Protein AF-A0A6M1ZD57-F1 (afdb_monomer)

Radius of gyration: 25.58 Å; Cα contacts (8 Å, |Δi|>4): 842; chains: 1; bounding box: 67×52×76 Å

Solvent-accessible surface area (backbone atoms only — not comparable to full-atom values): 25726 Å² total; per-residue (Å²): 136,81,75,79,78,50,73,65,58,51,53,64,53,37,68,65,54,87,79,42,88,82,49,47,47,78,56,98,91,40,85,41,60,40,87,99,55,58,63,65,61,49,49,51,51,52,34,40,47,47,43,50,42,46,52,52,58,53,49,74,56,37,77,80,65,51,57,56,52,42,37,57,74,68,68,57,61,69,75,63,45,50,73,64,64,43,73,72,57,54,53,54,44,51,52,50,50,14,39,53,40,42,34,74,42,66,56,65,53,66,82,75,39,96,56,65,60,49,80,36,48,49,66,57,48,51,51,53,50,49,62,74,34,50,42,23,71,67,32,75,76,63,70,59,71,90,72,59,60,76,52,68,90,48,78,62,42,36,54,46,66,58,62,68,62,44,44,44,39,35,31,48,45,59,55,72,30,31,76,41,57,69,68,46,35,50,55,33,49,44,50,34,45,46,87,46,86,80,58,61,60,16,50,44,72,28,37,23,48,95,75,52,64,51,30,47,29,25,27,68,42,74,50,61,17,62,39,33,42,33,41,33,30,24,47,40,21,80,77,53,65,53,67,23,34,40,39,23,28,38,61,46,78,20,64,46,41,59,34,12,58,38,19,52,40,28,67,20,34,84,55,42,23,48,66,13,39,65,66,35,45,64,64,57,51,52,50,59,70,33,52,88,53,26,71,80,54,47,28,33,37,37,15,19,25,53,6,16,17,33,44,44,56,50,39,54,80,41,43,90,37,32,51,38,38,40,29,39,38,28,25,25,27,42,61,68,50,8,51,50,39,14,56,58,54,49,68,49,63,70,88,47,82,46,38,37,40,39,38,41,39,48,63,68,23,63,40,64,39,36,53,37,20,28,68,70,26,75,56,74,36,82,34,41,47,76,44,49,35,37,34,56,82,90,65,78,67,88,49,71,70,48,27,47,48,52,61,40,54,58,53,67,78,65,61,47,55,84,53,53,70,56,82,50,68,68,61,40,38,39,74,26,24,40,84,64,72,40,68,70,37,44,51,49,41,52,47,44,50,59,42,14,55,70,42,48,31,57,51,48,52,52,50,44,54,51,51,49,52,53,28,58,75,67,70,44,72,66,48,62,57,49,90,70,79,121

Secondary structure (DSSP, 8-state):
-PPPPPHHHHHHHHTTSTT-TTTEEEETTEEEE-TTS-HHHHHHHHHHHHHHHHHHHHHTTSSTTHHHHHHHHTT--HHHHHHH--HHHHHHHHHHHHHHHHS-----GGGT-SS-GGGS-HHHHHHHHHHHTGGGGGSSS-S-GGG--SS-SSHHHHHS--HHHHHHHHHHHHTTGGGS-HHHHHHHHHHHTTT----TT-EEEEEETTTEEEEEEEEEEEEEETTEEEEEEEESSTT--PPPEEEE-----STTSTTHHHHHHHHHSSSTTHHHHHHHHHHHHHHHH-TTT-TTS-EEEEEETHHHHHHHHHHHHHGGGEEEEEEESPPPB-HHHHHHHHHHHHTS-TTSPPPEEEEEEETT-GGGGSSSB-TTTT---TT-EEEEEEE--S----SHHHHHHHHT--TTTTT-SPPEE--SHHHHHHHHBTTTS-HHHHHHHHHIIIIIIIIIHHHHHHHHHHHHHHHHHTT---S--GGG--

Nearest PDB structures (foldseek):
  8j1o-assembly1_A  TM=4.439E-01  e=4.716E-01  Rhodococcus sp. (in: high G+C Gram-positive bacteria)
  7zbd-assembly2_B  TM=4.245E-01  e=9.727E-01  Rhodococcus sp. (in: high G+C Gram-positive bacteria)
  8b6s-assembly2_B  TM=3.695E-01  e=1.196E+00  Rhodococcus sp. (in: high G+C Gram-positive bacteria)
  7al5-assembly1_C  TM=3.673E-01  e=1.905E+00  Pseudomonas aeruginosa PAO1
  8zex-assembly1_A  TM=3.061E-01  e=1.718E+00  Escherichia coli

Mean predicted aligned error: 11.35 Å

Sequence (486 aa):
MGQPIGFADFFLAASRVEGWDSEIIVEDGRVIPVENKSQETCLEKARWATWQAFEQAVSSLFPGDRLGDILHKYSFPLGDMARDGTFALVQRMVNKIATGAALPSVVDLSQLATRELIVMTPQEIGHTYNEACRAAYLAPSTAPLSDVRGGPKQAHEYLIQDFCLQDKKLVSLLQGVQHLDWETYMERLTMAINGHEIPEGTVIPAPGFPKGSPDFYEVYQVVAGKGLYAIALKPCSFKSALPPLLCFRCTQSSLGAIDAVHTWTNNAQKNIGEKGYTACKEALTELLQDRAFNPNGKITLAAYSLGGAHGGLFFRDHWRSVDNAYFYRSVHNTEGVAEQLASEINQLPPAFPGPSIYIDRVTGDWASYAGYRHVGHGITHLGTWIRVREFDLGFIPKNFAEWFNLHSMRALDLKAQPPKRLYFRDELFHELDNKLRGETIKQYEKLRRTLGDKILYYVFEFFYRIFGFIFDLMGIRIFRSSDNAG

Structure (mmCIF, N/CA/C/O backbone):
data_AF-A0A6M1ZD57-F1
#
_entry.id   AF-A0A6M1ZD57-F1
#
loop_
_atom_site.group_PDB
_atom_site.id
_atom_site.type_symbol
_atom_site.label_atom_id
_atom_site.label_alt_id
_atom_site.label_comp_id
_atom_site.label_asym_id
_atom_site.label_entity_id
_atom_site.label_seq_id
_atom_site.pdbx_PDB_ins_code
_atom_site.Cartn_x
_atom_site.Cartn_y
_atom_site.Cartn_z
_atom_site.occupancy
_atom_site.B_iso_or_equiv
_atom_site.auth_seq_id
_atom_site.auth_comp_id
_atom_site.auth_asym_id
_atom_site.auth_atom_id
_atom_site.pdbx_PDB_model_num
ATOM 1 N N . MET A 1 1 ? 19.581 -24.391 -12.602 1.00 27.12 1 MET A N 1
ATOM 2 C CA . MET A 1 1 ? 20.010 -23.026 -12.230 1.00 27.12 1 MET A CA 1
ATOM 3 C C . MET A 1 1 ? 21.003 -22.578 -13.288 1.00 27.12 1 MET A C 1
ATOM 5 O O . MET A 1 1 ? 22.081 -23.151 -13.345 1.00 27.12 1 MET A O 1
ATOM 9 N N . GLY A 1 2 ? 20.607 -21.689 -14.201 1.00 28.16 2 GLY A N 1
ATOM 10 C CA . GLY A 1 2 ? 21.533 -21.151 -15.203 1.00 28.16 2 GLY A CA 1
ATOM 11 C C . GLY A 1 2 ? 22.415 -20.090 -14.555 1.00 28.16 2 GLY A C 1
ATOM 12 O O . GLY A 1 2 ? 21.902 -19.274 -13.791 1.00 28.16 2 GLY A O 1
ATOM 13 N N . GLN A 1 3 ? 23.724 -20.125 -14.807 1.00 24.50 3 GLN A N 1
ATOM 14 C CA . GLN A 1 3 ? 24.585 -19.002 -14.446 1.00 24.50 3 GLN A CA 1
ATOM 15 C C . GLN A 1 3 ? 24.120 -17.752 -15.211 1.00 24.50 3 GLN A C 1
ATOM 17 O O . GLN A 1 3 ? 23.704 -17.885 -16.366 1.00 24.50 3 GLN A O 1
ATOM 22 N N . PRO A 1 4 ? 24.152 -16.556 -14.597 1.00 35.31 4 PRO A N 1
ATOM 23 C CA . PRO A 1 4 ? 23.941 -15.325 -15.342 1.00 35.31 4 PRO A CA 1
ATOM 24 C C . PRO A 1 4 ?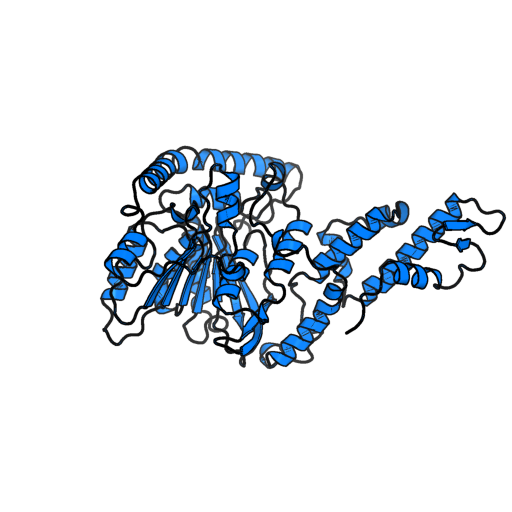 25.000 -15.268 -16.444 1.00 35.31 4 PRO A C 1
ATOM 26 O O . PRO A 1 4 ? 26.193 -15.316 -16.152 1.00 35.31 4 PRO A O 1
ATOM 29 N N . ILE A 1 5 ? 24.556 -15.224 -17.701 1.00 37.22 5 ILE A N 1
ATOM 30 C CA . ILE A 1 5 ? 25.442 -14.983 -18.841 1.00 37.22 5 ILE A CA 1
ATOM 31 C C . ILE A 1 5 ? 26.120 -13.644 -18.560 1.00 37.22 5 ILE A C 1
ATOM 33 O O . ILE A 1 5 ? 25.442 -12.625 -18.394 1.00 37.22 5 ILE A O 1
ATOM 37 N N . GLY A 1 6 ? 27.445 -13.650 -18.421 1.00 38.06 6 GLY A N 1
ATOM 38 C CA . GLY A 1 6 ? 28.184 -12.422 -18.205 1.00 38.06 6 GLY A CA 1
ATOM 39 C C . GLY A 1 6 ? 27.994 -11.522 -19.419 1.00 38.06 6 GLY A C 1
ATOM 40 O O . GLY A 1 6 ? 27.982 -11.981 -20.556 1.00 38.06 6 GLY A O 1
ATOM 41 N N . PHE A 1 7 ? 27.877 -10.214 -19.209 1.00 41.56 7 PHE A N 1
ATOM 42 C CA . PHE A 1 7 ? 27.761 -9.256 -20.314 1.00 41.56 7 PHE A CA 1
ATOM 43 C C . PHE A 1 7 ? 28.957 -9.327 -21.303 1.00 41.56 7 PHE A C 1
ATOM 45 O O . PHE A 1 7 ? 28.848 -8.924 -22.457 1.00 41.56 7 PHE A O 1
ATOM 52 N N . ALA A 1 8 ? 30.089 -9.898 -20.873 1.00 38.81 8 ALA A N 1
ATOM 53 C CA . ALA A 1 8 ? 31.232 -10.237 -21.723 1.00 38.81 8 ALA A CA 1
ATOM 54 C C . ALA A 1 8 ? 30.949 -11.408 -22.689 1.00 38.81 8 ALA A C 1
ATOM 56 O O . ALA A 1 8 ? 31.342 -11.350 -23.853 1.00 38.81 8 ALA A O 1
ATOM 57 N N . ASP A 1 9 ? 30.211 -12.427 -22.244 1.00 42.56 9 ASP A N 1
ATOM 58 C CA . ASP A 1 9 ? 29.790 -13.561 -23.077 1.00 42.56 9 ASP A CA 1
ATOM 59 C C . ASP A 1 9 ? 28.773 -13.116 -24.139 1.00 42.56 9 ASP A C 1
ATOM 61 O O . ASP A 1 9 ? 28.747 -13.637 -25.251 1.00 42.56 9 ASP A O 1
ATOM 65 N N . PHE A 1 10 ? 27.980 -12.090 -23.815 1.00 46.25 10 PHE A N 1
ATOM 66 C CA . PHE A 1 10 ? 27.064 -11.434 -24.743 1.00 46.25 10 PHE A CA 1
ATOM 67 C C . PHE A 1 10 ? 27.799 -10.722 -25.891 1.00 46.25 10 PHE A C 1
ATOM 69 O O . PHE A 1 10 ? 27.432 -10.873 -27.054 1.00 46.25 10 PHE A O 1
ATOM 76 N N . PHE A 1 11 ? 28.879 -9.998 -25.580 1.00 44.62 11 PHE A N 1
ATOM 77 C CA . PHE A 1 11 ? 29.742 -9.351 -26.578 1.00 44.62 11 PHE A CA 1
ATOM 78 C C . PHE A 1 11 ? 30.454 -10.369 -27.484 1.00 44.62 11 PHE A C 1
ATOM 80 O O . PHE A 1 11 ? 30.527 -10.172 -28.694 1.00 44.62 11 PHE A O 1
ATOM 87 N N . LEU A 1 12 ? 30.928 -11.480 -26.910 1.00 44.56 12 LEU A N 1
ATOM 88 C CA . LEU A 1 12 ? 31.551 -12.590 -27.645 1.00 44.56 12 LEU A CA 1
ATOM 89 C C . LEU A 1 12 ? 30.562 -13.381 -28.516 1.00 44.56 12 LEU A 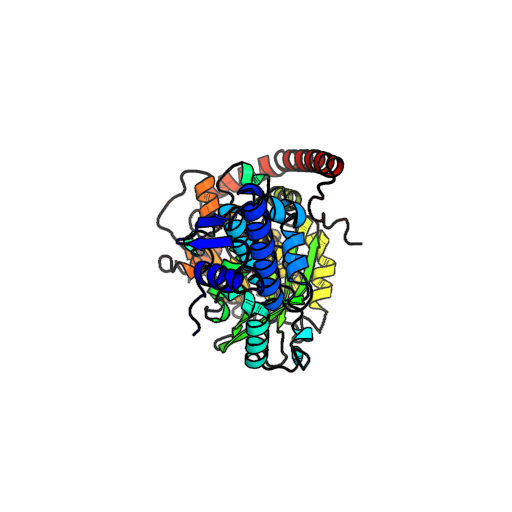C 1
ATOM 91 O O . LEU A 1 12 ? 30.976 -14.039 -29.471 1.00 44.56 12 LEU A O 1
ATOM 95 N N . ALA A 1 13 ? 29.270 -13.352 -28.184 1.00 44.47 13 ALA A N 1
ATOM 96 C CA . ALA A 1 13 ? 28.209 -13.926 -29.006 1.00 44.47 13 ALA A CA 1
ATOM 97 C C . ALA A 1 13 ? 27.793 -12.976 -30.143 1.00 44.47 13 ALA A C 1
ATOM 99 O O . ALA A 1 13 ? 27.586 -13.427 -31.267 1.00 44.47 13 ALA A O 1
ATOM 100 N N . ALA A 1 14 ? 27.735 -11.665 -29.878 1.00 42.53 14 ALA A N 1
ATOM 101 C CA . ALA A 1 14 ? 27.428 -10.630 -30.867 1.00 42.53 14 ALA A CA 1
ATOM 102 C C . ALA A 1 14 ? 28.492 -10.513 -31.974 1.00 42.53 14 ALA A C 1
ATOM 104 O O . ALA A 1 14 ? 28.150 -10.277 -33.129 1.00 42.53 14 ALA A O 1
ATOM 105 N N . SER A 1 15 ? 29.771 -10.747 -31.657 1.00 42.78 15 SER A N 1
ATOM 106 C CA . SER A 1 15 ? 30.859 -10.768 -32.649 1.00 42.78 15 SER A CA 1
ATOM 107 C C . SER A 1 15 ? 30.826 -11.976 -33.596 1.00 42.78 15 SER A C 1
ATOM 109 O O . SER A 1 15 ? 31.624 -12.038 -34.525 1.00 42.78 15 SER A O 1
ATOM 111 N N . ARG A 1 16 ? 29.921 -12.941 -33.372 1.00 44.50 16 ARG A N 1
ATOM 112 C CA . ARG A 1 16 ? 29.698 -14.106 -34.248 1.00 44.50 16 ARG A CA 1
ATOM 113 C C . ARG A 1 16 ? 28.516 -13.920 -35.203 1.00 44.50 16 ARG A C 1
ATOM 115 O O . ARG A 1 16 ? 28.185 -14.851 -35.934 1.00 44.50 16 ARG A O 1
ATOM 122 N N . VAL A 1 17 ? 27.865 -12.754 -35.184 1.00 44.12 17 VAL A N 1
ATOM 123 C CA . VAL A 1 17 ? 26.827 -12.395 -36.158 1.00 44.12 17 VAL A CA 1
ATOM 124 C C . VAL A 1 17 ? 27.505 -12.173 -37.516 1.00 44.12 17 VAL A C 1
ATOM 126 O O . VAL A 1 17 ? 28.479 -11.434 -37.623 1.00 44.12 17 VAL A O 1
ATOM 129 N N . GLU A 1 18 ? 27.023 -12.894 -38.526 1.00 40.62 18 GLU A N 1
ATOM 130 C CA . GLU A 1 18 ? 27.668 -13.146 -39.821 1.00 40.62 18 GLU A CA 1
ATOM 131 C C . GLU A 1 18 ? 28.264 -11.901 -40.516 1.00 40.62 18 GLU A C 1
ATOM 133 O O . GLU A 1 18 ? 27.608 -10.871 -40.665 1.00 40.62 18 GLU A O 1
ATOM 138 N N . GLY A 1 19 ? 29.507 -12.033 -41.008 1.00 48.81 19 GLY A N 1
ATOM 139 C CA . GLY A 1 19 ? 30.148 -11.079 -41.931 1.00 48.81 19 GLY A CA 1
ATOM 140 C C . GLY A 1 19 ? 31.268 -10.198 -41.359 1.00 48.81 19 GLY A C 1
ATOM 141 O O . GLY A 1 19 ? 31.773 -9.333 -42.073 1.00 48.81 19 GLY A O 1
ATOM 142 N N . TRP A 1 20 ? 31.678 -10.391 -40.100 1.00 49.50 20 TRP A N 1
ATOM 143 C CA . TRP A 1 20 ? 32.707 -9.561 -39.444 1.00 49.50 20 TRP A CA 1
ATOM 144 C C . TRP A 1 20 ? 34.148 -9.906 -39.852 1.00 49.50 20 TRP A C 1
ATOM 146 O O . TRP A 1 20 ? 34.995 -9.011 -39.923 1.00 49.50 20 TRP A O 1
ATOM 156 N N . ASP A 1 21 ? 34.408 -11.172 -40.190 1.00 50.31 21 ASP A N 1
ATOM 157 C CA . ASP A 1 21 ? 35.758 -11.718 -40.411 1.00 50.31 21 ASP A CA 1
ATOM 158 C C . ASP A 1 21 ? 36.519 -11.083 -41.591 1.00 50.31 21 ASP A C 1
ATOM 160 O O . ASP A 1 21 ? 37.728 -11.265 -41.720 1.00 50.31 21 ASP A O 1
ATOM 164 N N . SER A 1 22 ? 35.842 -10.318 -42.454 1.00 51.41 22 SER A N 1
ATOM 165 C CA . SER A 1 22 ? 36.452 -9.667 -43.620 1.00 51.41 22 SER A CA 1
ATOM 166 C C . SER A 1 22 ? 36.813 -8.188 -43.429 1.00 51.41 22 SER A C 1
ATOM 168 O O . SER A 1 22 ? 37.413 -7.609 -44.332 1.00 51.41 22 SER A O 1
ATOM 170 N N . GLU A 1 23 ? 36.444 -7.539 -42.313 1.00 51.72 23 GLU A N 1
ATOM 171 C CA . GLU A 1 23 ? 36.602 -6.075 -42.169 1.00 51.72 23 GLU A CA 1
ATOM 172 C C . GLU A 1 23 ? 37.191 -5.596 -40.830 1.00 51.72 23 GLU A C 1
ATOM 174 O O . GLU A 1 23 ? 37.753 -4.496 -40.781 1.00 51.72 23 GLU A O 1
ATOM 179 N N . ILE A 1 24 ? 37.061 -6.367 -39.744 1.00 54.16 24 ILE A N 1
ATOM 180 C CA . ILE A 1 24 ? 37.449 -5.953 -38.386 1.00 54.16 24 ILE A CA 1
ATOM 181 C C . ILE A 1 24 ? 37.946 -7.169 -37.585 1.00 54.16 24 ILE A C 1
ATOM 183 O O . ILE A 1 24 ? 37.286 -8.200 -37.564 1.00 54.16 24 ILE A O 1
ATOM 187 N N . ILE A 1 25 ? 39.062 -7.033 -36.865 1.00 56.19 25 ILE A N 1
ATOM 188 C CA . ILE A 1 25 ? 39.559 -8.006 -35.879 1.00 56.19 25 ILE A CA 1
ATOM 189 C C . ILE A 1 25 ? 39.263 -7.467 -34.473 1.00 56.19 25 ILE A C 1
ATOM 191 O O . ILE A 1 25 ? 39.577 -6.314 -34.173 1.00 56.19 25 ILE A O 1
ATOM 195 N N . VAL A 1 26 ? 38.659 -8.282 -33.602 1.00 49.34 26 VAL A N 1
ATOM 196 C CA . VAL A 1 26 ? 38.454 -7.942 -32.183 1.00 49.34 26 VAL A CA 1
ATOM 197 C C . VAL A 1 26 ? 39.411 -8.768 -31.326 1.00 49.34 26 VAL A C 1
ATOM 199 O O . VAL A 1 26 ? 39.227 -9.973 -31.189 1.00 49.34 26 VAL A O 1
ATOM 202 N N . GLU A 1 27 ? 40.417 -8.123 -30.737 1.00 49.53 27 GLU A N 1
ATOM 203 C CA . GLU A 1 27 ? 41.449 -8.769 -29.911 1.00 49.53 27 GLU A CA 1
ATOM 204 C C . GLU A 1 27 ? 41.540 -8.045 -28.559 1.00 49.53 27 GLU A C 1
ATOM 206 O O . GLU A 1 27 ? 41.649 -6.819 -28.515 1.00 49.53 27 GLU A O 1
ATOM 211 N N . ASP A 1 28 ? 41.401 -8.775 -27.446 1.00 45.62 28 ASP A N 1
ATOM 212 C CA . ASP A 1 28 ? 41.417 -8.228 -26.075 1.00 45.62 28 ASP A CA 1
ATOM 213 C C . ASP A 1 28 ? 40.487 -7.011 -25.849 1.00 45.62 28 ASP A C 1
ATOM 215 O O . ASP A 1 28 ? 40.802 -6.069 -25.118 1.00 45.62 28 ASP A O 1
ATOM 219 N N . GLY A 1 29 ? 39.322 -7.003 -26.508 1.00 43.53 29 GLY A N 1
ATOM 220 C CA . GLY A 1 29 ? 38.348 -5.907 -26.426 1.00 43.53 29 GLY A CA 1
ATOM 221 C C . GLY A 1 29 ? 38.706 -4.662 -27.250 1.00 43.53 29 GLY A C 1
ATOM 222 O O . GLY A 1 29 ? 38.062 -3.623 -27.094 1.00 43.53 29 GLY A O 1
ATOM 223 N N . ARG A 1 30 ? 39.712 -4.738 -28.131 1.00 45.75 30 ARG A N 1
ATOM 224 C CA . ARG A 1 30 ? 40.088 -3.674 -29.075 1.00 45.75 30 ARG A CA 1
ATOM 225 C C . ARG A 1 30 ? 39.600 -3.998 -30.484 1.00 45.75 30 ARG A C 1
ATOM 227 O O . ARG A 1 30 ? 39.697 -5.133 -30.927 1.00 45.75 30 ARG A O 1
ATOM 234 N N . VAL A 1 31 ? 39.104 -2.977 -31.185 1.00 53.84 31 VAL A N 1
ATOM 235 C CA . VAL A 1 31 ? 38.628 -3.047 -32.577 1.00 53.84 31 VAL A CA 1
ATOM 236 C C . VAL A 1 31 ? 39.780 -2.663 -33.510 1.00 53.84 31 VAL A C 1
ATOM 238 O O . VAL A 1 31 ? 40.213 -1.510 -33.503 1.00 53.84 31 VAL A O 1
ATOM 241 N N . ILE A 1 32 ? 40.278 -3.615 -34.296 1.00 60.94 32 ILE A N 1
ATOM 242 C CA . ILE A 1 32 ? 41.392 -3.446 -35.238 1.00 60.94 32 ILE A CA 1
ATOM 243 C C . ILE A 1 32 ? 40.827 -3.496 -36.669 1.00 60.94 32 ILE A C 1
ATOM 245 O O . ILE A 1 32 ? 40.252 -4.511 -37.056 1.00 60.94 32 ILE A O 1
ATOM 249 N N . PRO A 1 33 ? 40.945 -2.428 -37.474 1.00 56.97 33 PRO A N 1
ATOM 250 C CA . PRO A 1 33 ? 40.498 -2.441 -38.867 1.00 56.97 33 PRO A CA 1
ATOM 251 C C . PRO A 1 33 ? 41.312 -3.424 -39.717 1.00 56.97 33 PRO A C 1
ATOM 253 O O . PRO A 1 33 ? 42.539 -3.442 -39.624 1.00 56.97 33 PRO A O 1
ATOM 256 N N . VAL A 1 34 ? 40.651 -4.173 -40.599 1.00 61.66 34 VAL A N 1
ATOM 257 C CA . VAL A 1 34 ? 41.314 -4.840 -41.732 1.00 61.66 34 VAL A CA 1
ATOM 258 C C . VAL A 1 34 ? 41.538 -3.785 -42.830 1.00 61.66 34 VAL A C 1
ATOM 260 O O . VAL A 1 34 ? 40.719 -2.881 -42.989 1.00 61.66 34 VAL A O 1
ATOM 263 N N . GLU A 1 35 ? 42.688 -3.853 -43.508 1.00 58.78 35 GLU A N 1
ATOM 264 C CA . GLU A 1 35 ? 43.308 -2.831 -44.377 1.00 58.78 35 GLU A CA 1
ATOM 265 C C . GLU A 1 35 ? 42.381 -1.827 -45.116 1.00 58.78 35 GLU A C 1
ATOM 267 O O . GLU A 1 35 ? 41.320 -2.159 -45.642 1.00 58.78 35 GLU A O 1
ATOM 272 N N . ASN A 1 36 ? 42.867 -0.579 -45.247 1.00 59.09 36 ASN A N 1
ATOM 273 C CA . ASN A 1 36 ? 42.278 0.547 -46.002 1.00 59.09 36 ASN A CA 1
ATOM 274 C C . ASN A 1 36 ? 40.940 1.129 -45.501 1.00 59.09 36 ASN A C 1
ATOM 276 O O . ASN A 1 36 ? 40.344 1.960 -46.191 1.00 59.09 36 ASN A O 1
ATOM 280 N N . LYS A 1 37 ? 40.480 0.788 -44.292 1.00 59.69 37 LYS A N 1
ATOM 281 C CA . LYS A 1 37 ? 39.303 1.422 -43.667 1.00 59.69 37 LYS A CA 1
ATOM 282 C C . LYS A 1 37 ? 39.695 2.352 -42.523 1.00 59.69 37 LYS A C 1
ATOM 284 O O . LYS A 1 37 ? 40.590 2.039 -41.741 1.00 59.69 37 LYS A O 1
ATOM 289 N N . SER A 1 38 ? 39.021 3.502 -42.409 1.00 70.69 38 SER A N 1
ATOM 290 C CA . SER A 1 38 ? 39.256 4.402 -41.277 1.00 70.69 38 SER A CA 1
ATOM 291 C C . SER A 1 3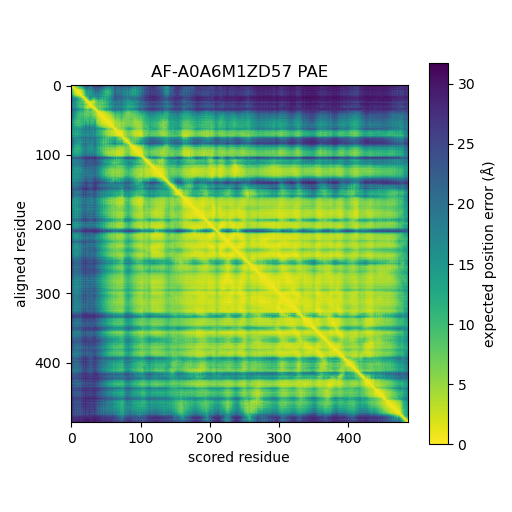8 ? 38.784 3.742 -39.981 1.00 70.69 38 SER A C 1
ATOM 293 O O . SER A 1 38 ? 37.725 3.112 -39.932 1.00 70.69 38 SER A O 1
ATOM 295 N N . GLN A 1 39 ? 39.570 3.902 -38.916 1.00 65.00 39 GLN A N 1
ATOM 296 C CA . GLN A 1 39 ? 39.255 3.370 -37.589 1.00 65.00 39 GLN A CA 1
ATOM 297 C C . GLN A 1 39 ? 37.869 3.821 -37.103 1.00 65.00 39 GLN A C 1
ATOM 299 O O . GLN A 1 39 ? 37.152 3.051 -36.473 1.00 65.00 39 GLN A O 1
ATOM 304 N N . GLU A 1 40 ? 37.473 5.043 -37.452 1.00 65.06 40 GLU A N 1
ATOM 305 C CA . GLU A 1 40 ? 36.167 5.623 -37.143 1.00 65.06 40 GLU A CA 1
ATOM 306 C C . GLU A 1 40 ? 35.015 4.870 -37.828 1.00 65.06 40 GLU A C 1
ATOM 308 O O . GLU A 1 40 ? 34.072 4.465 -37.154 1.00 65.06 40 GLU A O 1
ATOM 313 N N . THR A 1 41 ? 35.148 4.546 -39.120 1.00 66.44 41 THR A N 1
ATOM 314 C CA . THR A 1 41 ? 34.138 3.769 -39.866 1.00 66.44 41 THR A CA 1
ATOM 315 C C . THR A 1 41 ? 33.984 2.354 -39.300 1.00 66.44 41 THR A C 1
ATOM 317 O O . THR A 1 41 ? 32.874 1.828 -39.194 1.00 66.44 41 THR A O 1
ATOM 320 N N . CYS A 1 42 ? 35.095 1.715 -38.921 1.00 62.53 42 CYS A N 1
ATOM 321 C CA . CYS A 1 42 ? 35.061 0.385 -38.312 1.00 62.53 42 CYS A CA 1
ATOM 322 C C . CYS A 1 42 ? 34.438 0.415 -36.909 1.00 62.53 42 CYS A C 1
ATOM 324 O O . CYS A 1 42 ? 33.663 -0.475 -36.563 1.00 62.53 42 CYS A O 1
ATOM 326 N N . LEU A 1 43 ? 34.720 1.453 -36.116 1.00 61.59 43 LEU A N 1
ATOM 327 C CA . LEU A 1 43 ? 34.103 1.647 -34.804 1.00 61.59 43 LEU A CA 1
ATOM 328 C C . LEU A 1 43 ? 32.594 1.896 -34.907 1.00 61.59 43 LEU A C 1
ATOM 330 O O . LEU A 1 43 ? 31.847 1.313 -34.127 1.00 61.59 43 LEU A O 1
ATOM 334 N N . GLU A 1 44 ? 32.129 2.706 -35.859 1.00 63.38 44 GLU A N 1
ATOM 335 C CA . GLU A 1 44 ? 30.693 2.927 -36.085 1.00 63.38 44 GLU A CA 1
ATOM 336 C C . GLU A 1 44 ? 29.968 1.640 -36.493 1.00 63.38 44 GLU A C 1
ATOM 338 O O . GLU A 1 44 ? 28.933 1.306 -35.915 1.00 63.38 44 GLU A O 1
ATOM 343 N N . LYS A 1 45 ? 30.540 0.861 -37.419 1.00 63.97 45 LYS A N 1
ATOM 344 C CA . LYS A 1 45 ? 29.987 -0.446 -37.807 1.00 63.97 45 LYS A CA 1
ATOM 345 C C . LYS A 1 45 ? 29.932 -1.428 -36.638 1.00 63.97 45 LYS A C 1
ATOM 347 O O . LYS A 1 45 ? 28.901 -2.063 -36.430 1.00 63.97 45 LYS A O 1
ATOM 352 N N . ALA A 1 46 ? 31.007 -1.528 -35.855 1.00 61.88 46 ALA A N 1
ATOM 353 C CA . ALA A 1 46 ? 31.051 -2.398 -34.683 1.00 61.88 46 ALA A CA 1
ATOM 354 C C . ALA A 1 46 ? 30.020 -1.973 -33.622 1.00 61.88 46 ALA A C 1
ATOM 356 O O . ALA A 1 46 ? 29.357 -2.828 -33.033 1.00 61.88 46 ALA A O 1
ATOM 357 N N . ARG A 1 47 ? 29.831 -0.661 -33.407 1.00 64.38 47 ARG A N 1
ATOM 358 C CA . ARG A 1 47 ? 28.795 -0.116 -32.511 1.00 64.38 47 ARG A CA 1
ATOM 359 C C . ARG A 1 47 ? 27.393 -0.486 -32.983 1.00 64.38 47 ARG A C 1
ATOM 361 O O . ARG A 1 47 ? 26.616 -1.006 -32.187 1.00 64.38 47 ARG A O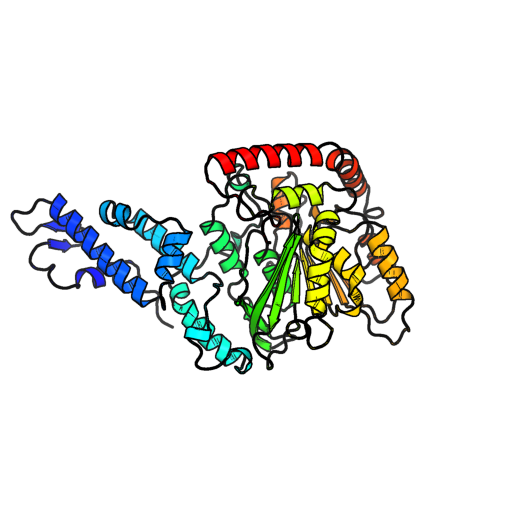 1
ATOM 368 N N . TRP A 1 48 ? 27.094 -0.276 -34.264 1.00 63.00 48 TRP A N 1
ATOM 369 C CA . TRP A 1 48 ? 25.785 -0.586 -34.838 1.00 63.00 48 TRP A CA 1
ATOM 370 C C . TRP A 1 48 ? 25.470 -2.086 -34.796 1.00 63.00 48 TRP A C 1
ATOM 372 O O . TRP A 1 48 ? 24.377 -2.483 -34.406 1.00 63.00 48 TRP A O 1
ATOM 382 N N . ALA A 1 49 ? 26.435 -2.941 -35.126 1.00 62.81 49 ALA A N 1
ATOM 383 C CA . ALA A 1 49 ? 26.233 -4.386 -35.103 1.00 62.81 49 ALA A CA 1
ATOM 384 C C . ALA A 1 49 ? 26.131 -4.946 -33.668 1.00 62.81 49 ALA A C 1
ATOM 386 O O . ALA A 1 49 ? 25.286 -5.798 -33.398 1.00 62.81 49 ALA A O 1
ATOM 387 N N . THR A 1 50 ? 26.908 -4.408 -32.717 1.00 61.41 50 THR A N 1
ATOM 388 C CA . THR A 1 50 ? 26.741 -4.705 -31.279 1.00 61.41 50 THR A CA 1
ATOM 389 C C . THR A 1 50 ? 25.347 -4.308 -30.802 1.00 61.41 50 THR A C 1
ATOM 391 O O . THR A 1 50 ? 24.713 -5.046 -30.051 1.00 61.41 50 THR A O 1
ATOM 394 N N . TRP A 1 51 ? 24.859 -3.151 -31.252 1.00 64.69 51 TRP A N 1
ATOM 395 C CA . TRP A 1 51 ? 23.516 -2.679 -30.952 1.00 64.69 51 TRP A CA 1
ATOM 396 C C . TRP A 1 51 ? 22.435 -3.601 -31.527 1.00 64.69 51 TRP A C 1
ATOM 398 O O . TRP A 1 51 ? 21.536 -3.991 -30.793 1.00 64.69 51 TRP A O 1
ATOM 408 N N . GLN A 1 52 ? 22.547 -4.021 -32.788 1.00 67.44 52 GLN A N 1
ATOM 409 C CA . GLN A 1 52 ? 21.583 -4.945 -33.394 1.00 67.44 52 GLN A CA 1
ATOM 410 C C . GLN A 1 52 ? 21.564 -6.309 -32.698 1.00 67.44 52 GLN A C 1
ATOM 412 O O . GLN A 1 52 ? 20.491 -6.840 -32.423 1.00 67.44 52 GLN A O 1
ATOM 417 N N . ALA A 1 53 ? 22.731 -6.855 -32.345 1.00 64.50 53 ALA A N 1
ATOM 418 C CA . ALA A 1 53 ? 22.806 -8.084 -31.560 1.00 64.50 53 ALA A CA 1
ATOM 419 C C . ALA A 1 53 ? 22.203 -7.895 -30.157 1.00 64.50 53 ALA A C 1
ATOM 421 O O . ALA A 1 53 ? 21.510 -8.782 -29.653 1.00 64.50 53 ALA A O 1
ATOM 422 N N . PHE A 1 54 ? 22.422 -6.721 -29.547 1.00 67.25 54 PHE A N 1
ATOM 423 C CA . PHE A 1 54 ? 21.792 -6.337 -28.289 1.00 67.25 54 PHE A CA 1
ATOM 424 C C . PHE A 1 54 ? 20.271 -6.326 -28.387 1.00 67.25 54 PHE A C 1
ATOM 426 O O . PHE A 1 54 ? 19.599 -7.056 -27.663 1.00 67.25 54 PHE A O 1
ATOM 433 N N . GLU A 1 55 ? 19.738 -5.541 -29.311 1.00 68.94 55 GLU A N 1
ATOM 434 C CA . GLU A 1 55 ? 18.312 -5.394 -29.560 1.00 68.94 55 GLU A CA 1
ATOM 435 C C . GLU A 1 55 ? 17.656 -6.734 -29.898 1.00 68.94 55 GLU A C 1
ATOM 437 O O . GLU A 1 55 ? 16.623 -7.057 -29.319 1.00 68.94 55 GLU A O 1
ATOM 442 N N . GLN A 1 56 ? 18.267 -7.555 -30.754 1.00 69.44 56 GLN A N 1
ATOM 443 C CA . GLN A 1 56 ? 17.725 -8.858 -31.140 1.00 69.44 56 GLN A CA 1
ATOM 444 C C . GLN A 1 56 ? 17.674 -9.830 -29.958 1.00 69.44 56 GLN A C 1
ATOM 446 O O . GLN A 1 56 ? 16.641 -10.458 -29.711 1.00 69.44 56 GLN A O 1
ATOM 451 N N . ALA A 1 57 ? 18.763 -9.946 -29.196 1.00 66.06 57 ALA A N 1
ATOM 452 C CA . ALA A 1 57 ? 18.790 -10.850 -28.056 1.00 66.06 57 ALA A CA 1
ATOM 453 C C . ALA A 1 57 ? 17.872 -10.359 -26.932 1.00 66.06 57 ALA A C 1
ATOM 455 O O . ALA A 1 57 ? 17.169 -11.168 -26.338 1.00 66.06 57 ALA A O 1
ATOM 456 N N . VAL A 1 58 ? 17.806 -9.051 -26.674 1.00 65.94 58 VAL A N 1
ATOM 457 C CA . VAL A 1 58 ? 16.894 -8.481 -25.676 1.00 65.94 58 VAL A CA 1
ATOM 458 C C . VAL A 1 58 ? 15.439 -8.636 -26.121 1.00 65.94 58 VAL A C 1
ATOM 460 O O . VAL A 1 58 ? 14.636 -9.118 -25.332 1.00 65.94 58 VAL A O 1
ATOM 463 N N . SER A 1 59 ? 15.095 -8.337 -27.376 1.00 67.50 59 SER A N 1
ATOM 464 C CA . SER A 1 59 ? 13.732 -8.507 -27.912 1.00 67.50 59 SER A CA 1
ATOM 465 C C . SER A 1 59 ? 13.259 -9.954 -27.817 1.00 67.50 59 SER A C 1
ATOM 467 O O . SER A 1 59 ? 12.110 -10.202 -27.476 1.00 67.50 59 SER A O 1
ATOM 469 N N . SER A 1 60 ? 14.156 -10.926 -28.019 1.00 67.25 60 SER A N 1
ATOM 470 C CA . SER A 1 60 ? 13.822 -12.349 -27.868 1.00 67.25 60 SER A CA 1
ATOM 471 C C . SER A 1 60 ? 13.465 -12.767 -26.431 1.00 67.25 60 SER A C 1
ATOM 473 O O . SER A 1 60 ? 12.891 -13.836 -26.225 1.00 67.25 60 SER A O 1
ATOM 475 N N . LEU A 1 61 ? 13.799 -11.942 -25.431 1.00 64.75 61 LEU A N 1
ATOM 476 C CA . LEU A 1 61 ? 13.543 -12.207 -24.011 1.00 64.75 61 LEU A CA 1
ATOM 477 C C . LEU A 1 61 ? 12.202 -11.639 -23.535 1.00 64.75 61 LEU A C 1
ATOM 479 O O . LEU A 1 61 ? 11.758 -11.994 -22.441 1.00 64.75 61 LEU A O 1
ATOM 483 N N . PHE A 1 62 ? 11.560 -10.778 -24.329 1.00 65.38 62 PHE A N 1
ATOM 484 C CA . PHE A 1 62 ? 10.292 -10.145 -23.987 1.00 65.38 62 PHE A CA 1
ATOM 485 C C . PHE A 1 62 ? 9.179 -10.627 -24.925 1.00 65.38 62 PHE A C 1
ATOM 487 O O . PHE A 1 62 ? 9.309 -10.498 -26.138 1.00 65.38 62 PHE A O 1
ATOM 494 N N . PRO A 1 63 ? 8.066 -11.166 -24.401 1.00 61.78 63 PRO A N 1
ATOM 495 C CA . PRO A 1 63 ? 6.888 -11.411 -25.224 1.00 61.78 63 PRO A CA 1
ATOM 496 C C . PRO A 1 63 ? 6.243 -10.078 -25.650 1.00 61.78 63 PRO A C 1
ATOM 498 O O . PRO A 1 63 ? 6.162 -9.143 -24.849 1.00 61.78 63 PRO A O 1
ATOM 501 N N . GLY A 1 64 ? 5.761 -10.005 -26.897 1.00 67.94 64 GLY A N 1
ATOM 502 C CA . GLY A 1 64 ? 5.061 -8.832 -27.441 1.00 67.94 64 GLY A CA 1
ATOM 503 C C . GLY A 1 64 ? 5.938 -7.576 -27.570 1.00 67.94 64 GLY A C 1
ATOM 504 O O . GLY A 1 64 ? 7.145 -7.675 -27.767 1.00 67.94 64 GLY A O 1
ATOM 505 N N . ASP A 1 65 ? 5.331 -6.390 -27.442 1.00 69.75 65 ASP A N 1
ATOM 506 C CA . ASP A 1 65 ? 6.013 -5.080 -27.547 1.00 69.75 65 ASP A CA 1
ATOM 507 C C . ASP A 1 65 ? 6.545 -4.551 -26.195 1.00 69.75 65 ASP A C 1
ATOM 509 O O . ASP A 1 65 ? 6.842 -3.373 -26.008 1.00 69.75 65 ASP A O 1
ATOM 513 N N . ARG A 1 66 ? 6.700 -5.436 -25.203 1.00 70.12 66 ARG A N 1
ATOM 514 C CA . ARG A 1 66 ? 7.068 -5.050 -23.831 1.00 70.12 66 ARG A CA 1
ATOM 515 C C . ARG A 1 66 ? 8.433 -4.363 -23.740 1.00 70.12 66 ARG A C 1
ATOM 517 O O . ARG A 1 66 ? 8.651 -3.530 -22.860 1.00 70.12 66 ARG A O 1
ATOM 524 N N . LEU A 1 67 ? 9.369 -4.702 -24.627 1.00 73.25 67 LEU A N 1
ATOM 525 C CA . LEU A 1 67 ? 10.639 -3.983 -24.711 1.00 73.25 67 LEU A CA 1
ATOM 526 C C . LEU A 1 67 ? 10.414 -2.527 -25.149 1.00 73.25 67 LEU A C 1
ATOM 528 O O . LEU A 1 67 ? 10.992 -1.626 -24.541 1.00 73.25 67 LEU A O 1
ATOM 532 N N . GLY A 1 68 ? 9.549 -2.299 -26.141 1.00 72.88 68 GLY A N 1
ATOM 533 C CA . GLY A 1 68 ? 9.136 -0.970 -26.587 1.00 72.88 68 GLY A CA 1
ATOM 534 C C . GLY A 1 68 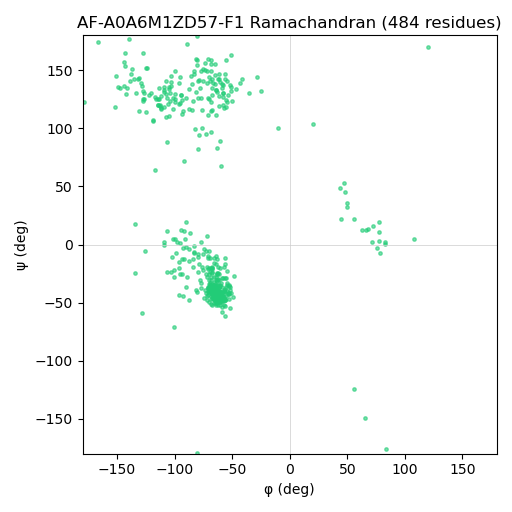? 8.540 -0.146 -25.447 1.00 72.88 68 GLY A C 1
ATOM 535 O O . GLY A 1 68 ? 8.995 0.973 -25.204 1.00 72.88 68 GLY A O 1
ATOM 536 N N . ASP A 1 69 ? 7.633 -0.733 -24.662 1.00 74.69 69 ASP A N 1
ATOM 537 C CA . ASP A 1 69 ? 7.030 -0.082 -23.489 1.00 74.69 69 ASP A CA 1
ATOM 538 C C . ASP A 1 69 ? 8.072 0.340 -22.444 1.00 74.69 69 ASP A C 1
ATOM 540 O O . ASP A 1 69 ? 8.032 1.454 -21.914 1.00 74.69 69 ASP A O 1
ATOM 544 N N . ILE A 1 70 ? 9.040 -0.534 -22.149 1.00 73.31 70 ILE A N 1
ATOM 545 C CA . ILE A 1 70 ? 10.120 -0.252 -21.194 1.00 73.31 70 ILE A CA 1
ATOM 546 C C . ILE A 1 70 ? 11.005 0.895 -21.700 1.00 73.31 70 ILE A C 1
ATOM 548 O O . ILE A 1 70 ? 11.363 1.801 -20.938 1.00 73.31 70 ILE A O 1
ATOM 552 N N . LEU A 1 71 ? 11.366 0.866 -22.983 1.00 74.44 71 LEU A N 1
ATOM 553 C CA . LEU A 1 71 ? 12.192 1.893 -23.614 1.00 74.44 71 LEU A CA 1
ATOM 554 C C . LEU A 1 71 ? 11.467 3.242 -23.656 1.00 74.44 71 LEU A C 1
ATOM 556 O O . LEU A 1 71 ? 12.075 4.271 -23.345 1.00 74.44 71 LEU A O 1
ATOM 560 N N . HIS A 1 72 ? 10.167 3.225 -23.955 1.00 73.81 72 HIS A N 1
ATOM 561 C CA . HIS A 1 72 ? 9.304 4.398 -23.933 1.00 73.81 72 HIS A CA 1
ATOM 562 C C . HIS A 1 72 ? 9.178 4.977 -22.519 1.00 73.81 72 HIS A C 1
ATOM 564 O O . HIS A 1 72 ? 9.441 6.163 -22.323 1.00 73.81 72 HIS A O 1
ATOM 570 N N . LYS A 1 73 ? 8.868 4.145 -21.510 1.00 73.38 73 LYS A N 1
ATOM 571 C CA . LYS A 1 73 ? 8.704 4.568 -20.105 1.00 73.38 73 LYS A CA 1
ATOM 572 C C . LYS A 1 73 ? 9.936 5.291 -19.566 1.00 73.38 73 LYS A C 1
ATOM 574 O O . LYS A 1 73 ? 9.812 6.272 -18.837 1.00 73.38 73 LYS A O 1
ATOM 579 N N . TYR A 1 74 ? 11.131 4.806 -19.895 1.00 71.44 74 TYR A N 1
ATOM 580 C CA . TYR A 1 74 ? 12.379 5.409 -19.424 1.00 71.44 74 TYR A CA 1
ATOM 581 C C . TYR A 1 74 ? 12.971 6.457 -20.372 1.00 71.44 74 TYR A C 1
ATOM 583 O O . TYR A 1 74 ? 14.124 6.858 -20.153 1.00 71.44 74 TYR A O 1
ATOM 591 N N . SER A 1 75 ? 12.194 6.885 -21.375 1.00 66.75 75 SER A N 1
ATOM 592 C CA . SER A 1 75 ? 12.539 7.881 -22.392 1.00 66.75 75 SER A CA 1
ATOM 593 C C . SER A 1 75 ? 13.914 7.635 -23.005 1.00 66.75 75 SER A C 1
ATOM 595 O O . SER A 1 75 ? 14.776 8.515 -22.996 1.00 66.75 75 SER A O 1
ATOM 597 N N . PHE A 1 76 ? 14.149 6.415 -23.491 1.00 67.31 76 PHE A N 1
ATOM 598 C CA . PHE A 1 76 ? 15.395 6.076 -24.171 1.00 67.31 76 PHE A CA 1
ATOM 599 C C . PHE A 1 76 ? 15.323 6.393 -25.671 1.00 67.31 76 PHE A C 1
ATOM 601 O O . PHE A 1 76 ? 14.547 5.756 -26.385 1.00 67.31 76 PHE A O 1
ATOM 608 N N . PRO A 1 77 ? 16.148 7.325 -26.185 1.00 61.12 77 PRO A N 1
ATOM 609 C CA . PRO A 1 77 ? 16.207 7.605 -27.612 1.00 61.12 77 PRO A CA 1
ATOM 610 C C . PRO A 1 77 ? 17.038 6.532 -28.324 1.00 61.12 77 PRO A C 1
ATOM 612 O O . PRO A 1 77 ? 18.259 6.631 -28.412 1.00 61.12 77 PRO A O 1
ATOM 615 N N . LEU A 1 78 ? 16.377 5.504 -28.856 1.00 56.44 78 LEU A N 1
ATOM 616 C CA . LEU A 1 78 ? 17.035 4.391 -29.559 1.00 56.44 78 LEU A CA 1
ATOM 617 C C . LEU A 1 78 ? 17.988 4.864 -30.677 1.00 56.44 78 LEU A C 1
ATOM 619 O O . LEU A 1 78 ? 19.070 4.306 -30.843 1.00 56.44 78 LEU A O 1
ATOM 623 N N . GLY A 1 79 ? 17.625 5.936 -31.392 1.00 54.53 79 GLY A N 1
ATOM 624 C CA . GLY A 1 79 ? 18.420 6.492 -32.494 1.00 54.53 79 GLY A CA 1
ATOM 625 C C . GLY A 1 79 ? 19.721 7.187 -32.071 1.00 54.53 79 GLY A C 1
ATOM 626 O O . GLY A 1 79 ? 20.749 6.999 -32.718 1.00 54.53 79 GLY A O 1
ATOM 627 N N . ASP A 1 80 ? 19.716 7.942 -30.968 1.00 53.44 80 ASP A N 1
ATOM 628 C CA . ASP A 1 80 ? 20.916 8.649 -30.478 1.00 53.44 80 ASP A CA 1
ATOM 629 C C . ASP A 1 80 ? 21.946 7.671 -29.891 1.00 53.44 80 ASP A C 1
ATOM 631 O O . ASP A 1 80 ? 23.157 7.883 -29.920 1.00 53.44 80 ASP A O 1
ATOM 635 N N . MET A 1 81 ? 21.457 6.543 -29.390 1.00 53.00 81 MET A N 1
ATOM 636 C CA . MET A 1 81 ? 22.252 5.535 -28.707 1.00 53.00 81 MET A CA 1
ATOM 637 C C . MET A 1 81 ? 23.081 4.658 -29.633 1.00 53.00 81 MET A C 1
ATOM 639 O O . MET A 1 81 ? 24.222 4.323 -29.303 1.00 53.00 81 MET A O 1
ATOM 643 N N . ALA A 1 82 ? 22.528 4.320 -30.793 1.00 52.47 82 ALA A N 1
ATOM 644 C CA . ALA A 1 82 ? 23.250 3.585 -31.816 1.00 52.47 82 ALA A CA 1
ATOM 645 C C . ALA A 1 82 ? 24.463 4.378 -32.346 1.00 52.47 82 ALA A C 1
ATOM 647 O O . ALA A 1 82 ? 25.454 3.795 -32.783 1.00 52.47 82 ALA A O 1
ATOM 648 N N . ARG A 1 83 ? 24.401 5.713 -32.232 1.00 51.66 83 ARG A N 1
ATOM 649 C CA . ARG A 1 83 ? 25.483 6.644 -32.563 1.00 51.66 83 ARG A CA 1
ATOM 650 C C . ARG A 1 83 ? 26.539 6.744 -31.450 1.00 51.66 83 ARG A C 1
ATOM 652 O O . ARG A 1 83 ? 27.737 6.737 -31.736 1.00 51.66 83 ARG A O 1
ATOM 659 N N . ASP A 1 84 ? 26.108 6.779 -30.187 1.00 53.38 84 ASP A N 1
ATOM 660 C CA . ASP A 1 84 ? 26.981 7.106 -29.049 1.00 53.38 84 ASP A CA 1
ATOM 661 C C . ASP A 1 84 ? 27.615 5.884 -28.344 1.00 53.38 84 ASP A C 1
ATOM 663 O O . ASP A 1 84 ? 28.684 6.023 -27.755 1.00 53.38 84 ASP A O 1
ATOM 667 N N . GLY A 1 85 ? 27.014 4.685 -28.404 1.00 51.81 85 GLY A N 1
ATOM 668 C CA . GLY A 1 85 ? 27.651 3.363 -28.216 1.00 51.81 85 GLY A CA 1
ATOM 669 C C . GLY A 1 85 ? 28.655 3.122 -27.064 1.00 51.81 85 GLY A C 1
ATOM 670 O O . GLY A 1 85 ? 29.476 2.212 -27.174 1.00 51.81 85 GLY A O 1
ATOM 671 N N . THR A 1 86 ? 28.669 3.905 -25.978 1.00 56.38 86 THR A N 1
ATOM 672 C CA . THR A 1 86 ? 29.658 3.732 -24.891 1.00 56.38 86 THR A CA 1
ATOM 673 C C . THR A 1 86 ? 29.254 2.640 -23.890 1.00 56.38 86 THR A C 1
ATOM 675 O O . THR A 1 86 ? 28.084 2.476 -23.552 1.00 56.38 86 THR A O 1
ATOM 678 N N . PHE A 1 87 ? 30.234 1.921 -23.328 1.00 53.28 87 PHE A N 1
ATOM 679 C CA . PHE A 1 87 ? 30.022 0.867 -22.317 1.00 53.28 87 PHE A CA 1
ATOM 680 C C . PHE A 1 87 ? 29.163 1.323 -21.117 1.00 53.28 87 PHE A C 1
ATOM 682 O O . PHE A 1 87 ? 28.284 0.596 -20.655 1.00 53.28 87 PHE A O 1
ATOM 689 N N . ALA A 1 88 ? 29.360 2.559 -20.643 1.00 57.41 88 ALA A N 1
ATOM 690 C CA . ALA A 1 88 ? 28.585 3.132 -19.539 1.00 57.41 88 ALA A CA 1
ATOM 691 C C . ALA A 1 88 ? 27.099 3.342 -19.892 1.00 57.41 88 ALA A C 1
ATOM 693 O O . ALA A 1 88 ? 26.223 3.221 -19.033 1.00 57.41 88 ALA A O 1
ATOM 694 N N . LEU A 1 89 ? 26.806 3.645 -21.157 1.00 61.59 89 LEU A N 1
ATOM 695 C CA . LEU A 1 89 ? 25.451 3.833 -21.663 1.00 61.59 89 LEU A CA 1
ATOM 696 C C . LEU A 1 89 ? 24.714 2.487 -21.759 1.00 61.59 89 LEU A C 1
ATOM 698 O O . LEU A 1 89 ? 23.576 2.368 -21.303 1.00 61.59 89 LEU A O 1
ATOM 702 N N . VAL A 1 90 ? 25.413 1.452 -22.228 1.00 61.91 90 VAL A N 1
ATOM 703 C CA . VAL A 1 90 ? 24.915 0.073 -22.293 1.00 61.91 90 VAL A CA 1
ATOM 704 C C . VAL A 1 90 ? 24.603 -0.484 -20.897 1.00 61.91 90 VAL A C 1
ATOM 706 O O . VAL A 1 90 ? 23.527 -1.034 -20.677 1.00 61.91 90 VAL A O 1
ATOM 709 N N . GLN A 1 91 ? 25.469 -0.258 -19.903 1.00 62.72 91 GLN A N 1
ATOM 710 C CA . GLN A 1 91 ? 25.184 -0.654 -18.516 1.00 62.72 91 GLN A CA 1
ATOM 711 C C . GLN A 1 91 ? 23.945 0.044 -17.937 1.00 62.72 91 GLN A C 1
ATOM 713 O O . GLN A 1 91 ? 23.143 -0.584 -17.241 1.00 62.72 91 GLN A O 1
ATOM 718 N N . ARG A 1 92 ? 23.755 1.341 -18.220 1.00 65.56 92 ARG A N 1
ATOM 719 C CA . ARG A 1 92 ? 22.558 2.082 -17.785 1.00 65.56 92 ARG A CA 1
ATOM 720 C C . ARG A 1 92 ? 21.284 1.526 -18.419 1.00 65.56 92 ARG A C 1
ATOM 722 O O . ARG A 1 92 ? 20.263 1.460 -17.734 1.00 65.56 92 ARG A O 1
ATOM 729 N N . MET A 1 93 ? 21.344 1.107 -19.682 1.00 69.06 93 MET A N 1
ATOM 730 C CA . MET A 1 93 ? 20.225 0.445 -20.350 1.00 69.06 93 MET A CA 1
ATOM 731 C C . MET A 1 93 ? 19.921 -0.915 -19.771 1.00 69.06 93 MET A C 1
ATOM 733 O O . MET A 1 93 ? 18.780 -1.137 -19.405 1.00 69.06 93 MET A O 1
ATOM 737 N N . VAL A 1 94 ? 20.915 -1.799 -19.650 1.00 70.44 94 VAL A N 1
ATOM 738 C CA . VAL A 1 94 ? 20.715 -3.134 -19.070 1.00 70.44 94 VAL A CA 1
ATOM 739 C C . VAL A 1 94 ? 20.060 -2.999 -17.702 1.00 70.44 94 VAL A C 1
ATOM 741 O O . VAL A 1 94 ? 19.089 -3.683 -17.415 1.00 70.44 94 VAL A O 1
ATOM 744 N N . ASN A 1 95 ? 20.512 -2.039 -16.894 1.00 68.38 95 ASN A N 1
ATOM 745 C CA . ASN A 1 95 ? 19.925 -1.770 -15.590 1.00 68.38 95 ASN A CA 1
ATOM 746 C C . ASN A 1 95 ? 18.455 -1.314 -15.675 1.00 68.38 95 ASN A C 1
ATOM 748 O O . ASN A 1 95 ? 17.613 -1.825 -14.944 1.00 68.38 95 ASN A O 1
ATOM 752 N N . LYS A 1 96 ? 18.116 -0.377 -16.567 1.00 72.25 96 LYS A N 1
ATOM 753 C CA . LYS A 1 96 ? 16.734 0.107 -16.741 1.00 72.25 96 LYS A CA 1
ATOM 754 C C . LYS A 1 96 ? 15.821 -0.940 -17.388 1.00 72.25 96 LYS A C 1
ATOM 756 O O . LYS A 1 96 ? 14.708 -1.123 -16.916 1.00 72.25 96 LYS A O 1
ATOM 761 N N . ILE A 1 97 ? 16.300 -1.665 -18.397 1.00 72.44 97 ILE A N 1
ATOM 762 C CA . ILE A 1 97 ? 15.593 -2.777 -19.041 1.00 72.44 97 ILE A CA 1
ATOM 763 C C . ILE A 1 97 ? 15.314 -3.866 -18.020 1.00 72.44 97 ILE A C 1
ATOM 765 O O . ILE A 1 97 ? 14.176 -4.291 -17.881 1.00 72.44 97 ILE A O 1
ATOM 769 N N . ALA A 1 98 ? 16.321 -4.261 -17.246 1.00 70.81 98 ALA A N 1
ATOM 770 C CA . ALA A 1 98 ? 16.143 -5.261 -16.212 1.00 70.81 98 ALA A CA 1
ATOM 771 C C . ALA A 1 98 ? 15.225 -4.781 -15.077 1.00 70.81 98 ALA A C 1
ATOM 773 O O . ALA A 1 98 ? 14.421 -5.561 -14.579 1.00 70.81 98 ALA A O 1
ATOM 774 N N . THR A 1 99 ? 15.281 -3.495 -14.709 1.00 71.69 99 THR A N 1
ATOM 775 C CA . THR A 1 99 ? 14.318 -2.892 -13.769 1.00 71.69 99 THR A CA 1
ATOM 776 C C . THR A 1 99 ? 12.895 -2.986 -14.320 1.00 71.69 99 THR A C 1
ATOM 778 O O . THR A 1 99 ? 12.017 -3.513 -13.645 1.00 71.69 99 THR A O 1
ATOM 781 N N . GLY A 1 100 ? 12.675 -2.539 -15.559 1.00 72.50 100 GLY A N 1
ATOM 782 C CA . GLY A 1 100 ? 11.370 -2.581 -16.219 1.00 72.50 100 GLY A CA 1
ATOM 783 C C . GLY A 1 100 ? 10.847 -4.005 -16.429 1.00 72.50 100 GLY A C 1
ATOM 784 O O . GLY A 1 100 ? 9.656 -4.255 -16.275 1.00 72.50 100 GLY A O 1
ATOM 785 N N . ALA A 1 101 ? 11.740 -4.956 -16.701 1.00 70.31 101 ALA A N 1
ATOM 786 C CA . ALA A 1 101 ? 11.434 -6.378 -16.813 1.00 70.31 101 ALA A CA 1
ATOM 787 C C . ALA A 1 101 ? 11.019 -7.008 -15.479 1.00 70.31 101 ALA A C 1
ATOM 789 O O . ALA A 1 101 ? 10.217 -7.941 -15.459 1.00 70.31 101 ALA A O 1
ATOM 790 N N . ALA A 1 102 ? 11.601 -6.523 -14.382 1.00 70.19 102 ALA A N 1
ATOM 791 C CA . ALA A 1 102 ? 11.369 -7.020 -13.033 1.00 70.19 102 ALA A CA 1
ATOM 792 C C . ALA A 1 102 ? 10.184 -6.360 -12.330 1.00 70.19 102 ALA A C 1
ATOM 794 O O . ALA A 1 102 ? 9.739 -6.878 -11.304 1.00 70.19 102 ALA A O 1
ATOM 795 N N . LEU A 1 103 ? 9.681 -5.235 -12.852 1.00 71.75 103 LEU A N 1
ATOM 796 C CA . LEU A 1 103 ? 8.473 -4.609 -12.334 1.00 71.75 103 LEU A CA 1
ATOM 797 C C . LEU A 1 103 ? 7.351 -5.646 -12.256 1.00 71.75 103 LEU A C 1
ATOM 799 O O . LEU A 1 103 ? 7.178 -6.387 -13.234 1.00 71.75 103 LEU A O 1
ATOM 803 N N . PRO A 1 104 ? 6.566 -5.667 -11.157 1.00 60.81 104 PRO A N 1
ATOM 804 C CA . PRO A 1 104 ? 5.250 -6.286 -11.159 1.00 60.81 104 PRO A CA 1
ATOM 805 C C . PRO A 1 104 ? 4.462 -5.520 -12.211 1.00 60.81 104 PRO A C 1
ATOM 807 O O . PRO A 1 104 ? 3.952 -4.426 -11.985 1.00 60.81 104 PRO A O 1
ATOM 810 N N . SER A 1 105 ? 4.557 -6.008 -13.434 1.00 54.03 105 SER A N 1
ATOM 811 C CA . SER A 1 105 ? 3.923 -5.392 -14.572 1.00 54.03 105 SER A CA 1
ATOM 812 C C . SER A 1 105 ? 2.481 -5.858 -14.517 1.00 54.03 105 SER A C 1
ATOM 814 O O . SER A 1 105 ? 2.179 -6.930 -13.977 1.00 54.03 105 SER A O 1
ATOM 816 N N . VAL A 1 106 ? 1.606 -5.109 -15.168 1.00 48.97 106 VAL A N 1
ATOM 817 C CA . VAL A 1 106 ? 0.459 -5.701 -15.853 1.00 48.97 106 VAL A CA 1
ATOM 818 C C . VAL A 1 106 ? 1.035 -6.668 -16.890 1.00 48.97 106 VAL A C 1
ATOM 820 O O . VAL A 1 106 ? 1.069 -6.380 -18.081 1.00 48.97 106 VAL A O 1
ATOM 823 N N . VAL A 1 107 ? 1.657 -7.765 -16.447 1.00 54.56 107 VAL A N 1
ATOM 824 C CA . VAL A 1 107 ? 1.957 -8.837 -17.363 1.00 54.56 107 VAL A CA 1
ATOM 825 C C . VAL A 1 107 ? 0.597 -9.401 -17.627 1.00 54.56 107 VAL A C 1
ATOM 827 O O . VAL A 1 107 ? -0.042 -9.933 -16.717 1.00 54.56 107 VAL A O 1
ATOM 830 N N . ASP A 1 108 ? 0.150 -9.200 -18.854 1.00 59.53 108 ASP A N 1
ATOM 831 C CA . ASP A 1 108 ? -1.027 -9.854 -19.354 1.00 59.53 108 ASP A CA 1
ATOM 832 C C . ASP A 1 108 ? -0.738 -11.355 -19.362 1.00 59.53 108 ASP A C 1
ATOM 834 O O . ASP A 1 108 ? -0.293 -11.940 -20.352 1.00 59.53 108 ASP A O 1
ATOM 838 N N . LEU A 1 109 ? -0.923 -11.980 -18.195 1.00 68.75 109 LEU A N 1
ATOM 839 C CA . LEU A 1 109 ? -0.731 -13.406 -18.041 1.00 68.75 109 LEU A CA 1
ATOM 840 C C . LEU A 1 109 ? -1.693 -14.137 -18.973 1.00 68.75 109 LEU A C 1
ATOM 842 O O . LEU A 1 109 ? -1.384 -15.267 -19.308 1.00 68.75 109 LEU A O 1
ATOM 846 N N . SER A 1 110 ? -2.786 -13.519 -19.448 1.00 61.88 110 SER A N 1
ATOM 847 C CA . SER A 1 110 ? -3.694 -14.148 -20.412 1.00 61.88 110 SER A CA 1
ATOM 848 C C . SER A 1 110 ? -3.026 -14.450 -21.758 1.00 61.88 110 SER A C 1
ATOM 850 O O . SER A 1 110 ? -3.415 -15.410 -22.414 1.00 61.88 110 SER A O 1
ATOM 852 N N . GLN A 1 111 ? -1.963 -13.728 -22.139 1.00 66.06 111 GLN A N 1
ATOM 853 C CA . GLN A 1 111 ? -1.198 -14.034 -23.358 1.00 66.06 111 GLN A CA 1
ATOM 854 C C . GLN A 1 111 ? -0.341 -15.293 -23.225 1.00 66.06 111 GLN A C 1
ATOM 856 O O . GLN A 1 111 ? -0.011 -15.929 -24.225 1.00 66.06 111 GLN A O 1
ATOM 861 N N . LEU A 1 112 ? 0.042 -15.645 -21.997 1.00 63.00 112 LEU A N 1
ATOM 862 C CA . LEU A 1 112 ? 0.858 -16.824 -21.698 1.00 63.00 112 LEU A CA 1
ATOM 863 C C . LEU A 1 112 ? 0.022 -17.971 -21.120 1.00 63.00 112 LEU A C 1
ATOM 865 O O . LEU A 1 112 ? 0.399 -19.138 -21.214 1.00 63.00 112 LEU A O 1
ATOM 869 N N . ALA A 1 113 ? -1.120 -17.652 -20.523 1.00 66.69 113 ALA A N 1
ATOM 870 C CA . ALA A 1 113 ? -2.004 -18.603 -19.894 1.00 66.69 113 ALA A CA 1
ATOM 871 C C . ALA A 1 113 ? -2.926 -19.221 -20.945 1.00 66.69 113 ALA A C 1
ATOM 873 O O . ALA A 1 113 ? -3.708 -18.557 -21.614 1.00 66.69 113 ALA A O 1
ATOM 874 N N . THR A 1 114 ? -2.897 -20.546 -21.033 1.00 68.25 114 THR A N 1
ATOM 875 C CA . THR A 1 114 ? -3.827 -21.313 -21.880 1.00 68.25 114 THR A CA 1
ATOM 876 C C . THR A 1 114 ? -5.255 -21.357 -21.319 1.00 68.25 114 THR A C 1
ATOM 878 O O . THR A 1 114 ? -6.152 -21.917 -21.949 1.00 68.25 114 THR A O 1
ATOM 881 N N . ARG A 1 115 ? -5.465 -20.822 -20.109 1.00 75.19 115 ARG A N 1
ATOM 882 C CA . ARG A 1 115 ? -6.721 -20.820 -19.349 1.00 75.19 115 ARG A CA 1
ATOM 883 C C . ARG A 1 115 ? -6.850 -19.508 -18.582 1.00 75.19 115 ARG A C 1
ATOM 885 O O . ARG A 1 115 ? -5.846 -18.886 -18.256 1.00 75.19 115 ARG A O 1
ATOM 892 N N . GLU A 1 116 ? -8.076 -19.130 -18.234 1.00 82.06 116 GLU A N 1
ATOM 893 C CA . GLU A 1 116 ? -8.316 -17.985 -17.352 1.00 82.06 116 GLU A CA 1
ATOM 894 C C . GLU A 1 116 ? -7.627 -18.185 -15.992 1.00 82.06 116 GLU A C 1
ATOM 896 O O . GLU A 1 116 ? -7.699 -19.267 -15.402 1.00 82.06 116 GLU A O 1
ATOM 901 N N . LEU A 1 117 ? -7.000 -17.131 -15.458 1.00 82.88 117 LEU A N 1
ATOM 902 C CA . LEU A 1 117 ? -6.296 -17.182 -14.166 1.00 82.88 117 LEU A CA 1
ATOM 903 C C . LEU A 1 117 ? -7.184 -17.725 -13.040 1.00 82.88 117 LEU A C 1
ATOM 905 O O . LEU A 1 117 ? -6.732 -18.495 -12.194 1.00 82.88 117 LEU A O 1
ATOM 909 N N . ILE A 1 118 ? -8.474 -17.395 -13.092 1.00 84.38 118 ILE A N 1
ATOM 910 C CA . ILE A 1 118 ? -9.447 -17.700 -12.046 1.00 84.38 118 ILE A CA 1
ATOM 911 C C . ILE A 1 118 ? -9.669 -19.202 -11.811 1.00 84.38 118 ILE A C 1
ATOM 913 O O . ILE A 1 118 ? -10.043 -19.610 -10.708 1.00 84.38 118 ILE A O 1
ATOM 917 N N . VAL A 1 119 ? -9.398 -20.040 -12.821 1.00 88.38 119 VAL A N 1
ATOM 918 C CA . VAL A 1 119 ? -9.522 -21.506 -12.729 1.00 88.38 119 VAL A CA 1
ATOM 919 C C . VAL A 1 119 ? -8.197 -22.208 -12.414 1.00 88.38 119 VAL A C 1
ATOM 921 O O . VAL A 1 119 ? -8.187 -23.385 -12.015 1.00 88.38 119 VAL A O 1
ATOM 924 N N . MET A 1 120 ? -7.079 -21.500 -12.571 1.00 88.88 120 MET A N 1
ATOM 925 C CA . MET A 1 120 ? -5.740 -22.019 -12.317 1.00 88.88 120 MET A CA 1
ATOM 926 C C . MET A 1 120 ? -5.499 -22.176 -10.816 1.00 88.88 120 MET A C 1
ATOM 928 O O . MET A 1 120 ? -6.061 -21.476 -9.981 1.00 88.88 120 MET A O 1
ATOM 932 N N . THR A 1 121 ? -4.682 -23.148 -10.446 1.00 89.62 121 THR A N 1
ATOM 933 C CA . THR A 1 121 ? -4.131 -23.286 -9.096 1.00 89.62 121 THR A CA 1
ATOM 934 C C . THR A 1 121 ? -3.052 -22.222 -8.851 1.00 89.62 121 THR A C 1
ATOM 936 O O . THR A 1 121 ? -2.409 -21.777 -9.806 1.00 89.62 121 THR A O 1
ATOM 939 N N . PRO A 1 122 ? -2.772 -21.850 -7.589 1.00 87.94 122 PRO A N 1
ATOM 940 C CA . PRO A 1 122 ? -1.668 -20.942 -7.271 1.00 87.94 122 PRO A CA 1
ATOM 941 C C . PRO A 1 122 ? -0.315 -21.383 -7.857 1.00 87.94 122 PRO A C 1
ATOM 943 O O . PRO A 1 122 ? 0.475 -20.556 -8.302 1.00 87.94 122 PRO A O 1
ATOM 946 N N . GLN A 1 123 ? -0.055 -22.692 -7.932 1.00 88.06 123 GLN A N 1
ATOM 947 C CA . GLN A 1 123 ? 1.170 -23.242 -8.518 1.00 88.06 123 GLN A CA 1
ATOM 948 C C . GLN A 1 123 ? 1.255 -23.003 -10.034 1.00 88.06 123 GLN A C 1
ATOM 950 O O . GLN A 1 123 ? 2.314 -22.626 -10.534 1.00 88.06 123 GLN A O 1
ATOM 955 N N . GLU A 1 124 ? 0.151 -23.190 -10.762 1.00 88.69 124 GLU A N 1
ATOM 956 C CA . GLU A 1 124 ? 0.077 -22.931 -12.209 1.00 88.69 124 GLU A CA 1
ATOM 957 C C . GLU A 1 124 ? 0.239 -21.433 -12.516 1.00 88.69 124 GLU A C 1
ATOM 959 O O . GLU A 1 124 ? 0.958 -21.063 -13.450 1.00 88.69 124 GLU A O 1
ATOM 964 N N . ILE A 1 125 ? -0.373 -20.562 -11.702 1.00 86.94 125 ILE A N 1
ATOM 965 C CA . ILE A 1 125 ? -0.193 -19.106 -11.812 1.00 86.94 125 ILE A CA 1
ATOM 966 C C . ILE A 1 125 ? 1.267 -18.749 -11.548 1.00 86.94 125 ILE A C 1
ATOM 968 O O . ILE A 1 125 ? 1.862 -18.009 -12.324 1.00 86.94 125 ILE A O 1
ATOM 972 N N . GLY A 1 126 ? 1.881 -19.325 -10.512 1.00 85.25 126 GLY A N 1
ATOM 973 C CA . GLY A 1 126 ? 3.287 -19.088 -10.198 1.00 85.25 126 GLY A CA 1
ATOM 974 C C . GLY A 1 126 ? 4.241 -19.524 -11.308 1.00 85.25 126 GLY A C 1
ATOM 975 O O . GLY A 1 126 ? 5.222 -18.832 -11.570 1.00 85.25 126 GLY A O 1
ATOM 976 N N . HIS A 1 127 ? 3.953 -20.628 -11.999 1.00 84.50 127 HIS A N 1
ATOM 977 C CA . HIS A 1 127 ? 4.720 -21.031 -13.177 1.00 84.50 127 HIS A CA 1
ATOM 978 C C . HIS A 1 127 ? 4.611 -19.987 -14.297 1.00 84.50 127 HIS A C 1
ATOM 980 O O . HIS A 1 127 ? 5.636 -19.468 -14.736 1.00 84.50 127 HIS A O 1
ATOM 986 N N . THR A 1 128 ? 3.385 -19.603 -14.658 1.00 83.00 128 THR A N 1
ATOM 987 C CA . THR A 1 128 ? 3.108 -18.613 -15.717 1.00 83.00 128 THR A CA 1
ATOM 988 C C . THR A 1 128 ? 3.722 -17.251 -15.390 1.00 83.00 128 THR A C 1
ATOM 990 O O . THR A 1 128 ? 4.361 -16.633 -16.235 1.00 83.00 128 THR A O 1
ATOM 993 N N . TYR A 1 129 ? 3.600 -16.803 -14.137 1.00 81.00 129 TYR A N 1
ATOM 994 C CA . TYR A 1 129 ? 4.193 -15.562 -13.640 1.00 81.00 129 TYR A CA 1
ATOM 995 C C . TYR A 1 129 ? 5.723 -15.573 -13.749 1.00 81.00 129 TYR A C 1
ATOM 997 O O . TYR A 1 129 ? 6.327 -14.582 -14.154 1.00 81.00 129 TYR A O 1
ATOM 1005 N N . ASN A 1 130 ? 6.375 -16.691 -13.417 1.00 78.00 130 ASN A N 1
ATOM 1006 C CA . ASN A 1 130 ? 7.830 -16.807 -13.529 1.00 78.00 130 ASN A CA 1
ATOM 1007 C C . ASN A 1 130 ? 8.305 -16.822 -14.990 1.00 78.00 130 ASN A C 1
ATOM 1009 O O . ASN A 1 130 ? 9.368 -16.277 -15.284 1.00 78.00 130 ASN A O 1
ATOM 1013 N N . GLU A 1 131 ? 7.533 -17.410 -15.906 1.00 75.69 131 GLU A N 1
ATOM 1014 C CA . GLU A 1 131 ? 7.816 -17.349 -17.345 1.00 75.69 131 GLU A CA 1
ATOM 1015 C C . GLU A 1 131 ? 7.661 -15.923 -17.885 1.00 75.69 131 GLU A C 1
ATOM 1017 O O . GLU A 1 131 ? 8.574 -15.400 -18.526 1.00 75.69 131 GLU A O 1
ATOM 1022 N N . ALA A 1 132 ? 6.563 -15.258 -17.524 1.00 72.75 132 ALA A N 1
ATOM 1023 C CA . ALA A 1 132 ? 6.307 -13.840 -17.770 1.00 72.75 132 ALA A CA 1
ATOM 1024 C C . ALA A 1 132 ? 7.444 -12.931 -17.281 1.00 72.75 132 ALA A C 1
ATOM 1026 O O . ALA A 1 132 ? 7.831 -11.968 -17.946 1.00 72.75 132 ALA A O 1
ATOM 1027 N N . CYS A 1 133 ? 7.989 -13.228 -16.105 1.00 70.12 133 CYS A N 1
ATOM 1028 C CA . CYS A 1 133 ? 9.036 -12.444 -15.462 1.00 70.12 133 CYS A CA 1
ATOM 1029 C C . CYS A 1 133 ? 10.447 -12.966 -15.766 1.00 70.12 133 CYS A C 1
ATOM 1031 O O . CYS A 1 133 ? 11.403 -12.531 -15.129 1.00 70.12 133 CYS A O 1
ATOM 1033 N N . ARG A 1 134 ? 10.633 -13.866 -16.741 1.00 65.94 134 ARG A N 1
ATOM 1034 C CA . ARG A 1 134 ? 11.938 -14.496 -17.005 1.00 65.94 134 ARG A CA 1
ATOM 1035 C C . ARG A 1 134 ? 13.042 -13.489 -17.353 1.00 65.94 134 ARG A C 1
ATOM 1037 O O . ARG A 1 134 ? 14.191 -13.674 -16.961 1.00 65.94 134 ARG A O 1
ATOM 1044 N N . ALA A 1 135 ? 12.712 -12.391 -18.028 1.00 58.41 135 ALA A N 1
ATOM 1045 C CA . ALA A 1 135 ? 13.675 -11.327 -18.318 1.00 58.41 135 ALA A CA 1
ATOM 1046 C C . ALA A 1 135 ? 14.143 -10.565 -17.058 1.00 58.41 135 ALA A C 1
ATOM 1048 O O . ALA A 1 135 ? 15.233 -9.994 -17.057 1.00 58.41 135 ALA A O 1
ATOM 1049 N N . ALA A 1 136 ? 13.385 -10.610 -15.954 1.00 57.16 136 ALA A N 1
ATOM 1050 C CA . ALA A 1 136 ? 13.792 -10.042 -14.668 1.00 57.16 136 ALA A CA 1
ATOM 1051 C C . ALA A 1 136 ? 15.061 -10.705 -14.106 1.00 57.16 136 ALA A C 1
ATOM 1053 O O . ALA A 1 136 ? 15.807 -10.069 -13.365 1.00 57.16 136 ALA A O 1
ATOM 1054 N N . TYR A 1 137 ? 15.351 -11.959 -14.486 1.00 52.78 137 TYR A N 1
ATOM 1055 C CA . TYR A 1 137 ? 16.577 -12.662 -14.083 1.00 52.78 137 TYR A CA 1
ATOM 1056 C C . TYR A 1 137 ? 17.858 -12.039 -14.663 1.00 52.78 137 TYR A C 1
ATOM 1058 O O . TYR A 1 137 ? 18.951 -12.378 -14.216 1.00 52.78 137 TYR A O 1
ATOM 1066 N N . LEU A 1 138 ? 17.740 -11.122 -15.632 1.00 50.22 138 LEU A N 1
ATOM 1067 C CA . LEU A 1 138 ? 18.858 -10.333 -16.159 1.00 50.22 138 LEU A CA 1
ATOM 1068 C C . LEU A 1 138 ? 19.225 -9.152 -15.254 1.00 50.22 138 LEU A C 1
ATOM 1070 O O . LEU A 1 138 ? 20.258 -8.521 -15.473 1.00 50.22 138 LEU A O 1
ATOM 1074 N N . ALA A 1 139 ? 18.399 -8.826 -14.252 1.00 49.22 139 ALA A N 1
ATOM 1075 C CA . ALA A 1 139 ? 18.724 -7.788 -13.288 1.00 49.22 139 ALA A CA 1
ATOM 1076 C C . ALA A 1 139 ? 19.892 -8.275 -12.426 1.00 49.22 139 ALA A C 1
ATOM 1078 O O . ALA A 1 139 ? 19.712 -9.235 -11.670 1.00 49.22 139 ALA A O 1
ATOM 1079 N N . PRO A 1 140 ? 21.087 -7.644 -12.485 1.00 46.16 140 PRO A N 1
ATOM 1080 C CA . PRO A 1 140 ? 22.062 -7.858 -11.428 1.00 46.16 140 PRO A CA 1
ATOM 1081 C C . PRO A 1 140 ? 21.344 -7.518 -10.132 1.00 46.16 140 PRO A C 1
ATOM 1083 O O . PRO A 1 140 ? 20.778 -6.427 -10.057 1.00 46.16 140 PRO A O 1
ATOM 1086 N N . SER A 1 141 ? 21.302 -8.496 -9.212 1.00 46.16 141 SER A N 1
ATOM 1087 C CA . SER A 1 141 ? 20.657 -8.447 -7.895 1.00 46.16 141 SER A CA 1
ATOM 1088 C C . SER A 1 141 ? 20.227 -7.028 -7.562 1.00 46.16 141 SER A C 1
ATOM 1090 O O . SER A 1 141 ? 21.070 -6.196 -7.218 1.00 46.16 141 SER A O 1
ATOM 1092 N N . THR A 1 142 ? 18.935 -6.767 -7.762 1.00 50.16 142 THR A N 1
ATOM 1093 C CA . THR A 1 142 ? 18.198 -5.599 -7.277 1.00 50.16 142 THR A CA 1
ATOM 1094 C C . THR A 1 142 ? 18.874 -5.033 -6.035 1.00 50.16 142 THR A C 1
ATOM 1096 O O . THR A 1 142 ? 19.282 -5.802 -5.159 1.00 50.16 142 THR A O 1
ATOM 1099 N N . ALA A 1 143 ? 19.077 -3.708 -6.019 1.00 46.72 143 ALA A N 1
ATOM 1100 C CA . ALA A 1 143 ? 19.800 -2.999 -4.963 1.00 46.72 143 ALA A CA 1
ATOM 1101 C C . ALA A 1 143 ? 19.521 -3.649 -3.601 1.00 46.72 143 ALA A C 1
ATOM 1103 O O . ALA A 1 143 ? 18.349 -3.919 -3.311 1.00 46.72 143 ALA A O 1
ATOM 1104 N N . PRO A 1 144 ? 20.561 -3.961 -2.801 1.00 51.84 144 PRO A N 1
ATOM 1105 C CA . PRO A 1 144 ? 20.370 -4.718 -1.579 1.00 51.84 144 PRO A CA 1
ATOM 1106 C C . PRO A 1 144 ? 19.262 -4.050 -0.778 1.00 51.84 144 PRO A C 1
ATOM 1108 O O . PRO A 1 144 ? 19.211 -2.827 -0.677 1.00 51.84 144 PRO A O 1
ATOM 1111 N N . LEU A 1 145 ? 18.341 -4.850 -0.244 1.00 54.78 145 LEU A N 1
ATOM 1112 C CA . LEU A 1 145 ? 17.138 -4.366 0.432 1.00 54.78 145 LEU A CA 1
ATOM 1113 C C . LEU A 1 145 ? 17.436 -3.259 1.467 1.00 54.78 145 LEU A C 1
ATOM 1115 O O . LEU A 1 145 ? 16.581 -2.419 1.728 1.00 54.78 145 LEU A O 1
ATOM 1119 N N . SER A 1 146 ? 18.640 -3.238 2.043 1.00 51.53 146 SER A N 1
ATOM 1120 C CA . SER A 1 146 ? 19.175 -2.178 2.910 1.00 51.53 146 SER A CA 1
ATOM 1121 C C . SER A 1 146 ? 19.156 -0.759 2.314 1.00 51.53 146 SER A C 1
ATOM 1123 O O . SER A 1 146 ? 19.161 0.214 3.070 1.00 51.53 146 SER A O 1
ATOM 1125 N N . ASP A 1 147 ? 19.115 -0.623 0.988 1.00 52.44 147 ASP A N 1
ATOM 1126 C CA . ASP A 1 147 ? 19.139 0.652 0.265 1.00 52.44 147 ASP A CA 1
ATOM 1127 C C . ASP A 1 147 ? 17.742 1.188 -0.073 1.00 52.44 147 ASP A C 1
ATOM 1129 O O . ASP A 1 147 ? 17.599 2.370 -0.411 1.00 52.44 147 ASP A O 1
ATOM 1133 N N . VAL A 1 148 ? 16.693 0.370 0.080 1.00 57.25 148 VAL A N 1
ATOM 1134 C CA . VAL A 1 148 ? 15.302 0.813 -0.062 1.00 57.25 148 VAL A CA 1
ATOM 1135 C C . VAL A 1 148 ? 14.931 1.661 1.149 1.00 57.25 148 VAL A C 1
ATOM 1137 O O . VAL A 1 148 ? 14.544 1.159 2.203 1.00 57.25 148 VAL A O 1
ATOM 1140 N N . ARG A 1 149 ? 15.060 2.979 0.992 1.00 56.78 149 ARG A N 1
ATOM 1141 C CA . ARG A 1 149 ? 14.541 3.968 1.941 1.00 56.78 149 ARG A CA 1
ATOM 1142 C C . ARG A 1 149 ? 13.289 4.607 1.361 1.00 56.78 149 ARG A C 1
ATOM 1144 O O . ARG A 1 149 ? 13.276 4.997 0.190 1.00 56.78 149 ARG A O 1
ATOM 1151 N N . GLY A 1 150 ? 12.244 4.727 2.172 1.00 47.53 150 GLY A N 1
ATOM 1152 C CA . GLY A 1 150 ? 10.956 5.285 1.742 1.00 47.53 150 GLY A CA 1
ATOM 1153 C C . GLY A 1 150 ? 10.950 6.808 1.636 1.00 47.53 150 GLY A C 1
ATOM 1154 O O . GLY A 1 150 ? 9.916 7.374 1.305 1.00 47.53 150 GLY A O 1
ATOM 1155 N N . GLY A 1 151 ? 12.087 7.464 1.896 1.00 56.28 151 GLY A N 1
ATOM 1156 C CA . GLY A 1 151 ? 12.224 8.911 1.831 1.00 56.28 151 GLY A CA 1
ATOM 1157 C C . GLY A 1 151 ? 13.331 9.426 0.928 1.00 56.28 151 GLY A C 1
ATOM 1158 O O . GLY A 1 151 ? 14.346 8.742 0.764 1.00 56.28 151 GLY A O 1
ATOM 1159 N N . PRO A 1 152 ? 13.155 10.635 0.377 1.00 59.97 152 PRO A N 1
ATOM 1160 C CA . PRO A 1 152 ? 14.214 11.362 -0.309 1.00 59.97 152 PRO A CA 1
ATOM 1161 C C . PRO A 1 152 ? 15.374 11.730 0.641 1.00 59.97 152 PRO A C 1
ATOM 1163 O O . PRO A 1 152 ? 15.163 12.239 1.744 1.00 59.97 152 PRO A O 1
ATOM 1166 N N . LYS A 1 153 ? 16.617 11.479 0.212 1.00 59.56 153 LYS A N 1
ATOM 1167 C CA . LYS A 1 153 ? 17.865 11.809 0.932 1.00 59.56 153 LYS A CA 1
ATOM 1168 C C . LYS A 1 153 ? 18.396 13.196 0.594 1.00 59.56 153 LYS A C 1
ATOM 1170 O O . LYS A 1 153 ? 19.109 13.794 1.397 1.00 59.56 153 LYS A O 1
ATOM 1175 N N . GLN A 1 154 ? 18.092 13.681 -0.603 1.00 62.09 154 GLN A N 1
ATOM 1176 C CA . GLN A 1 154 ? 18.600 14.942 -1.130 1.00 62.09 154 GLN A CA 1
ATOM 1177 C C . GLN A 1 154 ? 17.441 15.854 -1.520 1.00 62.09 154 GLN A C 1
ATOM 1179 O O . GLN A 1 154 ? 16.375 15.380 -1.902 1.00 62.09 154 GLN A O 1
ATOM 1184 N N . ALA A 1 155 ? 17.653 17.171 -1.468 1.00 64.12 155 ALA A N 1
ATOM 1185 C CA . ALA A 1 155 ? 16.617 18.159 -1.778 1.00 64.12 155 ALA A CA 1
ATOM 1186 C C . ALA A 1 155 ? 15.989 17.959 -3.172 1.00 64.12 155 ALA A C 1
ATOM 1188 O O . ALA A 1 155 ? 14.785 18.123 -3.332 1.00 64.12 155 ALA A O 1
ATOM 1189 N N . HIS A 1 156 ? 16.778 17.546 -4.168 1.00 63.09 156 HIS A N 1
ATOM 1190 C CA . HIS A 1 156 ? 16.274 17.317 -5.522 1.00 63.09 156 HIS A CA 1
ATOM 1191 C C . HIS A 1 156 ? 15.319 16.112 -5.616 1.00 63.09 156 HIS A C 1
ATOM 1193 O O . HIS A 1 156 ? 14.418 16.128 -6.446 1.00 63.09 156 HIS A O 1
ATOM 1199 N N . GLU A 1 157 ? 15.452 15.108 -4.743 1.00 62.78 157 GLU A N 1
ATOM 1200 C CA . GLU A 1 157 ? 14.567 13.930 -4.710 1.00 62.78 157 GLU A CA 1
ATOM 1201 C C . GLU A 1 157 ? 13.156 14.286 -4.183 1.00 62.78 157 GLU A C 1
ATOM 1203 O O . GLU A 1 157 ? 12.180 13.591 -4.474 1.00 62.78 157 GLU A O 1
ATOM 1208 N N . TYR A 1 158 ? 13.019 15.400 -3.447 1.00 64.75 158 TYR A N 1
ATOM 1209 C CA . TYR A 1 158 ? 11.716 15.974 -3.077 1.00 64.75 158 TYR A CA 1
ATOM 1210 C C . TYR A 1 158 ? 11.036 16.700 -4.251 1.00 64.75 158 TYR A C 1
ATOM 1212 O O . TYR A 1 158 ? 9.819 16.882 -4.238 1.00 64.75 158 TYR A O 1
ATOM 1220 N N . LEU A 1 159 ? 11.804 17.126 -5.258 1.00 63.38 159 LEU A N 1
ATOM 1221 C CA . LEU A 1 159 ? 11.306 17.886 -6.407 1.00 63.38 159 LEU A CA 1
ATOM 1222 C C . LEU A 1 159 ? 11.017 16.981 -7.609 1.00 63.38 159 LEU A C 1
ATOM 1224 O O . LEU A 1 159 ? 9.992 17.140 -8.263 1.00 63.38 159 LEU A O 1
ATOM 1228 N N . ILE A 1 160 ? 11.922 16.043 -7.895 1.00 61.59 160 ILE A N 1
ATOM 1229 C CA . ILE A 1 160 ? 11.896 15.199 -9.090 1.00 61.59 160 ILE A CA 1
ATOM 1230 C C . ILE A 1 160 ? 11.862 13.736 -8.660 1.00 61.59 160 ILE A C 1
ATOM 1232 O O . ILE A 1 160 ? 12.698 13.277 -7.879 1.00 61.59 160 ILE A O 1
ATOM 1236 N N . GLN A 1 161 ? 10.904 12.991 -9.206 1.00 64.19 161 GLN A N 1
ATOM 1237 C CA . GLN A 1 161 ? 10.817 11.552 -9.019 1.00 64.19 161 GLN A CA 1
ATOM 1238 C C . GLN A 1 161 ? 11.711 10.845 -10.049 1.00 64.19 161 GLN A C 1
ATOM 1240 O O . GLN A 1 161 ? 11.461 10.912 -11.250 1.00 64.19 161 GLN A O 1
ATOM 1245 N N . ASP A 1 162 ? 12.755 10.149 -9.592 1.00 67.62 162 ASP A N 1
ATOM 1246 C CA . ASP A 1 162 ? 13.497 9.215 -10.448 1.00 67.62 162 ASP A CA 1
ATOM 1247 C C . ASP A 1 162 ? 12.676 7.928 -10.612 1.00 67.62 162 ASP A C 1
ATOM 1249 O O . ASP A 1 162 ? 12.658 7.071 -9.726 1.00 67.62 162 ASP A O 1
ATOM 1253 N N . PHE A 1 163 ? 11.984 7.794 -11.747 1.00 68.25 163 PHE A N 1
ATOM 1254 C CA . PHE A 1 163 ? 11.139 6.634 -12.051 1.00 68.25 163 PHE A CA 1
ATOM 1255 C C . PHE A 1 163 ? 11.891 5.303 -11.979 1.00 68.25 163 PHE A C 1
ATOM 1257 O O . PHE A 1 163 ? 11.349 4.328 -11.473 1.00 68.25 163 PHE A O 1
ATOM 1264 N N . CYS A 1 164 ? 13.149 5.255 -12.424 1.00 69.25 164 CYS A N 1
ATOM 1265 C CA . CYS A 1 164 ? 13.941 4.027 -12.376 1.00 69.25 164 CYS A CA 1
ATOM 1266 C C . CYS A 1 164 ? 14.291 3.659 -10.931 1.00 69.25 164 CYS A C 1
ATOM 1268 O O . CYS A 1 164 ? 14.229 2.491 -10.550 1.00 69.25 164 CYS A O 1
ATOM 1270 N N . LEU A 1 165 ? 14.628 4.648 -10.101 1.00 72.44 165 LEU A N 1
ATOM 1271 C CA . LEU A 1 165 ? 14.876 4.414 -8.682 1.00 72.44 165 LEU A CA 1
ATOM 1272 C C . LEU A 1 165 ? 13.619 3.927 -7.952 1.00 72.44 165 LEU A C 1
ATOM 1274 O O . LEU A 1 165 ? 13.717 3.024 -7.126 1.00 72.44 165 LEU A O 1
ATOM 1278 N N . GLN A 1 166 ? 12.457 4.511 -8.240 1.00 72.81 166 GLN A N 1
ATOM 1279 C CA . GLN A 1 166 ? 11.190 4.095 -7.633 1.00 72.81 166 GLN A CA 1
ATOM 1280 C C . GLN A 1 166 ? 10.820 2.680 -8.081 1.00 72.81 166 GLN A C 1
ATOM 1282 O O . GLN A 1 166 ? 10.682 1.789 -7.251 1.00 72.81 166 GLN A O 1
ATOM 1287 N N . ASP A 1 167 ? 10.844 2.406 -9.383 1.00 76.00 167 ASP A N 1
ATOM 1288 C CA . ASP A 1 167 ? 10.609 1.062 -9.906 1.00 76.00 167 ASP A CA 1
ATOM 1289 C C . ASP A 1 167 ? 11.546 0.019 -9.263 1.00 76.00 167 ASP A C 1
ATOM 1291 O O . ASP A 1 167 ? 11.094 -1.039 -8.834 1.00 76.00 167 ASP A O 1
ATOM 1295 N N . LYS A 1 168 ? 12.834 0.335 -9.062 1.00 75.00 168 LYS A N 1
ATOM 1296 C CA . LYS A 1 168 ? 13.762 -0.534 -8.310 1.00 75.00 168 LYS A CA 1
ATOM 1297 C C . LYS A 1 168 ? 13.332 -0.777 -6.869 1.00 75.00 168 LYS A C 1
ATOM 1299 O O . LYS A 1 168 ? 13.484 -1.898 -6.377 1.00 75.00 168 LYS A O 1
ATOM 1304 N N . LYS A 1 169 ? 12.836 0.249 -6.172 1.00 76.06 169 LYS A N 1
ATOM 1305 C CA . LYS A 1 169 ? 12.320 0.110 -4.803 1.00 76.06 169 LYS A CA 1
ATOM 1306 C C . LYS A 1 169 ? 11.091 -0.788 -4.786 1.00 76.06 169 LYS A C 1
ATOM 1308 O O . LYS A 1 169 ? 11.047 -1.692 -3.958 1.00 76.06 169 LYS A O 1
ATOM 1313 N N . LEU A 1 170 ? 10.151 -0.587 -5.710 1.00 79.62 170 LEU A N 1
ATOM 1314 C CA . LEU A 1 170 ? 8.966 -1.429 -5.858 1.00 79.62 170 LEU A CA 1
ATOM 1315 C C . LEU A 1 170 ? 9.349 -2.896 -6.083 1.00 79.62 170 LEU A C 1
ATOM 1317 O O . LEU A 1 170 ? 8.908 -3.763 -5.329 1.00 79.62 170 LEU A O 1
ATOM 1321 N N . VAL A 1 171 ? 10.227 -3.161 -7.057 1.00 77.06 171 VAL A N 1
ATOM 1322 C CA . VAL A 1 171 ? 10.736 -4.512 -7.340 1.00 77.06 171 VAL A CA 1
ATOM 1323 C C . VAL A 1 171 ? 11.365 -5.117 -6.094 1.00 77.06 171 VAL A C 1
ATOM 1325 O O . VAL A 1 171 ? 11.048 -6.243 -5.732 1.00 77.06 171 VAL A O 1
ATOM 1328 N N . SER A 1 172 ? 12.222 -4.366 -5.403 1.00 77.25 172 SER A N 1
ATOM 1329 C CA . SER A 1 172 ? 12.901 -4.853 -4.201 1.00 77.25 172 SER A CA 1
ATOM 1330 C C . SER A 1 172 ? 11.905 -5.180 -3.079 1.00 77.25 172 SER A C 1
ATOM 1332 O O . SER A 1 172 ? 12.008 -6.227 -2.448 1.00 77.25 172 SER A O 1
ATOM 1334 N N . LEU A 1 173 ? 10.901 -4.328 -2.842 1.00 79.56 173 LEU A N 1
ATOM 1335 C CA . LEU A 1 173 ? 9.885 -4.549 -1.804 1.00 79.56 173 LEU A CA 1
ATOM 1336 C C . LEU A 1 173 ? 9.021 -5.781 -2.086 1.00 79.56 173 LEU A C 1
ATOM 1338 O O . LEU A 1 173 ? 8.666 -6.494 -1.148 1.00 79.56 173 LEU A O 1
ATOM 1342 N N . LEU A 1 174 ? 8.728 -6.049 -3.358 1.00 82.06 174 LEU A N 1
ATOM 1343 C CA . LEU A 1 174 ? 7.907 -7.182 -3.785 1.00 82.06 174 LEU A CA 1
ATOM 1344 C C . LEU A 1 174 ? 8.722 -8.440 -4.121 1.00 82.06 174 LEU A C 1
ATOM 1346 O O . LEU A 1 174 ? 8.159 -9.502 -4.377 1.00 82.06 174 LEU A O 1
ATOM 1350 N N . GLN A 1 175 ? 10.049 -8.375 -4.052 1.00 78.88 175 GLN A N 1
ATOM 1351 C CA . GLN A 1 175 ? 10.901 -9.526 -4.308 1.00 78.88 175 GLN A CA 1
ATOM 1352 C C . GLN A 1 175 ? 10.801 -10.562 -3.181 1.00 78.88 175 GLN A C 1
ATOM 1354 O O . GLN A 1 175 ? 11.046 -10.270 -2.006 1.00 78.88 175 GLN A O 1
ATOM 1359 N N . GLY A 1 176 ? 10.492 -11.807 -3.559 1.00 78.56 176 GLY A N 1
ATOM 1360 C CA . GLY A 1 176 ? 10.470 -12.956 -2.648 1.00 78.56 176 GLY A CA 1
ATOM 1361 C C . GLY A 1 176 ? 9.355 -12.913 -1.602 1.00 78.56 176 GLY A C 1
ATOM 1362 O O . GLY A 1 176 ? 9.396 -13.680 -0.639 1.00 78.56 176 GLY A O 1
ATOM 1363 N N . VAL A 1 177 ? 8.368 -12.029 -1.767 1.00 84.44 177 VAL A N 1
ATOM 1364 C CA . VAL A 1 177 ? 7.304 -11.810 -0.779 1.00 84.44 177 VAL A CA 1
ATOM 1365 C C . VAL A 1 177 ? 6.431 -13.034 -0.526 1.00 84.44 177 VAL A C 1
ATOM 1367 O O . VAL A 1 177 ? 5.910 -13.198 0.572 1.00 84.44 177 VAL A O 1
ATOM 1370 N N . GLN A 1 178 ? 6.348 -13.942 -1.494 1.00 84.19 178 GLN A N 1
ATOM 1371 C CA . GLN A 1 178 ? 5.621 -15.201 -1.386 1.00 84.19 178 GLN A CA 1
ATOM 1372 C C . GLN A 1 178 ? 6.180 -16.177 -0.336 1.00 84.19 178 GLN A C 1
ATOM 1374 O O . GLN A 1 178 ? 5.566 -17.203 -0.052 1.00 84.19 178 GLN A O 1
ATOM 1379 N N . HIS A 1 179 ? 7.357 -15.880 0.221 1.00 84.19 179 HIS A N 1
ATOM 1380 C CA . HIS A 1 179 ? 8.011 -16.669 1.266 1.00 84.19 179 HIS A CA 1
ATOM 1381 C C . HIS A 1 179 ? 8.017 -15.972 2.634 1.00 84.19 179 HIS A C 1
ATOM 1383 O O . HIS A 1 179 ? 8.595 -16.500 3.585 1.00 84.19 179 HIS A O 1
ATOM 1389 N N . LEU A 1 180 ? 7.416 -14.786 2.735 1.00 86.44 180 LEU A N 1
ATOM 1390 C CA . LEU A 1 180 ? 7.315 -14.044 3.988 1.00 86.44 180 LEU A CA 1
ATOM 1391 C C . LEU A 1 180 ? 6.154 -14.568 4.835 1.00 86.44 180 LEU A C 1
ATOM 1393 O O . LEU A 1 180 ? 5.218 -15.185 4.330 1.00 86.44 180 LEU A O 1
ATOM 1397 N N . ASP A 1 181 ? 6.189 -14.293 6.136 1.00 87.81 181 ASP A N 1
ATOM 1398 C CA . ASP A 1 181 ? 4.971 -14.381 6.933 1.00 87.81 181 ASP A CA 1
ATOM 1399 C C . ASP A 1 181 ? 3.987 -13.267 6.534 1.00 87.81 181 ASP A C 1
ATOM 1401 O O . ASP A 1 181 ? 4.369 -12.236 5.973 1.00 87.81 181 ASP A O 1
ATOM 1405 N N . TRP A 1 182 ? 2.708 -13.481 6.843 1.00 88.50 182 TRP A N 1
ATOM 1406 C CA . TRP A 1 182 ? 1.627 -12.579 6.450 1.00 88.50 182 TRP A CA 1
ATOM 1407 C C . TRP A 1 182 ? 1.822 -11.138 6.940 1.00 88.50 182 TRP A C 1
ATOM 1409 O O . TRP A 1 182 ? 1.555 -10.190 6.209 1.00 88.50 182 TRP A O 1
ATOM 1419 N N . GLU A 1 183 ? 2.313 -10.944 8.163 1.00 87.00 183 GLU A N 1
ATOM 1420 C CA . GLU A 1 183 ? 2.441 -9.603 8.737 1.00 87.00 183 GLU A CA 1
ATOM 1421 C C . GLU A 1 183 ? 3.602 -8.834 8.100 1.00 87.00 183 GLU A C 1
ATOM 1423 O O . GLU A 1 183 ? 3.468 -7.641 7.820 1.00 87.00 183 GLU A O 1
ATOM 1428 N N . THR A 1 184 ? 4.716 -9.520 7.827 1.00 86.75 184 THR A N 1
ATOM 1429 C CA . THR A 1 184 ? 5.857 -8.958 7.093 1.00 86.75 184 THR A CA 1
ATOM 1430 C C . THR A 1 184 ? 5.488 -8.657 5.639 1.00 86.75 184 THR A C 1
ATOM 1432 O O . THR A 1 184 ? 5.888 -7.621 5.106 1.00 86.75 184 THR A O 1
ATOM 1435 N N . TYR A 1 185 ? 4.683 -9.513 4.996 1.00 89.81 185 TYR A N 1
ATOM 1436 C CA . TYR A 1 185 ? 4.135 -9.238 3.665 1.00 89.81 185 TYR A CA 1
ATOM 1437 C C . TYR A 1 185 ? 3.315 -7.948 3.645 1.00 89.81 185 TYR A C 1
ATOM 1439 O O . TYR A 1 185 ? 3.542 -7.093 2.795 1.00 89.81 185 TYR A O 1
ATOM 1447 N N . MET A 1 186 ? 2.412 -7.778 4.609 1.00 89.88 186 MET A N 1
ATOM 1448 C CA . MET A 1 186 ? 1.541 -6.607 4.697 1.00 89.88 186 MET A CA 1
ATOM 1449 C C . MET A 1 186 ? 2.328 -5.308 4.951 1.00 89.88 186 MET A C 1
ATOM 1451 O O . MET A 1 186 ? 2.030 -4.285 4.329 1.00 89.88 186 MET A O 1
ATOM 1455 N N . GLU A 1 187 ? 3.385 -5.339 5.777 1.00 87.31 187 GLU A N 1
ATOM 1456 C CA . GLU A 1 187 ? 4.314 -4.202 5.925 1.00 87.31 187 GLU A CA 1
ATOM 1457 C C . GLU A 1 187 ? 4.983 -3.870 4.580 1.00 87.31 187 GLU A C 1
ATOM 1459 O O . GLU A 1 187 ? 4.943 -2.725 4.129 1.00 87.31 187 GLU A O 1
ATOM 1464 N N . ARG A 1 188 ? 5.543 -4.870 3.883 1.00 85.50 188 ARG A N 1
ATOM 1465 C CA . ARG A 1 188 ? 6.207 -4.634 2.593 1.00 85.50 188 ARG A CA 1
ATOM 1466 C C . ARG A 1 188 ? 5.249 -4.166 1.503 1.00 85.50 188 ARG A C 1
ATOM 1468 O O . ARG A 1 188 ? 5.617 -3.275 0.749 1.00 85.50 188 ARG A O 1
ATOM 1475 N N . LEU A 1 189 ? 4.042 -4.719 1.420 1.00 88.88 189 LEU A N 1
ATOM 1476 C CA . LEU A 1 189 ? 3.038 -4.348 0.423 1.00 88.88 189 LEU A CA 1
ATOM 1477 C C . LEU A 1 189 ? 2.547 -2.912 0.627 1.00 88.88 189 LEU A C 1
ATOM 1479 O O . LEU A 1 189 ? 2.484 -2.135 -0.324 1.00 88.88 189 LEU A O 1
ATOM 1483 N N . THR A 1 190 ? 2.238 -2.529 1.868 1.00 86.19 190 THR A N 1
ATOM 1484 C CA . THR A 1 190 ? 1.812 -1.153 2.173 1.00 86.19 190 THR A CA 1
ATOM 1485 C C . THR A 1 190 ? 2.927 -0.132 1.932 1.00 86.19 190 THR A C 1
ATOM 1487 O O . THR A 1 190 ? 2.655 1.006 1.548 1.00 86.19 190 THR A O 1
ATOM 1490 N N . MET A 1 191 ? 4.191 -0.543 2.063 1.00 82.38 191 MET A N 1
ATOM 1491 C CA . MET A 1 191 ? 5.340 0.245 1.617 1.00 82.38 191 MET A CA 1
ATOM 1492 C C . MET A 1 191 ? 5.550 0.203 0.100 1.00 82.38 191 MET A C 1
ATOM 1494 O O . MET A 1 191 ? 6.006 1.186 -0.471 1.00 82.38 191 MET A O 1
ATOM 1498 N N . ALA A 1 192 ? 5.233 -0.900 -0.574 1.00 81.62 192 ALA A N 1
ATOM 1499 C CA . ALA A 1 192 ? 5.371 -1.032 -2.022 1.00 81.62 192 ALA A CA 1
ATOM 1500 C C . ALA A 1 192 ? 4.442 -0.059 -2.751 1.00 81.62 192 ALA A C 1
ATOM 1502 O O . ALA A 1 192 ? 4.846 0.549 -3.730 1.00 81.62 192 ALA A O 1
ATOM 1503 N N . ILE A 1 193 ? 3.243 0.189 -2.228 1.00 81.19 193 ILE A N 1
ATOM 1504 C CA . ILE A 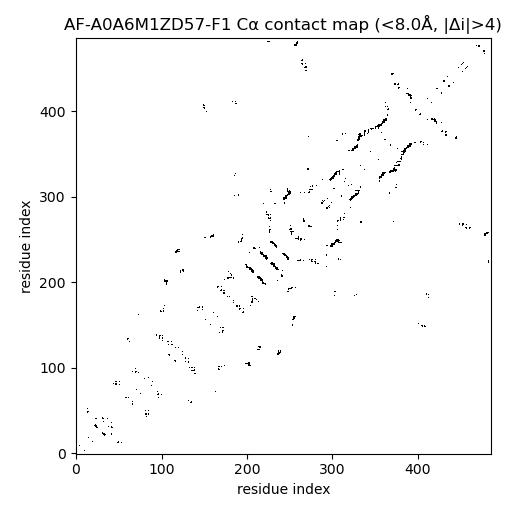1 193 ? 2.341 1.211 -2.782 1.00 81.19 193 ILE A CA 1
ATOM 1505 C C . ILE A 1 193 ? 2.760 2.651 -2.427 1.00 81.19 193 ILE A C 1
ATOM 1507 O O . ILE A 1 193 ? 2.186 3.608 -2.942 1.00 81.19 193 ILE A O 1
ATOM 1511 N N . ASN A 1 194 ? 3.754 2.847 -1.550 1.00 76.25 194 ASN A N 1
ATOM 1512 C CA . ASN A 1 194 ? 4.294 4.171 -1.243 1.00 76.25 194 ASN A CA 1
ATOM 1513 C C . ASN A 1 194 ? 5.201 4.652 -2.381 1.00 76.25 194 ASN A C 1
ATOM 1515 O O . ASN A 1 194 ? 6.261 4.077 -2.611 1.00 76.25 194 ASN A O 1
ATOM 1519 N N . GLY A 1 195 ? 4.815 5.736 -3.052 1.00 67.06 195 GLY A N 1
ATOM 1520 C CA . GLY A 1 195 ? 5.601 6.316 -4.142 1.00 67.06 195 GLY A CA 1
ATOM 1521 C C . GLY A 1 195 ? 5.385 5.637 -5.491 1.00 67.06 195 GLY A C 1
ATOM 1522 O O . GLY A 1 195 ? 6.018 6.042 -6.465 1.00 67.06 195 GLY A O 1
ATOM 1523 N N . HIS A 1 196 ? 4.497 4.640 -5.565 1.00 73.69 196 HIS A N 1
ATOM 1524 C CA . HIS A 1 196 ? 4.246 3.871 -6.779 1.00 73.69 196 HIS A CA 1
ATOM 1525 C C . HIS A 1 196 ? 2.758 3.782 -7.075 1.00 73.69 196 HIS A C 1
ATOM 1527 O O . HIS A 1 196 ? 1.927 3.627 -6.178 1.00 73.69 196 HIS A O 1
ATOM 1533 N N . GLU A 1 197 ? 2.447 3.830 -8.361 1.00 74.50 197 GLU A N 1
ATOM 1534 C CA . GLU A 1 197 ? 1.143 3.447 -8.870 1.00 74.50 197 GLU A CA 1
ATOM 1535 C C . GLU A 1 197 ? 1.264 2.043 -9.412 1.00 74.50 197 GLU A C 1
ATOM 1537 O O . GLU A 1 197 ? 2.138 1.757 -10.232 1.00 74.50 197 GLU A O 1
ATOM 1542 N N . ILE A 1 198 ? 0.411 1.166 -8.907 1.00 79.75 198 ILE A N 1
ATOM 1543 C CA . ILE A 1 198 ? 0.321 -0.198 -9.397 1.00 79.75 198 ILE A CA 1
ATOM 1544 C C . ILE A 1 198 ? -0.957 -0.244 -10.234 1.00 79.75 198 ILE A C 1
ATOM 1546 O O . ILE A 1 198 ? -2.033 -0.075 -9.655 1.00 79.75 198 ILE A O 1
ATOM 1550 N N . PRO A 1 199 ? -0.859 -0.384 -11.567 1.00 80.19 199 PRO A N 1
ATOM 1551 C CA . PRO A 1 199 ? -2.030 -0.341 -12.430 1.00 80.19 199 PRO A CA 1
ATOM 1552 C C . PRO A 1 199 ? -2.984 -1.508 -12.167 1.00 80.19 199 PRO A C 1
ATOM 1554 O O . PRO A 1 199 ? -2.563 -2.584 -11.733 1.00 80.19 199 PRO A O 1
ATOM 1557 N N . GLU A 1 200 ? -4.256 -1.308 -12.498 1.00 86.31 200 GLU A N 1
ATOM 1558 C CA . GLU A 1 200 ? -5.259 -2.376 -12.525 1.00 86.31 200 GLU A CA 1
ATOM 1559 C C . GLU A 1 200 ? -4.825 -3.520 -13.457 1.00 86.31 200 GLU A C 1
ATOM 1561 O O . GLU A 1 200 ? -4.107 -3.310 -14.436 1.00 86.31 200 GLU A O 1
ATOM 1566 N N . GLY A 1 201 ? -5.198 -4.750 -13.106 1.00 84.12 201 GLY A N 1
ATOM 1567 C CA . GLY A 1 201 ? -4.761 -5.978 -13.772 1.00 84.12 201 GLY A CA 1
ATOM 1568 C C . GLY A 1 201 ? -3.345 -6.442 -13.403 1.00 84.12 201 GLY A C 1
ATOM 1569 O O . GLY A 1 201 ? -2.948 -7.543 -13.781 1.00 84.12 201 GLY A O 1
ATOM 1570 N N . THR A 1 202 ? -2.567 -5.656 -12.648 1.00 84.75 202 THR A N 1
ATOM 1571 C CA . THR A 1 202 ? -1.234 -6.088 -12.191 1.00 84.75 202 THR A CA 1
ATOM 1572 C C . THR A 1 202 ? -1.345 -7.286 -11.255 1.00 84.75 202 THR A C 1
ATOM 1574 O O . THR A 1 202 ? -2.113 -7.257 -10.293 1.00 84.75 202 THR A O 1
ATOM 1577 N N . VAL A 1 203 ? -0.520 -8.309 -11.482 1.00 87.38 203 VAL A N 1
ATOM 1578 C CA . VAL A 1 203 ? -0.438 -9.480 -10.602 1.00 87.38 203 VAL A CA 1
ATOM 1579 C C . VAL A 1 203 ? 0.668 -9.287 -9.565 1.00 87.38 203 VAL A C 1
ATOM 1581 O O . VAL A 1 203 ? 1.825 -9.048 -9.907 1.00 87.38 203 VAL A O 1
ATOM 1584 N N . ILE A 1 204 ? 0.315 -9.406 -8.286 1.00 88.81 204 ILE A N 1
ATOM 1585 C CA . ILE A 1 204 ? 1.208 -9.230 -7.139 1.00 88.81 204 ILE A CA 1
ATOM 1586 C C . ILE A 1 204 ? 1.361 -10.575 -6.412 1.00 88.81 204 ILE A C 1
ATOM 1588 O O . ILE A 1 204 ? 0.367 -11.113 -5.917 1.00 88.81 204 ILE A O 1
ATOM 1592 N N . PRO A 1 205 ? 2.584 -11.121 -6.289 1.00 89.00 205 PRO A N 1
ATOM 1593 C CA . PRO A 1 205 ? 2.829 -12.306 -5.474 1.00 89.00 205 PRO A CA 1
ATOM 1594 C C . PRO A 1 205 ? 2.493 -12.067 -3.996 1.00 89.00 205 PRO A C 1
ATOM 1596 O O . PRO A 1 205 ? 2.708 -10.978 -3.458 1.00 89.00 205 PRO A O 1
ATOM 1599 N N . ALA A 1 206 ? 2.018 -13.104 -3.319 1.00 91.56 206 ALA A N 1
ATOM 1600 C CA . ALA A 1 206 ? 1.670 -13.093 -1.905 1.00 91.56 206 ALA A CA 1
ATOM 1601 C C . ALA A 1 206 ? 2.038 -14.432 -1.246 1.00 91.56 206 ALA A C 1
ATOM 1603 O O . ALA A 1 206 ? 2.103 -15.468 -1.918 1.00 91.56 206 ALA A O 1
ATOM 1604 N N . PRO A 1 207 ? 2.309 -14.452 0.067 1.00 89.69 207 PRO A N 1
ATOM 1605 C CA . PRO A 1 207 ? 2.409 -15.711 0.785 1.00 89.69 207 PRO A CA 1
ATOM 1606 C C . PRO A 1 207 ? 1.011 -16.317 0.937 1.00 89.69 207 PRO A C 1
ATOM 1608 O O . PRO A 1 207 ? 0.052 -15.606 1.238 1.00 89.69 207 PRO A O 1
ATOM 1611 N N . GLY A 1 208 ? 0.885 -17.633 0.761 1.00 80.94 208 GLY A N 1
ATOM 1612 C CA . GLY A 1 208 ? -0.382 -18.316 1.008 1.00 80.94 208 GLY A CA 1
ATOM 1613 C C . GLY A 1 208 ? -0.848 -18.106 2.451 1.00 80.94 208 GLY A C 1
ATOM 1614 O O . GLY A 1 208 ? -0.088 -18.312 3.403 1.00 80.94 208 GLY A O 1
ATOM 1615 N N . PHE A 1 209 ? -2.105 -17.703 2.620 1.00 74.25 209 PHE A N 1
ATOM 1616 C CA . PHE A 1 209 ? -2.713 -17.415 3.918 1.00 74.25 209 PHE A CA 1
ATOM 1617 C C . PHE A 1 209 ? -3.485 -18.632 4.468 1.00 74.25 209 PHE A C 1
ATOM 1619 O O . PHE A 1 209 ? -4.111 -19.347 3.690 1.00 74.25 209 PHE A O 1
ATOM 1626 N N . PRO A 1 210 ? -3.490 -18.898 5.793 1.00 57.12 210 PRO A N 1
ATOM 1627 C CA . PRO A 1 210 ? -2.665 -18.286 6.843 1.00 57.12 210 PRO A CA 1
ATOM 1628 C C . PRO A 1 210 ? -1.233 -18.850 6.905 1.00 57.12 210 PRO A C 1
ATOM 1630 O O . PRO A 1 210 ? -0.359 -18.243 7.522 1.00 57.12 210 PRO A O 1
ATOM 1633 N N . LYS A 1 211 ? -0.992 -20.011 6.284 1.00 61.31 211 LYS A N 1
ATOM 1634 C CA . LYS A 1 211 ? 0.324 -20.608 6.013 1.00 61.31 211 LYS A CA 1
ATOM 1635 C C . LYS A 1 211 ? 0.183 -21.464 4.761 1.00 61.31 211 LYS A C 1
ATOM 1637 O O . LYS A 1 211 ? -0.585 -22.423 4.779 1.00 61.31 211 LYS A O 1
ATOM 1642 N N . GLY A 1 212 ? 0.908 -21.152 3.697 1.00 63.31 212 GLY A N 1
ATOM 1643 C CA . GLY A 1 212 ? 0.730 -21.875 2.446 1.00 63.31 212 GLY A CA 1
ATOM 1644 C C . GLY A 1 212 ? 1.830 -21.638 1.429 1.00 63.31 212 GLY A C 1
ATOM 1645 O O . GLY A 1 212 ? 2.740 -20.836 1.626 1.00 63.31 212 GLY A O 1
ATOM 1646 N N . SER A 1 213 ? 1.725 -22.384 0.333 1.00 77.62 213 SER A N 1
ATOM 1647 C CA . SER A 1 213 ? 2.484 -22.147 -0.889 1.00 77.62 213 SER A CA 1
ATOM 1648 C C . SER A 1 213 ? 2.269 -20.718 -1.407 1.00 77.62 213 SER A C 1
ATOM 1650 O O . SER A 1 213 ? 1.251 -20.113 -1.075 1.00 77.62 213 SER A O 1
ATOM 1652 N N . PRO A 1 214 ? 3.184 -20.195 -2.241 1.00 87.44 214 PRO A N 1
ATOM 1653 C CA . PRO A 1 214 ? 2.982 -18.946 -2.970 1.00 87.44 214 PRO A CA 1
ATOM 1654 C C . PRO A 1 214 ? 1.585 -18.832 -3.583 1.00 87.44 214 PRO A C 1
ATOM 1656 O O . PRO A 1 214 ? 1.071 -19.811 -4.129 1.00 87.44 214 PRO A O 1
ATOM 1659 N N . ASP A 1 215 ? 1.008 -17.641 -3.496 1.00 91.38 215 ASP A N 1
ATOM 1660 C CA . ASP A 1 215 ? -0.296 -17.290 -4.051 1.00 91.38 215 ASP A CA 1
ATOM 1661 C C . ASP A 1 215 ? -0.236 -15.878 -4.661 1.00 91.38 215 ASP A C 1
ATOM 1663 O O . ASP A 1 215 ? 0.823 -15.244 -4.648 1.00 91.38 215 ASP A O 1
ATOM 1667 N N . PHE A 1 216 ? -1.323 -15.403 -5.269 1.00 91.50 216 PHE A N 1
ATOM 1668 C CA . PHE A 1 216 ? -1.294 -14.208 -6.114 1.00 91.50 216 PHE A CA 1
ATOM 1669 C C . PHE A 1 216 ? -2.563 -13.367 -5.977 1.00 91.50 216 PHE A C 1
ATOM 1671 O O . PHE A 1 216 ? -3.683 -13.882 -6.002 1.00 91.50 216 PHE A O 1
ATOM 1678 N N . TYR A 1 217 ? -2.363 -12.055 -5.887 1.00 93.06 217 TYR A N 1
ATOM 1679 C CA . TYR A 1 217 ? -3.405 -11.049 -6.030 1.00 93.06 217 TYR A CA 1
ATOM 1680 C C . TYR A 1 217 ? -3.382 -10.441 -7.427 1.00 93.06 217 TYR A C 1
ATOM 1682 O O . TYR A 1 217 ? -2.317 -10.263 -8.010 1.00 93.06 217 TYR A O 1
ATOM 1690 N N . GLU A 1 218 ? -4.546 -10.036 -7.911 1.00 92.19 218 GLU A N 1
ATOM 1691 C CA . GLU A 1 218 ? -4.709 -9.112 -9.025 1.00 92.19 218 GLU A CA 1
ATOM 1692 C C . GLU A 1 218 ? -5.135 -7.755 -8.454 1.00 92.19 218 GLU A C 1
ATOM 1694 O O . GLU A 1 218 ? -6.011 -7.693 -7.582 1.00 92.19 218 GLU A O 1
ATOM 1699 N N . VAL A 1 219 ? -4.535 -6.666 -8.938 1.00 92.50 219 VAL A N 1
ATOM 1700 C CA . VAL A 1 219 ? -5.029 -5.309 -8.678 1.00 92.50 219 VAL A CA 1
ATOM 1701 C C . VAL A 1 219 ? -6.354 -5.147 -9.405 1.00 92.50 219 VAL A C 1
ATOM 1703 O O . VAL A 1 219 ? -6.391 -4.883 -10.599 1.00 92.50 219 VAL A O 1
ATOM 1706 N N . TYR A 1 220 ? -7.444 -5.340 -8.676 1.00 94.31 220 TYR A N 1
ATOM 1707 C CA . TYR A 1 220 ? -8.789 -5.318 -9.224 1.00 94.31 220 TYR A CA 1
ATOM 1708 C C . TYR A 1 220 ? -9.230 -3.910 -9.604 1.00 94.31 220 TYR A C 1
ATOM 1710 O O . TYR A 1 220 ? -9.755 -3.699 -10.689 1.00 94.31 220 TYR A O 1
ATOM 1718 N N . GLN A 1 221 ? -9.013 -2.962 -8.693 1.00 94.19 221 GLN A N 1
ATOM 1719 C CA . GLN A 1 221 ? -9.440 -1.582 -8.867 1.00 94.19 221 GLN A CA 1
ATOM 1720 C C . GLN A 1 221 ? -8.513 -0.634 -8.110 1.00 94.19 221 GLN A C 1
ATOM 1722 O O . GLN A 1 221 ? -8.044 -0.942 -7.009 1.00 94.19 221 GLN A O 1
ATOM 1727 N N . VAL A 1 222 ? -8.280 0.543 -8.679 1.00 92.38 222 VAL A N 1
ATOM 1728 C CA . VAL A 1 222 ? -7.616 1.667 -8.021 1.00 92.38 222 VAL A CA 1
ATOM 1729 C C . VAL A 1 222 ? -8.659 2.731 -7.694 1.00 92.38 222 VAL A C 1
ATOM 1731 O O . VAL A 1 222 ? -9.383 3.205 -8.562 1.00 92.38 222 VAL A O 1
ATOM 1734 N N . VAL A 1 223 ? -8.714 3.146 -6.428 1.00 92.69 223 VAL A N 1
ATOM 1735 C CA . VAL A 1 223 ? -9.573 4.246 -5.978 1.00 92.69 223 VAL A CA 1
ATOM 1736 C C . VAL A 1 223 ? -8.689 5.416 -5.575 1.00 92.69 223 VAL A C 1
ATOM 1738 O O . VAL A 1 223 ? -7.908 5.309 -4.628 1.00 92.69 223 VAL A O 1
ATOM 1741 N N . ALA A 1 224 ? -8.801 6.538 -6.282 1.00 89.88 224 ALA A N 1
ATOM 1742 C CA . ALA A 1 224 ? -7.991 7.723 -6.030 1.00 89.88 224 ALA A CA 1
ATOM 1743 C C . ALA A 1 224 ? -8.813 9.013 -6.135 1.00 89.88 224 ALA A C 1
ATOM 1745 O O . ALA A 1 224 ? -9.664 9.145 -7.008 1.00 89.88 224 ALA A O 1
ATOM 1746 N N . GLY A 1 225 ? -8.543 9.971 -5.248 1.00 86.44 225 GLY A N 1
ATOM 1747 C CA . GLY A 1 225 ? -9.325 11.203 -5.133 1.00 86.44 225 GLY A CA 1
ATOM 1748 C C . GLY A 1 225 ? -8.782 12.143 -4.066 1.00 86.44 225 GLY A C 1
ATOM 1749 O O . GLY A 1 225 ? -8.680 11.773 -2.895 1.00 86.44 225 GLY A O 1
ATOM 1750 N N . LYS A 1 226 ? -8.443 13.381 -4.448 1.00 86.19 226 LYS A N 1
ATOM 1751 C CA . LYS A 1 226 ? -8.008 14.457 -3.534 1.00 86.19 226 LYS A CA 1
ATOM 1752 C C . LYS A 1 226 ? -6.932 14.004 -2.535 1.00 86.19 226 LYS A C 1
ATOM 1754 O O . LYS A 1 226 ? -7.014 14.306 -1.341 1.00 86.19 226 LYS A O 1
ATOM 1759 N N . GLY A 1 227 ? -5.914 13.278 -3.001 1.00 85.00 227 GLY A N 1
ATOM 1760 C CA . GLY A 1 227 ? -4.818 12.790 -2.153 1.00 85.00 227 GLY A CA 1
ATOM 1761 C C . GLY A 1 227 ? -5.107 11.500 -1.384 1.00 85.00 227 GLY A C 1
ATOM 1762 O O . GLY A 1 227 ? -4.231 11.031 -0.659 1.00 85.00 227 GLY A O 1
ATOM 1763 N N . LEU A 1 228 ? -6.285 10.894 -1.527 1.00 91.50 228 LEU A N 1
ATOM 1764 C CA . LEU A 1 228 ? -6.475 9.483 -1.203 1.00 91.50 228 LEU A CA 1
ATOM 1765 C C . LEU A 1 228 ? -6.075 8.645 -2.413 1.00 91.50 228 LEU A C 1
ATOM 1767 O O . LEU A 1 228 ? -6.380 8.996 -3.547 1.00 91.50 228 LEU A O 1
ATOM 1771 N N . TYR A 1 229 ? -5.377 7.547 -2.151 1.00 91.44 229 TYR A N 1
ATOM 1772 C CA . TYR A 1 229 ? -5.122 6.493 -3.121 1.00 91.44 229 TYR A CA 1
ATOM 1773 C C . TYR A 1 229 ? -5.201 5.160 -2.386 1.00 91.44 229 TYR A C 1
ATOM 1775 O O . TYR A 1 229 ? -4.575 4.989 -1.332 1.00 91.44 229 TYR A O 1
ATOM 1783 N N . ALA A 1 230 ? -5.972 4.233 -2.929 1.00 93.44 230 ALA A N 1
ATOM 1784 C CA . ALA A 1 230 ? -6.114 2.884 -2.429 1.00 93.44 230 ALA A CA 1
ATOM 1785 C C . ALA A 1 230 ? -6.122 1.895 -3.594 1.00 93.44 230 ALA A C 1
ATOM 1787 O O . ALA A 1 230 ? -6.622 2.208 -4.674 1.00 93.44 230 ALA A O 1
ATOM 1788 N N . ILE A 1 231 ? -5.584 0.701 -3.357 1.00 94.75 231 ILE A N 1
ATOM 1789 C CA . ILE A 1 231 ? -5.698 -0.417 -4.296 1.00 94.75 231 ILE A CA 1
ATOM 1790 C C . ILE A 1 231 ? -6.540 -1.526 -3.681 1.00 94.75 231 ILE A C 1
ATOM 1792 O O . ILE A 1 231 ? -6.348 -1.891 -2.517 1.00 94.75 231 ILE A O 1
ATOM 1796 N N . ALA A 1 232 ? -7.463 -2.047 -4.477 1.00 97.00 232 ALA A N 1
ATOM 1797 C CA . ALA A 1 232 ? -8.260 -3.221 -4.185 1.00 97.00 232 ALA A CA 1
ATOM 1798 C C . ALA A 1 232 ? -7.584 -4.436 -4.823 1.00 97.00 232 ALA A C 1
ATOM 1800 O O . ALA A 1 232 ? -7.354 -4.472 -6.029 1.00 97.00 232 ALA A O 1
ATOM 1801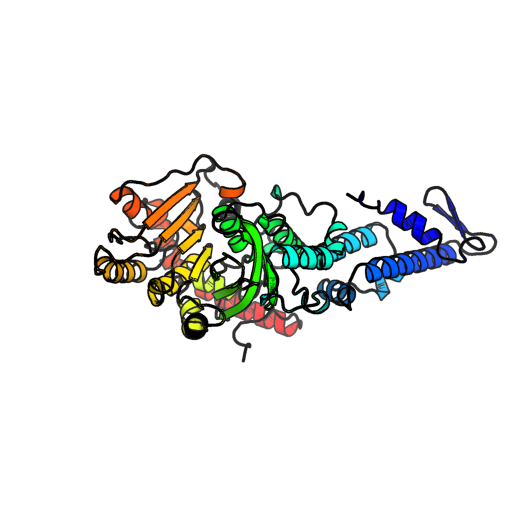 N N . LEU A 1 233 ? -7.245 -5.422 -4.007 1.00 95.81 233 LEU A N 1
ATOM 1802 C CA . LEU A 1 233 ? -6.566 -6.644 -4.401 1.00 95.81 233 LEU A CA 1
ATOM 1803 C C . LEU A 1 233 ? -7.528 -7.818 -4.243 1.00 95.81 233 LEU A C 1
ATOM 1805 O O . LEU A 1 233 ? -7.961 -8.125 -3.127 1.00 95.81 233 LEU A O 1
ATOM 1809 N N . LYS A 1 234 ? -7.853 -8.485 -5.352 1.00 94.81 234 LYS A N 1
ATOM 1810 C CA . LYS A 1 234 ? -8.644 -9.723 -5.338 1.00 94.81 234 LYS A CA 1
ATOM 1811 C C . LYS A 1 234 ? -7.722 -10.925 -5.553 1.00 94.81 234 LYS A C 1
ATOM 1813 O O . LYS A 1 234 ? -6.749 -10.802 -6.300 1.00 94.81 234 LYS A O 1
ATOM 1818 N N . PRO A 1 235 ? -7.978 -12.079 -4.927 1.00 93.81 235 PRO A N 1
ATOM 1819 C CA . PRO A 1 235 ? -7.227 -13.289 -5.237 1.00 93.81 235 PRO A CA 1
ATOM 1820 C C . PRO A 1 235 ? -7.356 -13.650 -6.723 1.00 93.81 235 PRO A C 1
ATOM 1822 O O . PRO A 1 235 ? -8.456 -13.607 -7.272 1.00 93.81 235 PRO A O 1
ATOM 1825 N N . CYS A 1 236 ? -6.256 -14.039 -7.373 1.00 90.75 236 CYS A N 1
ATOM 1826 C CA . CYS A 1 236 ? -6.271 -14.387 -8.801 1.00 90.75 236 CYS A CA 1
ATOM 1827 C C . CYS A 1 236 ? -7.063 -15.667 -9.113 1.00 90.75 236 CYS A C 1
ATOM 1829 O O . CYS A 1 236 ? -7.399 -15.898 -10.268 1.00 90.75 236 CYS A O 1
ATOM 1831 N N . SER A 1 237 ? -7.312 -16.521 -8.116 1.00 89.19 237 SER A N 1
ATOM 1832 C CA . SER A 1 237 ? -7.905 -17.853 -8.275 1.00 89.19 237 SER A CA 1
ATOM 1833 C C . SER A 1 237 ? -8.992 -18.116 -7.239 1.00 89.19 237 SER A C 1
ATOM 1835 O O . SER A 1 237 ? -8.803 -17.820 -6.061 1.00 89.19 237 SER A O 1
ATOM 1837 N N . PHE A 1 238 ? -10.076 -18.800 -7.628 1.00 86.75 238 PHE A N 1
ATOM 1838 C CA . PHE A 1 238 ? -11.068 -19.316 -6.669 1.00 86.75 238 PHE A CA 1
ATOM 1839 C C . PHE A 1 238 ? -10.504 -20.382 -5.717 1.00 86.75 238 PHE A C 1
ATOM 1841 O O . PHE A 1 238 ? -11.124 -20.696 -4.704 1.00 86.75 238 PHE A O 1
ATOM 1848 N N . LYS A 1 239 ? -9.346 -20.967 -6.045 1.00 88.50 239 LYS A N 1
ATOM 1849 C CA . LYS A 1 239 ? -8.634 -21.931 -5.192 1.00 88.50 239 LYS A CA 1
ATOM 1850 C C . LYS A 1 239 ? -7.691 -21.247 -4.200 1.00 88.50 239 LYS A C 1
ATOM 1852 O O . LYS A 1 239 ? -7.050 -21.939 -3.411 1.00 88.50 239 LYS A O 1
ATOM 1857 N N . SER A 1 240 ? -7.567 -19.923 -4.273 1.00 89.75 240 SER A N 1
ATOM 1858 C CA . SER A 1 240 ? -6.767 -19.144 -3.341 1.00 89.75 240 SER A CA 1
ATOM 1859 C C . SER A 1 240 ? -7.414 -19.119 -1.957 1.00 89.75 240 SER A C 1
ATOM 1861 O O . SER A 1 240 ? -8.635 -19.056 -1.820 1.00 89.75 240 SER A O 1
ATOM 1863 N N . ALA A 1 241 ? -6.573 -19.144 -0.926 1.00 88.81 241 ALA A N 1
ATOM 1864 C CA . ALA A 1 241 ? -6.989 -18.923 0.459 1.00 88.81 241 ALA A CA 1
ATOM 1865 C C . ALA A 1 241 ? -6.812 -17.458 0.900 1.00 88.81 241 ALA A C 1
ATOM 1867 O O . ALA A 1 241 ? -7.057 -17.121 2.061 1.00 88.81 241 ALA A O 1
ATOM 1868 N N . LEU A 1 242 ? -6.351 -16.590 -0.003 1.00 92.62 242 LEU A N 1
ATOM 1869 C CA . LEU A 1 242 ? -6.155 -15.177 0.269 1.00 92.62 242 LEU A CA 1
ATOM 1870 C C . LEU A 1 242 ? -7.509 -14.477 0.478 1.00 92.62 242 LEU A C 1
ATOM 1872 O O . LEU A 1 242 ? -8.434 -14.676 -0.311 1.00 92.62 242 LEU A O 1
ATOM 1876 N N . PRO A 1 243 ? -7.650 -13.622 1.503 1.00 93.44 243 PRO A N 1
ATOM 1877 C CA . PRO A 1 243 ? -8.812 -12.749 1.613 1.00 93.44 243 PRO A CA 1
ATOM 1878 C C . PRO A 1 243 ? -8.705 -11.590 0.607 1.00 93.44 243 PRO A C 1
ATOM 1880 O O . PRO A 1 243 ? -7.589 -11.147 0.329 1.00 93.44 243 PRO A O 1
ATOM 1883 N N . PRO A 1 244 ? -9.817 -11.021 0.107 1.00 96.69 244 PRO A N 1
ATOM 1884 C CA . PRO A 1 244 ? -9.771 -9.736 -0.583 1.00 96.69 244 PRO A CA 1
ATOM 1885 C C . PRO A 1 244 ? -9.137 -8.670 0.312 1.00 96.69 244 PRO A C 1
ATOM 1887 O O . PRO A 1 244 ? -9.342 -8.669 1.531 1.00 96.69 244 PRO A O 1
ATOM 1890 N N . LEU A 1 245 ? -8.354 -7.776 -0.279 1.00 96.94 245 LEU A N 1
ATOM 1891 C CA . LEU A 1 245 ? -7.501 -6.854 0.458 1.00 96.94 245 LEU A CA 1
ATOM 1892 C C . LEU A 1 245 ? -7.638 -5.430 -0.087 1.00 96.94 245 LEU A C 1
ATOM 1894 O O . LEU A 1 245 ? -7.521 -5.202 -1.283 1.00 96.94 245 LEU A O 1
ATOM 1898 N N . LEU A 1 246 ? -7.865 -4.461 0.797 1.00 97.75 246 LEU A N 1
ATOM 1899 C CA . LEU A 1 246 ? -7.872 -3.037 0.476 1.00 97.75 246 LEU A CA 1
ATOM 1900 C C . LEU A 1 246 ? -6.684 -2.349 1.153 1.00 97.75 246 LEU A C 1
ATOM 1902 O O . LEU A 1 246 ? -6.586 -2.343 2.382 1.00 97.75 246 LEU A O 1
ATOM 1906 N N . CYS A 1 247 ? -5.796 -1.753 0.358 1.00 95.75 247 CYS A N 1
ATOM 1907 C CA . CYS A 1 247 ? -4.570 -1.122 0.843 1.00 95.75 247 CYS A CA 1
ATOM 1908 C C . CYS A 1 247 ? -4.587 0.392 0.612 1.00 95.75 247 CYS A C 1
ATOM 1910 O O . CYS A 1 247 ? -4.620 0.837 -0.533 1.00 95.75 247 CYS A O 1
ATOM 1912 N N . PHE A 1 248 ? -4.488 1.187 1.681 1.00 93.62 248 PHE A N 1
ATOM 1913 C CA . PHE A 1 248 ? -4.433 2.651 1.617 1.00 93.62 248 PHE A CA 1
ATOM 1914 C C . PHE A 1 248 ? -2.996 3.178 1.624 1.00 93.62 248 PHE A C 1
ATOM 1916 O O . PHE A 1 248 ? -2.201 2.871 2.519 1.00 93.62 248 PHE A O 1
ATOM 1923 N N . ARG A 1 249 ? -2.692 4.039 0.649 1.00 89.12 249 ARG A N 1
ATOM 1924 C CA . ARG A 1 249 ? -1.381 4.670 0.453 1.00 89.12 249 ARG A CA 1
ATOM 1925 C C . ARG A 1 249 ? -1.137 5.811 1.439 1.00 89.12 249 ARG A C 1
ATOM 1927 O O . ARG A 1 249 ? -2.053 6.530 1.838 1.00 89.12 249 ARG A O 1
ATOM 1934 N N . CYS A 1 250 ? 0.130 6.011 1.785 1.00 87.19 250 CYS A N 1
ATOM 1935 C CA . CYS A 1 250 ? 0.598 7.126 2.599 1.00 87.19 250 CYS A CA 1
ATOM 1936 C C . CYS A 1 250 ? 0.769 8.442 1.825 1.00 87.19 250 CYS A C 1
ATOM 1938 O O . CYS A 1 250 ? 0.580 8.540 0.609 1.00 87.19 250 CYS A O 1
ATOM 1940 N N . THR A 1 251 ? 1.206 9.459 2.566 1.00 83.75 251 THR A N 1
ATOM 1941 C CA . THR A 1 251 ? 1.702 10.733 2.051 1.00 83.75 251 THR A CA 1
ATOM 1942 C C . THR A 1 251 ? 2.771 10.523 0.987 1.00 83.75 251 THR A C 1
ATOM 1944 O O . THR A 1 251 ? 3.720 9.770 1.209 1.00 83.75 251 THR A O 1
ATOM 1947 N N . GLN A 1 252 ? 2.649 11.210 -0.148 1.00 80.62 252 GLN A N 1
ATOM 1948 C CA . GLN A 1 252 ? 3.707 11.212 -1.156 1.00 80.62 252 GLN A CA 1
ATOM 1949 C C . GLN A 1 252 ? 4.809 12.181 -0.746 1.00 80.62 252 GLN A C 1
ATOM 1951 O O . GLN A 1 252 ? 4.526 13.255 -0.234 1.00 80.62 252 GLN A O 1
ATOM 1956 N N . SER A 1 253 ? 6.072 11.822 -0.961 1.00 71.75 253 SER A N 1
ATOM 1957 C CA . SER A 1 253 ? 7.204 12.656 -0.514 1.00 71.75 253 SER A CA 1
ATOM 1958 C C . SER A 1 253 ? 7.756 13.578 -1.598 1.00 71.75 253 SER A C 1
ATOM 1960 O O . SER A 1 253 ? 8.433 14.551 -1.282 1.00 71.75 253 SER A O 1
ATOM 1962 N N . SER A 1 254 ? 7.487 13.266 -2.867 1.00 69.44 254 SER A N 1
ATOM 1963 C CA . SER A 1 254 ? 8.011 13.996 -4.022 1.00 69.44 254 SER A CA 1
ATOM 1964 C C . SER A 1 254 ? 6.895 14.780 -4.703 1.00 69.44 254 SER A C 1
ATOM 1966 O O . SER A 1 254 ? 5.823 14.222 -4.927 1.00 69.44 254 SER A O 1
ATOM 1968 N N . LEU A 1 255 ? 7.149 16.042 -5.062 1.00 67.69 255 LEU A N 1
ATOM 1969 C CA . LEU A 1 255 ? 6.204 16.884 -5.814 1.00 67.69 255 LEU A CA 1
ATOM 1970 C C . LEU A 1 255 ? 5.822 16.294 -7.171 1.00 67.69 255 LEU A C 1
ATOM 1972 O O . LEU A 1 255 ? 4.721 16.549 -7.648 1.00 67.69 255 LEU A O 1
ATOM 1976 N N . GLY A 1 256 ? 6.721 15.518 -7.780 1.00 59.50 256 GLY A N 1
ATOM 1977 C CA . GLY A 1 256 ? 6.471 14.853 -9.057 1.00 59.50 256 GLY A CA 1
ATOM 1978 C C . GLY A 1 256 ? 5.476 13.690 -8.981 1.00 59.50 256 GLY A C 1
ATOM 1979 O O . GLY A 1 256 ? 5.063 13.197 -10.028 1.00 59.50 256 GLY A O 1
ATOM 1980 N N . ALA A 1 257 ? 5.088 13.253 -7.777 1.00 66.69 257 ALA A N 1
ATOM 1981 C CA . ALA A 1 257 ? 4.143 12.158 -7.600 1.00 66.69 257 ALA A CA 1
ATOM 1982 C C . ALA A 1 257 ? 2.681 12.630 -7.702 1.00 66.69 257 ALA A C 1
ATOM 1984 O O . ALA A 1 257 ? 2.326 13.741 -7.297 1.00 66.69 257 ALA A O 1
ATOM 1985 N N . ILE A 1 258 ? 1.820 11.734 -8.189 1.00 62.16 258 ILE A N 1
ATOM 1986 C CA . ILE A 1 258 ? 0.371 11.944 -8.324 1.00 62.16 258 ILE A CA 1
ATOM 1987 C C . ILE A 1 258 ? -0.238 12.379 -6.993 1.00 62.16 258 ILE A C 1
ATOM 1989 O O . ILE A 1 258 ? -0.055 11.724 -5.959 1.00 62.16 258 ILE A O 1
ATOM 1993 N N . ASP A 1 259 ? -1.000 13.474 -7.038 1.00 72.12 259 ASP A N 1
ATOM 1994 C CA . ASP A 1 259 ? -1.713 14.049 -5.897 1.00 72.12 259 ASP A CA 1
ATOM 1995 C C . ASP A 1 259 ? -0.810 14.371 -4.690 1.00 72.12 259 ASP A C 1
ATOM 1997 O O . ASP A 1 259 ? -1.298 14.506 -3.563 1.00 72.12 259 ASP A O 1
ATOM 2001 N N . ALA A 1 260 ? 0.506 14.539 -4.890 1.00 76.00 260 ALA A N 1
ATOM 2002 C CA . ALA A 1 260 ? 1.440 14.715 -3.784 1.00 76.00 260 ALA A CA 1
ATOM 2003 C C . ALA A 1 260 ? 1.073 15.894 -2.888 1.00 76.00 260 ALA A C 1
ATOM 2005 O O . ALA A 1 260 ? 0.960 15.740 -1.669 1.00 76.00 260 ALA A O 1
ATOM 2006 N N . VAL A 1 261 ? 0.769 17.046 -3.483 1.00 76.12 261 VAL A N 1
ATOM 2007 C CA . VAL A 1 261 ? 0.376 18.210 -2.690 1.00 76.12 261 VAL A CA 1
ATOM 2008 C C . VAL A 1 261 ? -0.971 18.002 -2.001 1.00 76.12 261 VAL A C 1
ATOM 2010 O O . VAL A 1 261 ? -1.121 18.394 -0.844 1.00 76.12 261 VAL A O 1
ATOM 2013 N N . HIS A 1 262 ? -1.929 17.311 -2.629 1.00 81.56 262 HIS A N 1
ATOM 2014 C CA . HIS A 1 262 ? -3.183 16.966 -1.951 1.00 81.56 262 HIS A CA 1
ATOM 2015 C C . HIS A 1 262 ? -2.922 16.096 -0.718 1.00 81.56 262 HIS A C 1
ATOM 2017 O O . HIS A 1 262 ? -3.486 16.373 0.341 1.00 81.56 262 HIS A O 1
ATOM 2023 N N . THR A 1 263 ? -1.995 15.131 -0.786 1.00 85.19 263 THR A N 1
ATOM 2024 C CA . THR A 1 263 ? -1.604 14.357 0.405 1.00 85.19 263 THR A CA 1
ATOM 2025 C C . THR A 1 263 ? -1.009 15.239 1.506 1.00 85.19 263 THR A C 1
ATOM 2027 O O . THR A 1 263 ? -1.306 15.041 2.684 1.00 85.19 263 THR A O 1
ATOM 2030 N N . TRP A 1 264 ? -0.221 16.260 1.162 1.00 82.19 264 TRP A N 1
ATOM 2031 C CA . TRP A 1 264 ? 0.324 17.206 2.143 1.00 82.19 264 TRP A CA 1
ATOM 2032 C C . TRP A 1 264 ? -0.761 18.063 2.773 1.00 82.19 264 TRP A C 1
ATOM 2034 O O . TRP A 1 264 ? -0.785 18.225 3.994 1.00 82.19 264 TRP A O 1
ATOM 2044 N N . THR A 1 265 ? -1.702 18.550 1.959 1.00 80.69 265 THR A N 1
ATOM 2045 C CA . THR A 1 265 ? -2.847 19.299 2.473 1.00 80.69 265 THR A CA 1
ATOM 2046 C C . THR A 1 265 ? -3.669 18.444 3.432 1.00 80.69 265 THR A C 1
ATOM 2048 O O . THR A 1 265 ? -3.970 18.927 4.516 1.00 80.69 265 THR A O 1
ATOM 2051 N N . ASN A 1 266 ? -3.919 17.164 3.117 1.00 84.56 266 ASN A N 1
ATOM 2052 C CA . ASN A 1 266 ? -4.639 16.226 3.987 1.00 84.56 266 ASN A CA 1
ATOM 2053 C C . ASN A 1 266 ? -3.942 16.003 5.340 1.00 84.56 266 ASN A C 1
ATOM 2055 O O . ASN A 1 266 ? -4.625 15.880 6.355 1.00 84.56 266 ASN A O 1
ATOM 2059 N N . ASN A 1 267 ? -2.604 15.993 5.388 1.00 81.75 267 ASN A N 1
ATOM 2060 C CA . ASN A 1 267 ? -1.854 15.921 6.653 1.00 81.75 267 ASN A CA 1
ATOM 2061 C C . ASN A 1 267 ? -1.975 17.200 7.494 1.00 81.75 267 ASN A C 1
ATOM 2063 O O . ASN A 1 267 ? -1.957 17.155 8.729 1.00 81.75 267 ASN A O 1
ATOM 2067 N N . ALA A 1 268 ? -2.075 18.349 6.825 1.00 79.50 268 ALA A N 1
ATOM 2068 C CA . ALA A 1 268 ? -2.165 19.647 7.476 1.00 79.50 268 ALA A CA 1
ATOM 2069 C C . ALA A 1 268 ? -3.557 19.922 8.076 1.00 79.50 268 ALA A C 1
ATOM 2071 O O . ALA A 1 268 ? -3.650 20.754 8.977 1.00 79.50 268 ALA A O 1
ATOM 2072 N N . GLN A 1 269 ? -4.605 19.210 7.632 1.00 77.88 269 GLN A N 1
ATOM 2073 C CA . GLN A 1 269 ? -5.987 19.423 8.078 1.00 77.88 269 GLN A CA 1
ATOM 2074 C C . GLN A 1 269 ? -6.196 19.110 9.564 1.00 77.88 269 GLN A C 1
ATOM 2076 O O . GLN A 1 269 ? -5.676 18.125 10.097 1.00 77.88 269 GLN A O 1
ATOM 2081 N N . LYS A 1 270 ? -7.080 19.867 10.223 1.00 78.19 270 LYS A N 1
ATOM 2082 C CA . LYS A 1 270 ? -7.581 19.587 11.576 1.00 78.19 270 LYS A CA 1
ATOM 2083 C C . LYS A 1 270 ? -8.042 18.140 11.698 1.00 78.19 270 LYS A C 1
ATOM 2085 O O . LYS A 1 270 ? -7.694 17.464 12.672 1.00 78.19 270 LYS A O 1
ATOM 2090 N N . ASN A 1 271 ? -8.793 17.709 10.686 1.00 84.38 271 ASN A N 1
ATOM 2091 C CA . ASN A 1 271 ? -9.334 16.374 10.519 1.00 84.38 271 ASN A CA 1
ATOM 2092 C C . ASN A 1 271 ? -8.555 15.649 9.418 1.00 84.38 271 ASN A C 1
ATOM 2094 O O . ASN A 1 271 ? -8.889 15.721 8.237 1.00 84.38 271 ASN A O 1
ATOM 2098 N N . ILE A 1 272 ? -7.467 15.000 9.825 1.00 86.25 272 ILE A N 1
ATOM 2099 C CA . ILE A 1 272 ? -6.498 14.389 8.913 1.00 86.25 272 ILE A CA 1
ATOM 2100 C C . ILE A 1 272 ? -7.189 13.359 8.007 1.00 86.25 272 ILE A C 1
ATOM 2102 O O . ILE A 1 272 ? -7.908 12.486 8.494 1.00 86.25 272 ILE A O 1
ATOM 2106 N N . GLY A 1 273 ? -6.953 13.464 6.697 1.00 87.88 273 GLY A N 1
ATOM 2107 C CA . GLY A 1 273 ? -7.459 12.528 5.685 1.00 87.88 273 GLY A CA 1
ATOM 2108 C C . GLY A 1 273 ? -8.947 12.663 5.330 1.00 87.88 273 GLY A C 1
ATOM 2109 O O . GLY A 1 273 ? -9.420 11.972 4.430 1.00 87.88 273 GLY A O 1
ATOM 2110 N N . GLU A 1 274 ? -9.704 13.551 5.980 1.00 89.50 274 GLU A N 1
ATOM 2111 C CA . GLU A 1 274 ? -11.156 13.648 5.774 1.00 89.50 274 GLU A CA 1
ATOM 2112 C C . GLU A 1 274 ? -11.527 14.080 4.351 1.00 89.50 274 GLU A C 1
ATOM 2114 O O . GLU A 1 274 ? -12.463 13.529 3.770 1.00 89.50 274 GLU A O 1
ATOM 2119 N N . LYS A 1 275 ? -10.776 15.014 3.755 1.00 88.62 275 LYS A N 1
ATOM 2120 C CA . LYS A 1 275 ? -11.031 15.483 2.384 1.00 88.62 275 LYS A CA 1
ATOM 2121 C C . LYS A 1 275 ? -10.817 14.374 1.352 1.00 88.62 275 LYS A C 1
ATOM 2123 O O . LYS A 1 275 ? -11.687 14.171 0.510 1.00 88.62 275 LYS A O 1
ATOM 2128 N N . GLY A 1 276 ? -9.700 13.650 1.443 1.00 90.69 276 GLY A N 1
ATOM 2129 C CA . GLY A 1 276 ? -9.413 12.510 0.567 1.00 90.69 276 GLY A CA 1
ATOM 2130 C C . GLY A 1 276 ? -10.453 11.396 0.710 1.00 90.69 276 GLY A C 1
ATOM 2131 O O . GLY A 1 276 ? -10.990 10.916 -0.285 1.00 90.69 276 GLY A O 1
ATOM 2132 N N . TYR A 1 277 ? -10.804 11.037 1.949 1.00 93.94 277 TYR A N 1
ATOM 2133 C CA . TYR A 1 277 ? -11.818 10.014 2.208 1.00 93.94 277 TYR A CA 1
ATOM 2134 C C . TYR A 1 277 ? -13.201 10.406 1.686 1.00 93.94 277 TYR A C 1
ATOM 2136 O O . TYR A 1 277 ? -13.832 9.621 0.989 1.00 93.94 277 TYR A O 1
ATOM 2144 N N . THR A 1 278 ? -13.655 11.628 1.970 1.00 94.25 278 THR A N 1
ATOM 2145 C CA . THR A 1 278 ? -14.968 12.112 1.518 1.00 94.25 278 THR A CA 1
ATOM 2146 C C . THR A 1 278 ? -15.076 12.087 -0.003 1.00 94.25 278 THR A C 1
ATOM 2148 O O . THR A 1 278 ? -16.100 11.662 -0.524 1.00 94.25 278 THR A O 1
ATOM 2151 N N . ALA A 1 279 ? -14.008 12.471 -0.711 1.00 92.94 279 ALA A N 1
ATOM 2152 C CA . ALA A 1 279 ? -13.971 12.448 -2.171 1.00 92.94 279 ALA A CA 1
ATOM 2153 C C . ALA A 1 279 ? -14.094 11.033 -2.766 1.00 92.94 279 ALA A C 1
ATOM 2155 O O . ALA A 1 279 ? -14.587 10.892 -3.877 1.00 92.94 279 ALA A O 1
ATOM 2156 N N . CYS A 1 280 ? -13.667 9.996 -2.038 1.00 95.44 280 CYS A N 1
ATOM 2157 C CA . CYS A 1 280 ? -13.650 8.613 -2.530 1.00 95.44 280 CYS A CA 1
ATOM 2158 C C . CYS A 1 280 ? -14.698 7.707 -1.874 1.00 95.44 280 CYS A C 1
ATOM 2160 O O . CYS A 1 280 ? -14.738 6.513 -2.164 1.00 95.44 280 CYS A O 1
ATOM 2162 N N . LYS A 1 281 ? -15.506 8.228 -0.946 1.00 96.75 281 LYS A N 1
ATOM 2163 C CA . LYS A 1 281 ? -16.364 7.411 -0.080 1.00 96.75 281 LYS A CA 1
ATOM 2164 C C . LYS A 1 281 ? -17.357 6.560 -0.870 1.00 96.75 281 LYS A C 1
ATOM 2166 O O . LYS A 1 281 ? -17.557 5.395 -0.532 1.00 96.75 281 LYS A O 1
ATOM 2171 N N . GLU A 1 282 ? -17.970 7.138 -1.898 1.00 96.94 282 GLU A N 1
ATOM 2172 C CA . GLU A 1 282 ? -18.947 6.443 -2.743 1.00 96.94 282 GLU A CA 1
ATOM 2173 C C . GLU A 1 282 ? -18.279 5.292 -3.499 1.00 96.94 282 GLU A C 1
ATOM 2175 O O . GLU A 1 282 ? -18.673 4.147 -3.300 1.00 96.94 282 GLU A O 1
ATOM 2180 N N . ALA A 1 283 ? -17.176 5.555 -4.208 1.00 96.81 283 ALA A N 1
ATOM 2181 C CA . ALA A 1 283 ? -16.407 4.526 -4.913 1.00 96.81 283 ALA A CA 1
ATOM 2182 C C . ALA A 1 283 ? -15.916 3.395 -3.984 1.00 96.81 283 ALA A C 1
ATOM 2184 O O . ALA A 1 283 ? -15.984 2.220 -4.333 1.00 96.81 283 ALA A O 1
ATOM 2185 N N . LEU A 1 284 ? -15.462 3.724 -2.767 1.00 97.56 284 LEU A N 1
ATOM 2186 C CA . LEU A 1 284 ? -15.072 2.723 -1.763 1.00 97.56 284 LEU A CA 1
ATOM 2187 C C . LEU A 1 284 ? -16.266 1.889 -1.270 1.00 97.56 284 LEU A C 1
ATOM 2189 O O . LEU A 1 284 ? -16.116 0.702 -0.983 1.00 97.56 284 LEU A O 1
ATOM 2193 N N . THR A 1 285 ? -17.444 2.504 -1.159 1.00 97.19 285 THR A N 1
ATOM 2194 C CA . THR A 1 285 ? -18.678 1.817 -0.756 1.00 97.19 285 THR A CA 1
ATOM 2195 C C . THR A 1 285 ? -19.166 0.883 -1.860 1.00 97.19 285 THR A C 1
ATOM 2197 O O . THR A 1 285 ? -19.527 -0.256 -1.571 1.00 97.19 285 THR A O 1
ATOM 2200 N N . GLU A 1 286 ? -19.145 1.338 -3.112 1.00 97.12 286 GLU A N 1
ATOM 2201 C CA . GLU A 1 286 ? -19.504 0.543 -4.291 1.00 97.12 286 GLU A CA 1
ATOM 2202 C C . GLU A 1 286 ? -18.578 -0.664 -4.450 1.00 97.12 286 GLU A C 1
ATOM 2204 O O . GLU A 1 286 ? -19.057 -1.788 -4.593 1.00 97.12 286 GLU A O 1
ATOM 2209 N N . LEU A 1 287 ? -17.266 -0.465 -4.291 1.00 97.00 287 LEU A N 1
ATOM 2210 C CA . LEU A 1 287 ? -16.280 -1.545 -4.302 1.00 97.00 287 LEU A CA 1
ATOM 2211 C C . LEU A 1 287 ? -16.611 -2.643 -3.274 1.00 97.00 287 LEU A C 1
ATOM 2213 O O . LEU A 1 287 ? -16.473 -3.827 -3.566 1.00 97.00 287 LEU A O 1
ATOM 2217 N N . LEU A 1 288 ? -17.070 -2.285 -2.069 1.00 96.19 288 LEU A N 1
ATOM 2218 C CA . LEU A 1 288 ? -17.449 -3.281 -1.056 1.00 96.19 288 LEU A CA 1
ATOM 2219 C C . LEU A 1 288 ? -18.724 -4.057 -1.393 1.00 96.19 288 LEU A C 1
ATOM 2221 O O . LEU A 1 288 ? -18.916 -5.154 -0.859 1.00 96.19 288 LEU A O 1
ATOM 2225 N N . GLN A 1 289 ? -19.606 -3.466 -2.197 1.00 95.62 289 GLN A N 1
ATOM 2226 C CA . GLN A 1 289 ? -20.849 -4.086 -2.655 1.00 95.62 289 GLN A CA 1
ATOM 2227 C C . GLN A 1 289 ? -20.623 -4.980 -3.877 1.00 95.62 289 GLN A C 1
ATOM 2229 O O . GLN A 1 289 ? -21.441 -5.865 -4.147 1.00 95.62 289 GLN A O 1
ATOM 2234 N N . ASP A 1 290 ? -19.513 -4.785 -4.587 1.00 96.62 290 ASP A N 1
ATOM 2235 C CA . ASP A 1 290 ? -19.120 -5.620 -5.707 1.00 96.62 290 ASP A CA 1
ATOM 2236 C C . ASP A 1 290 ? -18.758 -7.039 -5.243 1.00 96.62 290 ASP A C 1
ATOM 2238 O O . ASP A 1 290 ? -17.778 -7.276 -4.531 1.00 96.62 290 ASP A O 1
ATOM 2242 N N . ARG A 1 291 ? -19.550 -8.019 -5.688 1.00 94.38 291 ARG A N 1
ATOM 2243 C CA . ARG A 1 291 ? -19.344 -9.437 -5.369 1.00 94.38 291 ARG A CA 1
ATOM 2244 C C . ARG A 1 291 ? -18.113 -10.038 -6.038 1.00 94.38 291 ARG A C 1
ATOM 2246 O O . ARG A 1 291 ? -17.646 -11.071 -5.564 1.00 94.38 291 ARG A O 1
ATOM 2253 N N . ALA A 1 292 ? -17.600 -9.437 -7.110 1.00 92.50 292 ALA A N 1
ATOM 2254 C CA . ALA A 1 292 ? -16.360 -9.884 -7.735 1.00 92.50 292 ALA A CA 1
ATOM 2255 C C . ALA A 1 292 ? -15.147 -9.585 -6.841 1.00 92.50 292 ALA A C 1
ATOM 2257 O O . ALA A 1 292 ? -14.217 -10.388 -6.782 1.00 92.50 292 ALA A O 1
ATOM 2258 N N . PHE A 1 293 ? -15.181 -8.473 -6.100 1.00 95.12 293 PHE A N 1
ATOM 2259 C CA . PHE A 1 293 ? -14.151 -8.128 -5.123 1.00 95.12 293 PHE A CA 1
ATOM 2260 C C . PHE A 1 293 ? -14.420 -8.737 -3.743 1.00 95.12 293 PHE A C 1
ATOM 2262 O O . PHE A 1 293 ? -13.524 -9.327 -3.144 1.00 95.12 293 PHE A O 1
ATOM 2269 N N . ASN A 1 294 ? -15.649 -8.615 -3.235 1.00 94.00 294 ASN A N 1
ATOM 2270 C CA . ASN A 1 294 ? -16.028 -8.985 -1.873 1.00 94.00 294 ASN A CA 1
ATOM 2271 C C . ASN A 1 294 ? -17.080 -10.118 -1.841 1.00 94.00 294 ASN A C 1
ATOM 2273 O O . ASN A 1 294 ? -18.202 -9.922 -1.362 1.00 94.00 294 ASN A O 1
ATOM 2277 N N . PRO A 1 295 ? -16.749 -11.330 -2.327 1.00 90.25 295 PRO A N 1
ATOM 2278 C CA . PRO A 1 295 ? -17.724 -12.412 -2.482 1.00 90.25 295 PRO A CA 1
ATOM 2279 C C . PRO A 1 295 ? -18.312 -12.895 -1.149 1.00 90.25 295 PRO A C 1
ATOM 2281 O O . PRO A 1 295 ? -19.466 -13.315 -1.098 1.00 90.25 295 PRO A O 1
ATOM 2284 N N . ASN A 1 296 ? -17.535 -12.804 -0.064 1.00 89.12 296 ASN A N 1
ATOM 2285 C CA . ASN A 1 296 ? -17.909 -13.295 1.265 1.00 89.12 296 ASN A CA 1
ATOM 2286 C C . ASN A 1 296 ? -18.383 -12.179 2.212 1.00 89.12 296 ASN A C 1
ATOM 2288 O O . ASN A 1 296 ? -18.604 -12.427 3.396 1.00 89.12 296 ASN A O 1
ATOM 2292 N N . GLY A 1 297 ? -18.506 -10.941 1.722 1.00 91.56 297 GLY A N 1
ATOM 2293 C CA . GLY A 1 297 ? -18.892 -9.783 2.531 1.00 91.56 297 GLY A CA 1
ATOM 2294 C C . GLY A 1 297 ? -17.819 -9.300 3.515 1.00 91.56 297 GLY A C 1
ATOM 2295 O O . GLY A 1 297 ? -18.076 -8.346 4.250 1.00 91.56 297 GLY A O 1
ATOM 2296 N N . LYS A 1 298 ? -16.633 -9.920 3.523 1.00 93.88 298 LYS A N 1
ATOM 2297 C CA . LYS A 1 298 ? -15.509 -9.607 4.403 1.00 93.88 298 LYS A CA 1
ATOM 2298 C C . LYS A 1 298 ? -14.209 -9.400 3.636 1.00 93.88 298 LYS A C 1
ATOM 2300 O O . LYS A 1 298 ? -13.853 -10.200 2.772 1.00 93.88 298 LYS A O 1
ATOM 2305 N N . ILE A 1 299 ? -13.473 -8.365 4.032 1.00 96.62 299 ILE A N 1
ATOM 2306 C CA . ILE A 1 299 ? -12.164 -8.016 3.483 1.00 96.62 299 ILE A CA 1
ATOM 2307 C C . ILE A 1 299 ? -11.107 -7.864 4.582 1.00 96.62 299 ILE A C 1
ATOM 2309 O O . ILE A 1 299 ? -11.410 -7.706 5.769 1.00 96.62 299 ILE A O 1
ATOM 2313 N N . THR A 1 300 ? -9.846 -7.853 4.164 1.00 96.81 300 THR A N 1
ATOM 2314 C CA . THR A 1 300 ? -8.727 -7.348 4.959 1.00 96.81 300 THR A CA 1
ATOM 2315 C C . THR A 1 300 ? -8.429 -5.903 4.570 1.00 96.81 300 THR A C 1
ATOM 2317 O O . THR A 1 300 ? -8.438 -5.541 3.397 1.00 96.81 300 THR A O 1
ATOM 2320 N N . LEU A 1 301 ? -8.152 -5.069 5.565 1.00 97.00 301 LEU A N 1
ATOM 2321 C CA . LEU A 1 301 ? -7.757 -3.675 5.418 1.00 97.00 301 LEU A CA 1
ATOM 2322 C C . LEU A 1 301 ? -6.282 -3.526 5.800 1.00 97.00 301 LEU A C 1
ATOM 2324 O O . LEU A 1 301 ? -5.872 -3.991 6.863 1.00 97.00 301 LEU A O 1
ATOM 2328 N N . ALA A 1 302 ? -5.500 -2.830 4.981 1.00 95.38 302 ALA A N 1
ATOM 2329 C CA . ALA A 1 302 ? -4.137 -2.429 5.303 1.00 95.38 302 ALA A CA 1
ATOM 2330 C C . ALA A 1 302 ? -3.942 -0.936 5.059 1.00 95.38 302 ALA A C 1
ATOM 2332 O O . ALA A 1 302 ? -4.420 -0.378 4.072 1.00 95.38 302 ALA A O 1
ATOM 2333 N N . ALA A 1 303 ? -3.229 -0.274 5.957 1.00 93.19 303 ALA A N 1
ATOM 2334 C CA . ALA A 1 303 ? -3.089 1.165 5.914 1.00 93.19 303 ALA A CA 1
ATOM 2335 C C . ALA A 1 303 ? -1.743 1.604 6.489 1.00 93.19 303 ALA A C 1
ATOM 2337 O O . ALA A 1 303 ? -1.326 1.128 7.546 1.00 93.19 303 ALA A O 1
ATOM 2338 N N . TYR A 1 304 ? -1.074 2.530 5.800 1.00 89.62 304 TYR A N 1
ATOM 2339 C CA . TYR A 1 304 ? 0.242 3.029 6.195 1.00 89.62 304 TYR A CA 1
ATOM 2340 C C . TYR A 1 304 ? 0.260 4.558 6.298 1.00 89.62 304 TYR A C 1
ATOM 2342 O O . TYR A 1 304 ? -0.177 5.249 5.376 1.00 89.62 304 TYR A O 1
ATOM 2350 N N . SER A 1 305 ? 0.771 5.110 7.408 1.00 89.00 305 SER A N 1
ATOM 2351 C CA . SER A 1 305 ? 0.906 6.569 7.609 1.00 89.00 305 SER A CA 1
ATOM 2352 C C . SER A 1 305 ? -0.417 7.337 7.446 1.00 89.00 305 SER A C 1
ATOM 2354 O O . SER A 1 305 ? -1.393 7.000 8.115 1.00 89.00 305 SER A O 1
ATOM 2356 N N . LEU A 1 306 ? -0.488 8.346 6.563 1.00 89.25 306 LEU A N 1
ATOM 2357 C CA . LEU A 1 306 ? -1.730 9.031 6.168 1.00 89.25 306 LEU A CA 1
ATOM 2358 C C . LEU A 1 306 ? -2.806 8.058 5.660 1.00 89.25 306 LEU A C 1
ATOM 2360 O O . LEU A 1 306 ? -3.991 8.273 5.909 1.00 89.25 306 LEU A O 1
ATOM 2364 N N . GLY A 1 307 ? -2.407 6.965 5.006 1.00 91.06 307 GLY A N 1
ATOM 2365 C CA . GLY A 1 307 ? -3.317 5.893 4.612 1.00 91.06 307 GLY A CA 1
ATOM 2366 C C . GLY A 1 307 ? -4.036 5.296 5.815 1.00 91.06 307 GLY A C 1
ATOM 2367 O O . GLY A 1 307 ? -5.185 4.898 5.700 1.00 91.06 307 GLY A O 1
ATOM 2368 N N . GLY A 1 308 ? -3.408 5.329 6.988 1.00 91.38 308 GLY A N 1
ATOM 2369 C CA . GLY A 1 308 ? -4.005 5.018 8.278 1.00 91.38 308 GLY A CA 1
ATOM 2370 C C . GLY A 1 308 ? -5.190 5.899 8.665 1.00 91.38 308 GLY A C 1
ATOM 2371 O O . GLY A 1 308 ? -6.214 5.390 9.116 1.00 91.38 308 GLY A O 1
ATOM 2372 N N . ALA A 1 309 ? -5.107 7.205 8.402 1.00 91.88 309 ALA A N 1
ATOM 2373 C CA . ALA A 1 309 ? -6.227 8.113 8.617 1.00 91.88 309 ALA A CA 1
ATOM 2374 C C . ALA A 1 309 ? -7.387 7.806 7.650 1.00 91.88 309 ALA A C 1
ATOM 2376 O O . ALA A 1 309 ? -8.531 7.688 8.091 1.00 91.88 309 ALA A O 1
ATOM 2377 N N . HIS A 1 310 ? -7.097 7.600 6.358 1.00 93.94 310 HIS A N 1
ATOM 2378 C CA . HIS A 1 310 ? -8.102 7.191 5.365 1.00 93.94 310 HIS A CA 1
ATOM 2379 C C . HIS A 1 310 ? -8.739 5.839 5.718 1.00 93.94 310 HIS A C 1
ATOM 2381 O O . HIS A 1 310 ? -9.961 5.723 5.776 1.00 93.94 310 HIS A O 1
ATOM 2387 N N . GLY A 1 311 ? -7.910 4.842 6.026 1.00 94.31 311 GLY A N 1
ATOM 2388 C CA . GLY A 1 311 ? -8.328 3.503 6.417 1.00 94.31 311 GLY A CA 1
ATOM 2389 C C . GLY A 1 311 ? -9.136 3.503 7.710 1.00 94.31 311 GLY A C 1
ATOM 2390 O O . GLY A 1 311 ? -10.090 2.747 7.822 1.00 94.31 311 GLY A O 1
ATOM 2391 N N . GLY A 1 312 ? -8.830 4.384 8.665 1.00 94.06 312 GLY A N 1
ATOM 2392 C CA . GLY A 1 312 ? -9.614 4.516 9.890 1.00 94.06 312 GLY A CA 1
ATOM 2393 C C . GLY A 1 312 ? -10.996 5.140 9.672 1.00 94.06 312 GLY A C 1
ATOM 2394 O O . GLY A 1 312 ? -11.966 4.706 10.290 1.00 94.06 312 GLY A O 1
ATOM 2395 N N . LEU A 1 313 ? -11.112 6.109 8.755 1.00 94.75 313 LEU A N 1
ATOM 2396 C CA . LEU A 1 313 ? -12.403 6.674 8.338 1.00 94.75 313 LEU A CA 1
ATOM 2397 C C . LEU A 1 313 ? -13.247 5.650 7.568 1.00 94.75 313 LEU A C 1
ATOM 2399 O O . LEU A 1 313 ? -14.438 5.514 7.837 1.00 94.75 313 LEU A O 1
ATOM 2403 N N . PHE A 1 314 ? -12.615 4.893 6.671 1.00 96.19 314 PHE A N 1
ATOM 2404 C CA . PHE A 1 314 ? -13.242 3.765 5.988 1.00 96.19 314 PHE A CA 1
ATOM 2405 C C . PHE A 1 314 ? -13.708 2.699 6.986 1.00 96.19 314 PHE A C 1
ATOM 2407 O O . PHE A 1 314 ? -14.851 2.254 6.945 1.00 96.19 314 PHE A O 1
ATOM 2414 N N . PHE A 1 315 ? -12.846 2.327 7.933 1.00 95.56 315 PHE A N 1
ATOM 2415 C CA . PHE A 1 315 ? -13.165 1.338 8.953 1.00 95.56 315 PHE A CA 1
ATOM 2416 C C . PHE A 1 315 ? -14.332 1.795 9.829 1.00 95.56 315 PHE A C 1
ATOM 2418 O O . PHE A 1 315 ? -15.222 1.003 10.093 1.00 95.56 315 PHE A O 1
ATOM 2425 N N . ARG A 1 316 ? -14.408 3.076 10.207 1.00 93.56 316 ARG A N 1
ATOM 2426 C CA . ARG A 1 316 ? -15.580 3.635 10.904 1.00 93.56 316 ARG A CA 1
ATOM 2427 C C . ARG A 1 316 ? -16.887 3.359 10.169 1.00 93.56 316 ARG A C 1
ATOM 2429 O O . ARG A 1 316 ? -17.842 2.917 10.796 1.00 93.56 316 ARG A O 1
ATOM 2436 N N . ASP A 1 317 ? -16.917 3.590 8.861 1.00 94.44 317 ASP A N 1
ATOM 2437 C CA . ASP A 1 317 ? -18.141 3.452 8.068 1.00 94.44 317 ASP A CA 1
ATOM 2438 C C . ASP A 1 317 ? -18.451 1.986 7.703 1.00 94.44 317 ASP A C 1
ATOM 2440 O O . ASP A 1 317 ? -19.610 1.640 7.469 1.00 94.44 317 ASP A O 1
ATOM 2444 N N . HIS A 1 318 ? -17.435 1.114 7.679 1.00 95.56 318 HIS A N 1
ATOM 2445 C CA . HIS A 1 318 ? -17.533 -0.226 7.088 1.00 95.56 318 HIS A CA 1
ATOM 2446 C C . HIS A 1 318 ? -16.949 -1.362 7.945 1.00 95.56 318 HIS A C 1
ATOM 2448 O O . HIS A 1 318 ? -16.714 -2.450 7.422 1.00 95.56 318 HIS A O 1
ATOM 2454 N N . TRP A 1 319 ? -16.734 -1.174 9.254 1.00 93.75 319 TRP A N 1
ATOM 2455 C CA . TRP A 1 319 ? -16.062 -2.167 10.116 1.00 93.75 319 TRP A CA 1
ATOM 2456 C C . TRP A 1 319 ? -16.715 -3.556 10.077 1.00 93.75 319 TRP A C 1
ATOM 2458 O O . TRP A 1 319 ? -16.031 -4.565 10.223 1.00 93.75 319 TRP A O 1
ATOM 2468 N N . ARG A 1 320 ? -18.031 -3.636 9.832 1.00 93.19 320 ARG A N 1
ATOM 2469 C CA . ARG A 1 320 ? -18.754 -4.913 9.694 1.00 93.19 320 ARG A CA 1
ATOM 2470 C C . ARG A 1 320 ? -18.252 -5.751 8.519 1.00 93.19 320 ARG A C 1
ATOM 2472 O O . ARG A 1 320 ? -18.289 -6.974 8.610 1.00 93.19 320 ARG A O 1
ATOM 2479 N N . SER A 1 321 ? -17.750 -5.111 7.469 1.00 95.38 321 SER A N 1
ATOM 2480 C CA . SER A 1 321 ? -17.196 -5.756 6.276 1.00 95.38 321 SER A CA 1
ATOM 2481 C C . SER A 1 321 ? -15.690 -6.009 6.378 1.00 95.38 321 SER A C 1
ATOM 2483 O O . SER A 1 321 ? -15.082 -6.452 5.410 1.00 95.38 321 SER A O 1
ATOM 2485 N N . VAL A 1 322 ? -15.064 -5.731 7.525 1.00 95.81 322 VAL A N 1
ATOM 2486 C CA . VAL A 1 322 ? -13.620 -5.896 7.724 1.00 95.81 322 VAL A CA 1
ATOM 2487 C C . VAL A 1 322 ? -13.369 -6.960 8.785 1.00 95.81 322 VAL A C 1
ATOM 2489 O O . VAL A 1 322 ? -13.880 -6.862 9.898 1.00 95.81 322 VAL A O 1
ATOM 2492 N N . ASP A 1 323 ? -12.574 -7.974 8.449 1.00 94.25 323 ASP A N 1
ATOM 2493 C CA . ASP A 1 323 ? -12.178 -9.018 9.403 1.00 94.25 323 ASP A CA 1
ATOM 2494 C C . ASP A 1 323 ? -10.863 -8.680 10.096 1.00 94.25 323 ASP A C 1
ATOM 2496 O O . ASP A 1 323 ? -10.749 -8.798 11.315 1.00 94.25 323 ASP A O 1
ATOM 2500 N N . ASN A 1 324 ? -9.881 -8.213 9.327 1.00 95.19 324 ASN A N 1
ATOM 2501 C CA . ASN A 1 324 ? -8.573 -7.818 9.834 1.00 95.19 324 ASN A CA 1
ATOM 2502 C C . ASN A 1 324 ? -8.240 -6.409 9.350 1.00 95.19 324 ASN A C 1
ATOM 2504 O O . ASN A 1 324 ? -8.366 -6.121 8.161 1.00 95.19 324 ASN A O 1
ATOM 2508 N N . ALA A 1 325 ? -7.786 -5.545 10.254 1.00 95.62 325 ALA A N 1
ATOM 2509 C CA . ALA A 1 325 ? -7.351 -4.191 9.946 1.00 95.62 325 ALA A CA 1
ATOM 2510 C C . ALA A 1 325 ? -5.920 -3.966 10.444 1.00 95.62 325 ALA A C 1
ATOM 2512 O O . ALA A 1 325 ? -5.671 -3.965 11.649 1.00 95.62 325 ALA A O 1
ATOM 2513 N N . TYR A 1 326 ? -4.987 -3.774 9.515 1.00 94.50 326 TYR A N 1
ATOM 2514 C CA . TYR A 1 326 ? -3.568 -3.566 9.783 1.00 94.50 326 TYR A CA 1
ATOM 2515 C C . TYR A 1 326 ? -3.182 -2.104 9.577 1.00 94.50 326 TYR A C 1
ATOM 2517 O O . TYR A 1 326 ? -3.313 -1.559 8.483 1.00 94.50 326 TYR A O 1
ATOM 2525 N N . PHE A 1 327 ? -2.667 -1.480 10.631 1.00 92.12 327 PHE A N 1
ATOM 2526 C CA . PHE A 1 327 ? -2.250 -0.086 10.654 1.00 92.12 327 PHE A CA 1
ATOM 2527 C C . PHE A 1 327 ? -0.757 0.005 10.955 1.00 92.12 327 PHE A C 1
ATOM 2529 O O . PHE A 1 327 ? -0.315 -0.200 12.087 1.00 92.12 327 PHE A O 1
ATOM 2536 N N . TYR A 1 328 ? 0.024 0.346 9.937 1.00 88.81 328 TYR A N 1
ATOM 2537 C CA . TYR A 1 328 ? 1.475 0.458 10.014 1.00 88.81 328 TYR A CA 1
ATOM 2538 C C . TYR A 1 328 ? 1.878 1.925 10.058 1.00 88.81 328 TYR A C 1
ATOM 2540 O O . TYR A 1 328 ? 1.521 2.699 9.173 1.00 88.81 328 TYR A O 1
ATOM 2548 N N . ARG A 1 329 ? 2.626 2.335 11.089 1.00 84.25 329 ARG A N 1
ATOM 2549 C CA . ARG A 1 329 ? 3.095 3.731 11.236 1.00 84.25 329 ARG A CA 1
ATOM 2550 C C . ARG A 1 329 ? 1.972 4.754 11.071 1.00 84.25 329 ARG A C 1
ATOM 2552 O O . ARG A 1 329 ? 2.162 5.815 10.491 1.00 84.25 329 ARG A O 1
ATOM 2559 N N . SER A 1 330 ? 0.772 4.371 11.488 1.00 83.44 330 SER A N 1
ATOM 2560 C CA . SER A 1 330 ? -0.454 5.075 11.148 1.00 83.44 330 SER A CA 1
ATOM 2561 C C . SER A 1 330 ? -0.583 6.362 11.942 1.00 83.44 330 SER A C 1
ATOM 2563 O O . SER A 1 330 ? -0.340 6.393 13.151 1.00 83.44 330 SER A O 1
ATOM 2565 N N . VAL A 1 331 ? -1.065 7.396 11.261 1.00 81.75 331 VAL A N 1
ATOM 2566 C CA . VAL A 1 331 ? -1.569 8.601 11.916 1.00 81.75 331 VAL A CA 1
ATOM 2567 C C . VAL A 1 331 ? -2.846 8.247 12.683 1.00 81.75 331 VAL A C 1
ATOM 2569 O O . VAL A 1 331 ? -3.637 7.415 12.235 1.00 81.75 331 VAL A O 1
ATOM 2572 N N . HIS A 1 332 ? -3.050 8.843 13.858 1.00 79.44 332 HIS A N 1
ATOM 2573 C CA . HIS A 1 332 ? -4.295 8.671 14.605 1.00 79.44 332 HIS A CA 1
ATOM 2574 C C . HIS A 1 332 ? -5.422 9.463 13.922 1.00 79.44 332 HIS A C 1
ATOM 2576 O O . HIS A 1 332 ? -5.199 10.511 13.315 1.00 79.44 332 HIS A O 1
ATOM 2582 N N . ASN A 1 333 ? -6.662 8.997 14.037 1.00 82.12 333 ASN A N 1
ATOM 2583 C CA . ASN A 1 333 ? -7.812 9.728 13.517 1.00 82.12 333 ASN A CA 1
ATOM 2584 C C . ASN A 1 333 ? -8.240 10.847 14.479 1.00 82.12 333 ASN A C 1
ATOM 2586 O O . ASN A 1 333 ? -7.657 11.064 15.548 1.00 82.12 333 ASN A O 1
ATOM 2590 N N . THR A 1 334 ? -9.273 11.591 14.089 1.00 74.75 334 THR A N 1
ATOM 2591 C CA . THR A 1 334 ? -9.946 12.547 14.969 1.00 74.75 334 THR A CA 1
ATOM 2592 C C . THR A 1 334 ? -10.697 11.830 16.088 1.00 74.75 334 THR A C 1
ATOM 2594 O O . THR A 1 334 ? -11.083 10.670 15.960 1.00 74.75 334 THR A O 1
ATOM 2597 N N . GLU A 1 335 ? -10.910 12.542 17.195 1.00 71.38 335 GLU A N 1
ATOM 2598 C CA . GLU A 1 335 ? -11.549 12.019 18.411 1.00 71.38 335 GLU A CA 1
ATOM 2599 C C . GLU A 1 335 ? -12.894 11.322 18.125 1.00 71.38 335 GLU A C 1
ATOM 2601 O O . GLU A 1 335 ? -13.108 10.207 18.597 1.00 71.38 335 GLU A O 1
ATOM 2606 N N . GLY A 1 336 ? -13.722 11.895 17.241 1.00 82.00 336 GLY A N 1
ATOM 2607 C CA . GLY A 1 336 ? -15.040 11.347 16.902 1.00 82.00 336 GLY A CA 1
ATOM 2608 C C . GLY A 1 336 ? -15.026 10.014 16.142 1.00 82.00 336 GLY A C 1
ATOM 2609 O O . GLY A 1 336 ? -15.991 9.264 16.229 1.00 82.00 336 GLY A O 1
ATOM 2610 N N . VAL A 1 337 ? -13.944 9.673 15.429 1.00 86.44 337 VAL A N 1
ATOM 2611 C CA . VAL A 1 337 ? -13.863 8.408 14.669 1.00 86.44 337 VAL A CA 1
ATOM 2612 C C . VAL A 1 337 ? -13.771 7.215 15.618 1.00 86.44 337 VAL A C 1
ATOM 2614 O O . VAL A 1 337 ? -14.533 6.260 15.489 1.00 86.44 337 VAL A O 1
ATOM 2617 N N . ALA A 1 338 ? -12.855 7.280 16.587 1.00 88.69 338 ALA A N 1
ATOM 2618 C CA . ALA A 1 338 ? -12.660 6.207 17.558 1.00 88.69 338 ALA A CA 1
ATOM 2619 C C . ALA A 1 338 ? -13.852 6.086 18.521 1.00 88.69 338 ALA A C 1
ATOM 2621 O O . ALA A 1 338 ? -14.268 4.978 18.843 1.00 88.69 338 ALA A O 1
ATOM 2622 N N . GLU A 1 339 ? -14.432 7.213 18.949 1.00 90.31 339 GLU A N 1
ATOM 2623 C CA . GLU A 1 339 ? -15.601 7.226 19.839 1.00 90.31 339 GLU A CA 1
ATOM 2624 C C . GLU A 1 339 ? -16.840 6.602 19.189 1.00 90.31 339 GLU A C 1
ATOM 2626 O O . GLU A 1 339 ? -17.522 5.799 19.827 1.00 90.31 339 GLU A O 1
ATOM 2631 N N . GLN A 1 340 ? -17.110 6.919 17.917 1.00 90.50 340 GLN A N 1
ATOM 2632 C CA . GLN A 1 340 ? -18.219 6.313 17.183 1.00 90.50 340 GLN A CA 1
ATOM 2633 C C . GLN A 1 340 ? -18.031 4.796 17.050 1.00 90.50 340 GLN A C 1
ATOM 2635 O O . GLN A 1 340 ? -18.933 4.035 17.398 1.00 90.50 340 GLN A O 1
ATOM 2640 N N . LEU A 1 341 ? -16.844 4.354 16.618 1.00 91.88 341 LEU A N 1
ATOM 2641 C CA . LEU A 1 341 ? -16.507 2.932 16.498 1.00 91.88 341 LEU A CA 1
ATOM 2642 C C . LEU A 1 341 ? -16.657 2.186 17.826 1.00 91.88 341 LEU A C 1
ATOM 2644 O O . LEU A 1 341 ? -17.293 1.135 17.877 1.00 91.88 341 LEU A O 1
ATOM 2648 N N . ALA A 1 342 ? -16.106 2.741 18.907 1.00 92.56 342 ALA A N 1
ATOM 2649 C CA . ALA A 1 342 ? -16.236 2.182 20.244 1.00 92.56 342 ALA A CA 1
ATOM 2650 C C . ALA A 1 342 ? -17.702 2.061 20.667 1.00 92.56 342 ALA A C 1
ATOM 2652 O O . ALA A 1 342 ? -18.108 1.006 21.149 1.00 92.56 342 ALA A O 1
ATOM 2653 N N . SER A 1 343 ? -18.501 3.111 20.460 1.00 93.44 343 SER A N 1
ATOM 2654 C CA . SER A 1 343 ? -19.928 3.107 20.786 1.00 93.44 343 SER A CA 1
ATOM 2655 C C . SER A 1 343 ? -20.677 1.998 20.045 1.00 93.44 343 SER A C 1
ATOM 2657 O O . SER A 1 343 ? -21.404 1.232 20.672 1.00 93.44 343 SER A O 1
ATOM 2659 N N . GLU A 1 344 ? -20.458 1.858 18.736 1.00 93.12 344 GLU A N 1
ATOM 2660 C CA . GLU A 1 344 ? -21.138 0.850 17.918 1.00 93.12 344 GLU A CA 1
ATOM 2661 C C . GLU A 1 344 ? -20.701 -0.582 18.253 1.00 93.12 344 GLU A C 1
ATOM 2663 O O . GLU A 1 344 ? -21.542 -1.464 18.428 1.00 93.12 344 GLU A O 1
ATOM 2668 N N . ILE A 1 345 ? -19.393 -0.829 18.361 1.00 92.94 345 ILE A N 1
ATOM 2669 C CA . ILE A 1 345 ? -18.854 -2.178 18.574 1.00 92.94 345 ILE A CA 1
ATOM 2670 C C . ILE A 1 345 ? -19.157 -2.673 19.993 1.00 92.94 345 ILE A C 1
ATOM 2672 O O . ILE A 1 345 ? -19.497 -3.839 20.187 1.00 92.94 345 ILE A O 1
ATOM 2676 N N . ASN A 1 346 ? -19.103 -1.798 21.000 1.00 94.12 346 ASN A N 1
ATOM 2677 C CA . ASN A 1 346 ? -19.402 -2.174 22.386 1.00 94.12 346 ASN A CA 1
ATOM 2678 C C . ASN A 1 346 ? -20.872 -2.547 22.616 1.00 94.12 346 ASN A C 1
ATOM 2680 O O . ASN A 1 346 ? -21.171 -3.228 23.594 1.00 94.12 346 ASN A O 1
ATOM 2684 N N . GLN A 1 347 ? -21.777 -2.119 21.734 1.00 92.81 347 GLN A N 1
ATOM 2685 C CA . GLN A 1 347 ? -23.200 -2.462 21.799 1.00 92.81 347 GLN A CA 1
ATOM 2686 C C . GLN A 1 347 ? -23.522 -3.830 21.181 1.00 92.81 347 GLN A C 1
ATOM 2688 O O . GLN A 1 347 ? -24.659 -4.295 21.280 1.00 92.81 347 GLN A O 1
ATOM 2693 N N . LEU A 1 348 ? -22.554 -4.490 20.539 1.00 89.50 348 LEU A N 1
ATOM 2694 C CA . LEU A 1 348 ? -22.777 -5.804 19.947 1.00 89.50 348 LEU A CA 1
ATOM 2695 C C . LEU A 1 348 ? -22.997 -6.875 21.026 1.00 89.50 348 LEU A C 1
ATOM 2697 O O . LEU A 1 348 ? -22.378 -6.826 22.094 1.00 89.50 348 LEU A O 1
ATOM 2701 N N . PRO A 1 349 ? -23.796 -7.915 20.731 1.00 89.75 349 PRO A N 1
ATOM 2702 C CA . PRO A 1 349 ? -23.899 -9.081 21.599 1.00 89.75 349 PRO A CA 1
ATOM 2703 C C . PRO A 1 349 ? -22.511 -9.687 21.878 1.00 89.75 349 PRO A C 1
ATOM 2705 O O . PRO A 1 349 ? -21.710 -9.782 20.946 1.00 89.75 349 PRO A O 1
ATOM 2708 N N . PRO A 1 350 ? -22.203 -10.153 23.105 1.00 83.31 350 PRO A N 1
ATOM 2709 C CA . PRO A 1 350 ? -20.880 -10.697 23.439 1.00 83.31 350 PRO A CA 1
ATOM 2710 C C . PRO A 1 350 ? -20.419 -11.864 22.553 1.00 83.31 350 PRO A C 1
ATOM 2712 O O . PRO A 1 350 ? -19.225 -12.043 22.352 1.00 83.31 350 PRO A O 1
ATOM 2715 N N . ALA A 1 351 ? -21.362 -12.644 22.013 1.00 79.44 351 ALA A N 1
ATOM 2716 C CA . ALA A 1 351 ? -21.089 -13.776 21.126 1.00 79.44 351 ALA A CA 1
ATOM 2717 C C . ALA A 1 351 ? -20.804 -13.374 19.665 1.00 79.44 351 ALA A C 1
ATOM 2719 O O . ALA A 1 351 ? -20.462 -14.233 18.855 1.00 79.44 351 ALA A O 1
ATOM 2720 N N . PHE A 1 352 ? -20.980 -12.100 19.301 1.00 84.38 352 PHE A N 1
ATOM 2721 C CA . PHE A 1 352 ? -20.751 -11.636 17.937 1.00 84.38 352 PHE A CA 1
ATOM 2722 C C . PHE A 1 352 ? -19.242 -11.489 17.671 1.00 84.38 352 PHE A C 1
ATOM 2724 O O . PHE A 1 352 ? -18.572 -10.795 18.436 1.00 84.38 352 PHE A O 1
ATOM 2731 N N . PRO A 1 353 ? -18.678 -12.103 16.614 1.00 85.44 353 PRO A N 1
ATOM 2732 C CA . PRO A 1 353 ? -17.266 -11.934 16.295 1.00 85.44 353 PRO A CA 1
ATOM 2733 C C . PRO A 1 353 ? -17.003 -10.499 15.824 1.00 85.44 353 PRO A C 1
ATOM 2735 O O . PRO A 1 353 ? -17.620 -10.014 14.874 1.00 85.44 353 PRO A O 1
ATOM 2738 N N . GLY A 1 354 ? -16.099 -9.813 16.516 1.00 86.31 354 GLY A N 1
ATOM 2739 C CA . GLY A 1 354 ? -15.617 -8.492 16.140 1.00 86.31 354 GLY A CA 1
ATOM 2740 C C . GLY A 1 354 ? -14.400 -8.570 15.213 1.00 86.31 354 GLY A C 1
ATOM 2741 O O . GLY A 1 354 ? -13.856 -9.651 14.979 1.00 86.31 354 GLY A O 1
ATOM 2742 N N . PRO A 1 355 ? -13.958 -7.425 14.675 1.00 92.06 355 PRO A N 1
ATOM 2743 C CA . PRO A 1 355 ? -12.763 -7.363 13.846 1.00 92.06 355 PRO A CA 1
ATOM 2744 C C . PRO A 1 355 ? -11.484 -7.578 14.671 1.00 92.06 355 PRO A C 1
ATOM 2746 O O . PRO A 1 355 ? -11.444 -7.353 15.883 1.00 92.06 355 PRO A O 1
ATOM 2749 N N . SER A 1 356 ? -10.403 -7.956 13.994 1.00 94.19 356 SER A N 1
ATOM 2750 C CA . SER A 1 356 ? -9.051 -7.947 14.554 1.00 94.19 356 SER A CA 1
ATOM 2751 C C . SER A 1 356 ? -8.303 -6.695 14.097 1.00 94.19 356 SER A C 1
ATOM 2753 O O . SER A 1 356 ? -8.159 -6.446 12.902 1.00 94.19 356 SER A O 1
ATOM 2755 N N . ILE A 1 357 ? -7.823 -5.892 15.045 1.00 94.06 357 ILE A N 1
ATOM 2756 C CA . ILE A 1 357 ? -7.145 -4.616 14.798 1.00 94.06 357 ILE A CA 1
ATOM 2757 C C . ILE A 1 357 ? -5.677 -4.743 15.207 1.00 94.06 357 ILE A C 1
ATOM 2759 O O . ILE A 1 357 ? -5.349 -4.982 16.370 1.00 94.06 357 ILE A O 1
ATOM 2763 N N . TYR A 1 358 ? -4.788 -4.540 14.245 1.00 92.44 358 TYR A N 1
ATOM 2764 C CA . TYR A 1 358 ? -3.343 -4.651 14.383 1.00 92.44 358 TYR A CA 1
ATOM 2765 C C . TYR A 1 358 ? -2.713 -3.276 14.179 1.00 92.44 358 TYR A C 1
ATOM 2767 O O . TYR A 1 358 ? -2.956 -2.631 13.163 1.00 92.44 358 TYR A O 1
ATOM 2775 N N . ILE A 1 359 ? -1.912 -2.812 15.135 1.00 90.50 359 ILE A N 1
ATOM 2776 C CA . ILE A 1 359 ? -1.304 -1.479 15.101 1.00 90.50 359 ILE A CA 1
ATOM 2777 C C . ILE A 1 359 ? 0.191 -1.606 15.388 1.00 90.50 359 ILE A C 1
ATOM 2779 O O . ILE A 1 359 ? 0.583 -1.951 16.502 1.00 90.50 359 ILE A O 1
ATOM 2783 N N . ASP A 1 360 ? 1.019 -1.272 14.403 1.00 88.62 360 ASP A N 1
ATOM 2784 C CA . ASP A 1 360 ? 2.475 -1.409 14.467 1.00 88.62 360 ASP A CA 1
ATOM 2785 C C . ASP A 1 360 ? 3.169 -0.040 14.357 1.00 88.62 360 ASP A C 1
ATOM 2787 O O . ASP A 1 360 ? 2.931 0.733 13.424 1.00 88.62 360 ASP A O 1
ATOM 2791 N N . ARG A 1 361 ? 4.058 0.281 15.306 1.00 83.94 361 ARG A N 1
ATOM 2792 C CA . ARG A 1 361 ? 4.642 1.632 15.488 1.00 83.94 361 ARG A CA 1
ATOM 2793 C C . ARG A 1 361 ? 6.141 1.596 15.767 1.00 83.94 361 ARG A C 1
ATOM 2795 O O . ARG A 1 361 ? 6.617 0.597 16.294 1.00 83.94 361 ARG A O 1
ATOM 2802 N N . VAL A 1 362 ? 6.887 2.636 15.380 1.00 82.19 362 VAL A N 1
ATOM 2803 C CA . VAL A 1 362 ? 8.273 2.821 15.858 1.00 82.19 362 VAL A CA 1
ATOM 2804 C C . VAL A 1 362 ? 8.248 3.900 16.910 1.00 82.19 362 VAL A C 1
ATOM 2806 O O . VAL A 1 362 ? 7.642 4.956 16.696 1.00 82.19 362 VAL A O 1
ATOM 2809 N N . THR A 1 363 ? 8.971 3.672 17.995 1.00 79.06 363 THR A N 1
ATOM 2810 C CA . THR A 1 363 ? 9.348 4.746 18.905 1.00 79.06 363 THR A CA 1
ATOM 2811 C C . THR A 1 363 ? 10.126 5.814 18.133 1.00 79.06 363 THR A C 1
ATOM 2813 O O . THR A 1 363 ? 11.089 5.517 17.429 1.00 79.06 363 THR A O 1
ATOM 2816 N N . GLY A 1 364 ? 9.701 7.073 18.230 1.00 75.94 364 GLY A N 1
ATOM 2817 C CA . GLY A 1 364 ? 10.336 8.144 17.464 1.00 75.94 364 GLY A CA 1
ATOM 2818 C C . GLY A 1 364 ? 9.931 8.199 15.989 1.00 75.94 364 GLY A C 1
ATOM 2819 O O . GLY A 1 364 ? 10.636 8.819 15.206 1.00 75.94 364 GLY A O 1
ATOM 2820 N N . ASP A 1 365 ? 8.810 7.604 15.575 1.00 78.88 365 ASP A N 1
ATOM 2821 C CA . ASP A 1 365 ? 8.193 7.937 14.285 1.00 78.88 365 ASP A CA 1
ATOM 2822 C C . ASP A 1 365 ? 7.178 9.078 14.448 1.00 78.88 365 ASP A C 1
ATOM 2824 O O . ASP A 1 365 ? 6.241 8.991 15.244 1.00 78.88 365 ASP A O 1
ATOM 2828 N N . TRP A 1 366 ? 7.339 10.137 13.655 1.00 75.56 366 TRP A N 1
ATOM 2829 C CA . TRP A 1 366 ? 6.509 11.340 13.685 1.00 75.56 366 TRP A CA 1
ATOM 2830 C C . TRP A 1 366 ? 5.046 11.054 13.328 1.00 75.56 366 TRP A C 1
ATOM 2832 O O . TRP A 1 366 ? 4.149 11.690 13.882 1.00 75.56 366 TRP A O 1
ATOM 2842 N N . ALA A 1 367 ? 4.782 10.067 12.464 1.00 77.12 367 ALA A N 1
ATOM 2843 C CA . ALA A 1 367 ? 3.416 9.679 12.117 1.00 77.12 367 ALA A CA 1
ATOM 2844 C C . ALA A 1 367 ? 2.654 9.135 13.338 1.00 77.12 367 ALA A C 1
ATOM 2846 O O . ALA A 1 367 ? 1.454 9.369 13.482 1.00 77.12 367 ALA A O 1
ATOM 2847 N N . SER A 1 368 ? 3.370 8.516 14.285 1.00 75.31 368 SER A N 1
ATOM 2848 C CA . SER A 1 368 ? 2.798 8.029 15.545 1.00 75.31 368 SER A CA 1
ATOM 2849 C C . SER A 1 368 ? 2.373 9.156 16.492 1.00 75.31 368 SER A C 1
ATOM 2851 O O . SER A 1 368 ? 1.704 8.872 17.486 1.00 75.31 368 SER A O 1
ATOM 2853 N N . TYR A 1 369 ? 2.767 10.406 16.220 1.00 77.38 369 TYR A N 1
ATOM 2854 C CA . TYR A 1 369 ? 2.451 11.581 17.041 1.00 77.38 369 TYR A CA 1
ATOM 2855 C C . TYR A 1 369 ? 1.330 12.434 16.459 1.00 77.38 369 TYR A C 1
ATOM 2857 O O . TYR A 1 369 ? 0.843 13.334 17.138 1.00 77.38 369 TYR A O 1
ATOM 2865 N N . ALA A 1 370 ? 0.926 12.166 15.219 1.00 78.19 370 ALA A N 1
ATOM 2866 C CA . ALA A 1 370 ? -0.145 12.894 14.569 1.00 78.19 370 ALA A CA 1
ATOM 2867 C C . ALA A 1 370 ? -1.517 12.288 14.913 1.00 78.19 370 ALA A C 1
ATOM 2869 O O . ALA A 1 370 ? -1.663 11.068 15.038 1.00 78.19 370 ALA A O 1
ATOM 2870 N N . GLY A 1 371 ? -2.530 13.149 15.025 1.00 81.19 371 GLY A N 1
ATOM 2871 C CA . GLY A 1 371 ? -3.920 12.800 15.319 1.00 81.19 371 GLY A CA 1
ATOM 2872 C C . GLY A 1 371 ? -4.248 12.625 16.806 1.00 81.19 371 GLY A C 1
ATOM 2873 O O . GLY A 1 371 ? -3.413 12.863 17.676 1.00 81.19 371 GLY A O 1
ATOM 2874 N N . TYR A 1 372 ? -5.490 12.215 17.097 1.00 83.31 372 TYR A N 1
ATOM 2875 C CA . TYR A 1 372 ? -6.031 12.111 18.461 1.00 83.31 372 TYR A CA 1
ATOM 2876 C C . TYR A 1 372 ? -6.024 10.690 18.991 1.00 83.31 372 TYR A C 1
ATOM 2878 O O . TYR A 1 372 ? -5.266 10.359 19.899 1.00 83.31 372 TYR A O 1
ATOM 2886 N N . ARG A 1 373 ? -6.903 9.861 18.431 1.00 88.25 373 ARG A N 1
ATOM 2887 C CA . ARG A 1 373 ? -7.153 8.504 18.903 1.00 88.25 373 ARG A CA 1
ATOM 2888 C C . ARG A 1 373 ? -7.128 7.538 17.742 1.00 88.25 373 ARG A C 1
ATOM 2890 O O . ARG A 1 373 ? -7.572 7.853 16.639 1.00 88.25 373 ARG A O 1
ATOM 2897 N N . HIS A 1 374 ? -6.582 6.362 17.996 1.00 88.19 374 HIS A N 1
ATOM 2898 C CA . HIS A 1 374 ? -6.582 5.296 17.011 1.00 88.19 374 HIS A CA 1
ATOM 2899 C C . HIS A 1 374 ? -7.937 4.581 17.015 1.00 88.19 374 HIS A C 1
ATOM 2901 O O . HIS A 1 374 ? -8.592 4.522 18.053 1.00 88.19 374 HIS A O 1
ATOM 2907 N N . VAL A 1 375 ? -8.324 3.959 15.898 1.00 88.19 375 VAL A N 1
ATOM 2908 C CA . VAL A 1 375 ? -9.613 3.247 15.757 1.00 88.19 375 VAL A CA 1
ATOM 2909 C C . VAL A 1 375 ? -9.876 2.133 16.782 1.00 88.19 375 VAL A C 1
ATOM 2911 O O . VAL A 1 375 ? -11.016 1.727 16.945 1.00 88.19 375 VAL A O 1
ATOM 2914 N N . GLY A 1 376 ? -8.848 1.647 17.487 1.00 88.62 376 GLY A N 1
ATOM 2915 C CA . GLY A 1 376 ? -8.993 0.660 18.564 1.00 88.62 376 GLY A CA 1
ATOM 2916 C C . GLY A 1 376 ? -9.337 1.254 19.939 1.00 88.62 376 GLY A C 1
ATOM 2917 O O . GLY A 1 376 ? -9.652 0.517 20.871 1.00 88.62 376 GLY A O 1
ATOM 2918 N N . HIS A 1 377 ? -9.229 2.574 20.111 1.00 92.31 377 HIS A N 1
ATOM 2919 C CA . HIS A 1 377 ? -9.376 3.211 21.417 1.00 92.31 377 HIS A CA 1
ATOM 2920 C C . HIS A 1 377 ? -10.814 3.099 21.938 1.00 92.31 377 HIS A C 1
ATOM 2922 O O . HIS A 1 377 ? -11.756 3.512 21.267 1.00 92.31 377 HIS A O 1
ATOM 2928 N N . GLY A 1 378 ? -10.979 2.621 23.174 1.00 90.38 378 GLY A N 1
ATOM 2929 C CA . GLY A 1 378 ? -12.283 2.544 23.835 1.00 90.38 378 GLY A CA 1
ATOM 2930 C C . GLY A 1 378 ? -13.161 1.378 23.376 1.00 90.38 378 GLY A C 1
ATOM 2931 O O . GLY A 1 378 ? -14.281 1.247 23.866 1.00 90.38 378 GLY A O 1
ATOM 2932 N N . ILE A 1 379 ? -12.678 0.508 22.483 1.00 91.81 379 ILE A N 1
ATOM 2933 C CA . ILE A 1 379 ? -13.368 -0.743 22.160 1.00 91.81 379 ILE A CA 1
ATOM 2934 C C . ILE A 1 379 ? -13.070 -1.775 23.251 1.00 91.81 379 ILE A C 1
ATOM 2936 O O . ILE A 1 379 ? -11.927 -2.063 23.593 1.00 91.81 379 ILE A O 1
ATOM 2940 N N . THR A 1 380 ? -14.136 -2.326 23.807 1.00 91.56 380 THR A N 1
ATOM 2941 C CA . THR A 1 380 ? -14.163 -3.17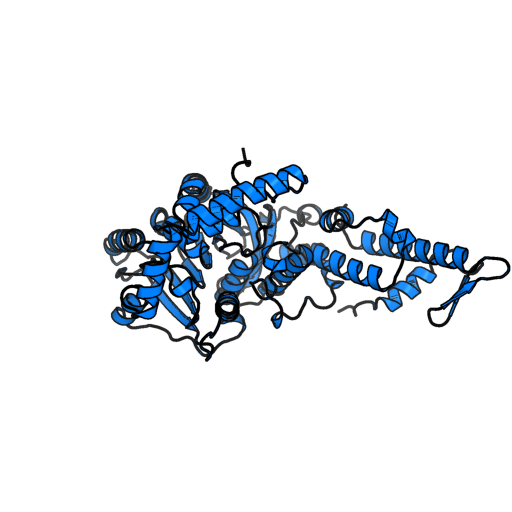6 25.003 1.00 91.56 380 THR A CA 1
ATOM 2942 C C . THR A 1 380 ? -14.853 -4.515 24.771 1.00 91.56 380 THR A C 1
ATOM 2944 O O . THR A 1 380 ? -14.871 -5.358 25.668 1.00 91.56 380 THR A O 1
ATOM 2947 N N . HIS A 1 381 ? -15.434 -4.689 23.584 1.00 91.38 381 HIS A N 1
ATOM 2948 C CA . HIS A 1 381 ? -16.176 -5.872 23.180 1.00 91.38 381 HIS A CA 1
ATOM 2949 C C . HIS A 1 381 ? -15.278 -7.118 23.145 1.00 91.38 381 HIS A C 1
ATOM 2951 O O . HIS A 1 381 ? -14.199 -7.091 22.558 1.00 91.38 381 HIS A O 1
ATOM 2957 N N . LEU A 1 382 ? -15.732 -8.217 23.761 1.00 87.25 382 LEU A N 1
ATOM 2958 C CA . LEU A 1 382 ? -14.944 -9.446 23.953 1.00 87.25 382 LEU A CA 1
ATOM 2959 C C . LEU A 1 382 ? -14.622 -10.198 22.654 1.00 87.25 382 LEU A C 1
ATOM 2961 O O . LEU A 1 382 ? -13.653 -10.949 22.607 1.00 87.25 382 LEU A O 1
ATOM 2965 N N . GLY A 1 383 ? -15.436 -10.011 21.618 1.00 88.12 383 GLY A N 1
ATOM 2966 C CA . GLY A 1 383 ? -15.230 -10.592 20.295 1.00 88.12 383 GLY A CA 1
ATOM 2967 C C . GLY A 1 383 ? -14.270 -9.790 19.418 1.00 88.12 383 GLY A C 1
ATOM 2968 O O . GLY A 1 383 ? -13.946 -10.253 18.331 1.00 88.12 383 GLY A O 1
ATOM 2969 N N . THR A 1 384 ? -13.824 -8.605 19.852 1.00 90.25 384 THR A N 1
ATOM 2970 C CA . THR A 1 384 ? -12.869 -7.771 19.109 1.00 90.25 384 THR A CA 1
ATOM 2971 C C . THR A 1 384 ? -11.473 -7.958 19.679 1.00 90.25 384 THR A C 1
ATOM 2973 O O . THR A 1 384 ? -11.256 -7.812 20.882 1.00 90.25 384 THR A O 1
ATOM 2976 N N . TRP A 1 385 ? -10.502 -8.231 18.814 1.00 90.81 385 TRP A N 1
ATOM 2977 C CA . TRP A 1 385 ? -9.114 -8.398 19.226 1.00 90.81 385 TRP A CA 1
ATOM 2978 C C . TRP A 1 385 ? -8.283 -7.193 18.791 1.00 90.81 385 TRP A C 1
ATOM 2980 O O . TRP A 1 385 ? -8.325 -6.786 17.634 1.00 90.81 385 TRP A O 1
ATOM 2990 N N . ILE A 1 386 ? -7.528 -6.602 19.717 1.00 91.12 386 ILE A N 1
ATOM 2991 C CA . ILE A 1 386 ? -6.721 -5.406 19.456 1.00 91.12 386 ILE A CA 1
ATOM 2992 C C . ILE A 1 386 ? -5.298 -5.681 19.908 1.00 91.12 386 ILE A C 1
ATOM 2994 O O . ILE A 1 386 ? -5.058 -6.000 21.072 1.00 91.12 386 ILE A O 1
ATOM 2998 N N . ARG A 1 387 ? -4.343 -5.524 18.993 1.00 89.56 387 ARG A N 1
ATOM 2999 C CA . ARG A 1 387 ? -2.920 -5.678 19.281 1.00 89.56 387 ARG A CA 1
ATOM 3000 C C . ARG A 1 387 ? -2.154 -4.446 18.848 1.00 89.56 387 ARG A C 1
ATOM 3002 O O . ARG A 1 387 ? -2.162 -4.079 17.676 1.00 89.56 387 ARG A O 1
ATOM 3009 N N . VAL A 1 388 ? -1.416 -3.880 19.795 1.00 87.81 388 VAL A N 1
ATOM 3010 C CA . VAL A 1 388 ? -0.429 -2.831 19.542 1.00 87.81 388 VAL A CA 1
ATOM 3011 C C . VAL A 1 388 ? 0.965 -3.411 19.737 1.00 87.81 388 VAL A C 1
ATOM 3013 O O . VAL A 1 388 ? 1.237 -4.066 20.748 1.00 87.81 388 VAL A O 1
ATOM 3016 N N . ARG A 1 389 ? 1.840 -3.172 18.761 1.00 87.12 389 ARG A N 1
ATOM 3017 C CA . ARG A 1 389 ? 3.273 -3.442 18.851 1.00 87.12 389 ARG A CA 1
ATOM 3018 C C . ARG A 1 389 ? 4.046 -2.156 18.657 1.00 87.12 389 ARG A C 1
ATOM 3020 O O . ARG A 1 389 ? 3.851 -1.436 17.675 1.00 87.12 389 ARG A O 1
ATOM 3027 N N . GLU A 1 390 ? 4.968 -1.914 19.570 1.00 84.62 390 GLU A N 1
ATOM 3028 C CA . GLU A 1 390 ? 5.939 -0.841 19.443 1.00 84.62 390 GLU A CA 1
ATOM 3029 C C . GLU A 1 390 ? 7.334 -1.430 19.246 1.00 84.62 390 GLU A C 1
ATOM 3031 O O . GLU A 1 390 ? 7.769 -2.304 20.000 1.00 84.62 390 GLU A O 1
ATOM 3036 N N . PHE A 1 391 ? 8.004 -0.966 18.197 1.00 82.56 391 PHE A N 1
ATOM 3037 C CA . PHE A 1 391 ? 9.370 -1.324 17.857 1.00 82.56 391 PHE A CA 1
ATOM 3038 C C . PHE A 1 391 ? 10.292 -0.194 18.303 1.00 82.56 391 PHE A C 1
ATOM 3040 O O . PHE A 1 391 ? 10.204 0.920 17.782 1.00 82.56 391 PHE A O 1
ATOM 3047 N N . ASP A 1 392 ? 11.182 -0.496 19.240 1.00 79.56 392 ASP A N 1
ATOM 3048 C CA . ASP A 1 392 ? 12.272 0.397 19.611 1.00 79.56 392 ASP A CA 1
ATOM 3049 C C . ASP A 1 392 ? 13.522 0.020 18.807 1.00 79.56 392 ASP A C 1
ATOM 3051 O O . ASP A 1 392 ? 13.928 -1.144 18.741 1.00 79.56 392 ASP A O 1
ATOM 3055 N N . LEU A 1 393 ? 14.115 1.016 18.158 1.00 72.19 393 LEU A N 1
ATOM 3056 C CA . LEU A 1 393 ? 15.328 0.863 17.361 1.00 72.19 393 LEU A CA 1
ATOM 3057 C C . LEU A 1 393 ? 16.586 1.313 18.117 1.00 72.19 393 LEU A C 1
ATOM 3059 O O . LEU A 1 393 ? 17.673 1.313 17.543 1.00 72.19 393 LEU A O 1
ATOM 3063 N N . GLY A 1 394 ? 16.458 1.682 19.396 1.00 67.69 394 GLY A N 1
ATOM 3064 C CA . GLY A 1 394 ? 17.574 2.031 20.275 1.00 67.69 394 GLY A CA 1
ATOM 3065 C C . GLY A 1 394 ? 18.221 3.381 19.958 1.00 67.69 394 GLY A C 1
ATOM 3066 O O . GLY A 1 394 ? 19.339 3.648 20.397 1.00 67.69 394 GLY A O 1
ATOM 3067 N N . PHE A 1 395 ? 17.548 4.233 19.183 1.00 69.31 395 PHE A N 1
ATOM 3068 C CA . PHE A 1 395 ? 18.046 5.544 18.784 1.00 69.31 395 PHE A CA 1
ATOM 3069 C C . PHE A 1 395 ? 16.924 6.585 18.781 1.00 69.31 395 PHE A C 1
ATOM 3071 O O . PHE A 1 395 ? 15.845 6.351 18.244 1.00 69.31 395 PHE A O 1
ATOM 3078 N N . ILE A 1 396 ? 17.214 7.760 19.349 1.00 67.75 396 ILE A N 1
ATOM 3079 C CA . ILE A 1 396 ? 16.320 8.920 19.340 1.00 67.75 396 ILE A CA 1
ATOM 3080 C C . ILE A 1 396 ? 16.732 9.836 18.183 1.00 67.75 396 ILE A C 1
ATOM 3082 O O . ILE A 1 396 ? 17.869 10.325 18.194 1.00 67.75 396 ILE A O 1
ATOM 3086 N N . PRO A 1 397 ? 15.835 10.127 17.226 1.00 68.12 397 PRO A N 1
ATOM 3087 C CA . PRO A 1 397 ? 16.145 11.029 16.126 1.00 68.12 397 PRO A CA 1
ATOM 3088 C C . PRO A 1 397 ? 16.535 12.424 16.616 1.00 68.12 397 PRO A C 1
ATOM 3090 O O . PRO A 1 397 ? 15.864 13.022 17.458 1.00 68.12 397 PRO A O 1
ATOM 3093 N N . LYS A 1 398 ? 17.607 12.967 16.042 1.00 73.06 398 LYS A N 1
ATOM 3094 C CA . LYS A 1 398 ? 18.146 14.303 16.321 1.00 73.06 398 LYS A CA 1
ATOM 3095 C C . LYS A 1 398 ? 17.744 15.329 15.264 1.00 73.06 398 LYS A C 1
ATOM 3097 O O . LYS A 1 398 ? 17.775 16.524 15.544 1.00 73.06 398 LYS A O 1
ATOM 3102 N N . ASN A 1 399 ? 17.384 14.894 14.055 1.00 70.88 399 ASN A N 1
ATOM 3103 C CA . ASN A 1 399 ? 16.998 15.784 12.956 1.00 70.88 399 ASN A CA 1
ATOM 3104 C C . ASN A 1 399 ? 15.861 15.215 12.090 1.00 70.88 399 ASN A C 1
ATOM 3106 O O . ASN A 1 399 ? 15.543 14.029 12.140 1.00 70.88 399 ASN A O 1
ATOM 3110 N N . PHE A 1 400 ? 15.249 16.078 11.273 1.00 63.56 400 PHE A N 1
ATOM 3111 C CA . PHE A 1 400 ? 14.098 15.743 10.425 1.00 63.56 400 PHE A CA 1
ATOM 3112 C C . PHE A 1 400 ? 14.354 14.572 9.460 1.00 63.56 400 PHE A C 1
ATOM 3114 O O . PHE A 1 400 ? 13.484 13.723 9.281 1.00 63.56 400 PHE A O 1
ATOM 3121 N N . ALA A 1 401 ? 15.550 14.484 8.869 1.00 65.75 401 ALA A N 1
ATOM 3122 C CA . ALA A 1 401 ? 15.886 13.403 7.946 1.00 65.75 401 ALA A CA 1
ATOM 3123 C C . ALA A 1 401 ? 15.900 12.034 8.649 1.00 65.75 401 ALA A C 1
ATOM 3125 O O . ALA A 1 401 ? 15.490 11.030 8.071 1.00 65.75 401 ALA A O 1
ATOM 3126 N N . GLU A 1 402 ? 16.336 11.975 9.906 1.00 69.81 402 GLU A N 1
ATOM 3127 C CA . GLU A 1 402 ? 16.296 10.753 10.716 1.00 69.81 402 GLU A CA 1
ATOM 3128 C C . GLU A 1 402 ? 14.861 10.339 11.058 1.00 69.81 402 GLU A C 1
ATOM 3130 O O . GLU A 1 402 ? 14.523 9.172 10.863 1.00 69.81 402 GLU A O 1
ATOM 3135 N N . TRP A 1 403 ? 13.999 11.284 11.461 1.00 69.62 403 TRP A N 1
ATOM 3136 C CA . TRP A 1 403 ? 12.561 11.030 11.663 1.00 69.62 403 TRP A CA 1
ATOM 3137 C C . TRP A 1 403 ? 11.913 10.439 10.405 1.00 69.62 403 TRP A C 1
ATOM 3139 O O . TRP A 1 403 ? 11.163 9.465 10.477 1.00 69.62 403 TRP A O 1
ATOM 3149 N N . PHE A 1 404 ? 12.238 11.000 9.239 1.00 67.12 404 PHE A N 1
ATOM 3150 C CA . PHE A 1 404 ? 11.715 10.524 7.964 1.00 67.12 404 PHE A CA 1
ATOM 3151 C C . PHE A 1 404 ? 12.221 9.114 7.616 1.00 67.12 404 PHE A C 1
ATOM 3153 O O . PHE A 1 404 ? 11.463 8.266 7.144 1.00 67.12 404 PHE A O 1
ATOM 3160 N N . ASN A 1 405 ? 13.500 8.829 7.877 1.00 68.44 405 ASN A N 1
ATOM 3161 C CA . ASN A 1 405 ? 14.061 7.499 7.651 1.00 68.44 405 ASN A CA 1
ATOM 3162 C C . ASN A 1 405 ? 13.363 6.440 8.517 1.00 68.44 405 ASN A C 1
ATOM 3164 O O . ASN A 1 405 ? 13.005 5.393 7.974 1.00 68.44 405 ASN A O 1
ATOM 3168 N N . LEU A 1 406 ? 13.119 6.725 9.806 1.00 71.44 406 LEU A N 1
ATOM 3169 C CA . LEU A 1 406 ? 12.425 5.811 10.724 1.00 71.44 406 LEU A CA 1
ATOM 3170 C C . LEU A 1 406 ? 11.028 5.436 10.237 1.00 71.44 406 LEU A C 1
ATOM 3172 O O . LEU A 1 406 ? 10.652 4.265 10.294 1.00 71.44 406 LEU A O 1
ATOM 3176 N N . HIS A 1 407 ? 10.293 6.413 9.706 1.00 71.06 407 HIS A N 1
ATOM 3177 C CA . HIS A 1 407 ? 8.962 6.194 9.157 1.00 71.06 407 HIS A CA 1
ATOM 3178 C C . HIS A 1 407 ? 8.958 5.067 8.118 1.00 71.06 407 HIS A C 1
ATOM 3180 O O . HIS A 1 407 ? 8.109 4.179 8.143 1.00 71.06 407 HIS A O 1
ATOM 3186 N N . SER A 1 408 ? 9.979 5.053 7.260 1.00 69.19 408 SER A N 1
ATOM 3187 C CA . SER A 1 408 ? 10.155 4.073 6.189 1.00 69.19 408 SER A CA 1
ATOM 3188 C C . SER A 1 408 ? 10.884 2.783 6.577 1.00 69.19 408 SER A C 1
ATOM 3190 O O . SER A 1 408 ? 11.265 2.014 5.694 1.00 69.19 408 SER A O 1
ATOM 3192 N N . MET A 1 409 ? 11.134 2.535 7.865 1.00 74.31 409 MET A N 1
ATOM 3193 C CA . MET A 1 409 ? 11.820 1.315 8.291 1.00 74.31 409 MET A CA 1
ATOM 3194 C C . MET A 1 409 ? 10.878 0.113 8.363 1.00 74.31 409 MET A C 1
ATOM 3196 O O . MET A 1 409 ? 9.842 0.157 9.033 1.00 74.31 409 MET A O 1
ATOM 3200 N N . ARG A 1 410 ? 11.329 -0.986 7.746 1.00 77.88 410 ARG A N 1
ATOM 3201 C CA . ARG A 1 410 ? 10.699 -2.312 7.775 1.00 77.88 410 ARG A CA 1
ATOM 3202 C C . ARG A 1 410 ? 11.032 -3.025 9.082 1.00 77.88 410 ARG A C 1
ATOM 3204 O O . ARG A 1 410 ? 12.015 -3.763 9.153 1.00 77.88 410 ARG A O 1
ATOM 3211 N N . ALA A 1 411 ? 10.308 -2.727 10.154 1.00 76.88 411 ALA A N 1
ATOM 3212 C CA . ALA A 1 411 ? 10.693 -3.234 11.471 1.00 76.88 411 ALA A CA 1
ATOM 3213 C C . ALA A 1 411 ? 10.477 -4.744 11.602 1.00 76.88 411 ALA A C 1
ATOM 3215 O O . ALA A 1 411 ? 11.241 -5.393 12.320 1.00 76.88 411 ALA A O 1
ATOM 3216 N N . LEU A 1 412 ? 9.484 -5.300 10.897 1.00 78.44 412 LEU A N 1
ATOM 3217 C CA . LEU A 1 412 ? 9.235 -6.742 10.892 1.00 78.44 412 LEU A CA 1
ATOM 3218 C C . LEU A 1 412 ? 10.320 -7.474 10.101 1.00 78.44 412 LEU A C 1
ATOM 3220 O O . LEU A 1 412 ? 10.893 -8.449 10.585 1.00 78.44 412 LEU A O 1
ATOM 3224 N N . ASP A 1 413 ? 10.676 -6.935 8.937 1.00 73.62 413 ASP A N 1
ATOM 3225 C CA . ASP A 1 413 ? 11.716 -7.487 8.064 1.00 73.62 413 ASP A CA 1
ATOM 3226 C C . ASP A 1 413 ? 13.109 -7.445 8.713 1.00 73.62 413 ASP A C 1
ATOM 3228 O O . ASP A 1 413 ? 13.878 -8.404 8.659 1.00 73.62 413 ASP A O 1
ATOM 3232 N N . LEU A 1 414 ? 13.425 -6.340 9.395 1.00 69.81 414 LEU A N 1
ATOM 3233 C CA . LEU A 1 414 ? 14.705 -6.155 10.079 1.00 69.81 414 LEU A CA 1
ATOM 3234 C C . LEU A 1 414 ? 14.821 -6.961 11.376 1.00 69.81 414 LEU A C 1
ATOM 3236 O O . LEU A 1 414 ? 15.885 -6.928 11.994 1.00 69.81 414 LEU A O 1
ATOM 3240 N N . LYS A 1 415 ? 13.755 -7.662 11.799 1.00 66.69 415 LYS A N 1
ATOM 3241 C CA . LYS A 1 415 ? 13.671 -8.333 13.104 1.00 66.69 415 LYS A CA 1
ATOM 3242 C C . LYS A 1 415 ? 14.212 -7.426 14.211 1.00 66.69 415 LYS A C 1
ATOM 3244 O O . LYS A 1 415 ? 15.071 -7.837 14.993 1.00 66.69 415 LYS A O 1
ATOM 3249 N N . ALA A 1 416 ? 13.743 -6.173 14.223 1.00 61.50 416 ALA A N 1
ATOM 3250 C CA . ALA A 1 416 ? 14.070 -5.223 15.280 1.00 61.50 416 ALA A CA 1
ATOM 3251 C C . ALA A 1 416 ? 13.804 -5.853 16.662 1.00 61.50 416 ALA A C 1
ATOM 3253 O O . ALA A 1 416 ? 13.109 -6.872 16.749 1.00 61.50 416 ALA A O 1
ATOM 3254 N N . GLN A 1 417 ? 14.371 -5.271 17.729 1.00 60.38 417 GLN A N 1
ATOM 3255 C CA . GLN A 1 417 ? 14.202 -5.782 19.097 1.00 60.38 417 GLN A CA 1
ATOM 3256 C C . GLN A 1 417 ? 12.754 -6.226 19.356 1.00 60.38 417 GLN A C 1
ATOM 3258 O O . GLN A 1 417 ? 11.828 -5.593 18.834 1.00 60.38 417 GLN A O 1
ATOM 3263 N N . PRO A 1 418 ? 12.551 -7.323 20.116 1.00 61.38 418 PRO A N 1
ATOM 3264 C CA . PRO A 1 418 ? 11.233 -7.916 20.282 1.00 61.38 418 PRO A CA 1
ATOM 3265 C C . PRO A 1 418 ? 10.231 -6.826 20.669 1.00 61.38 418 PRO A C 1
ATOM 3267 O O . PRO A 1 418 ? 10.472 -6.107 21.641 1.00 61.38 418 PRO A O 1
ATOM 3270 N N . PRO A 1 419 ? 9.141 -6.663 19.899 1.00 67.19 419 PRO A N 1
ATOM 3271 C CA . PRO A 1 419 ? 8.264 -5.523 20.074 1.00 67.19 419 PRO A CA 1
ATOM 3272 C C . PRO A 1 419 ? 7.675 -5.537 21.477 1.00 67.19 419 PRO A C 1
ATOM 3274 O O . PRO A 1 419 ? 7.244 -6.593 21.961 1.00 67.19 419 PRO A O 1
ATOM 3277 N N . LYS A 1 420 ? 7.582 -4.360 22.102 1.00 72.38 420 LYS A N 1
ATOM 3278 C CA . LYS A 1 420 ? 6.782 -4.213 23.315 1.00 72.38 420 LYS A CA 1
ATOM 3279 C C . LYS A 1 420 ? 5.339 -4.545 22.939 1.00 72.38 420 LYS A C 1
ATOM 3281 O O . LYS A 1 420 ? 4.751 -3.914 22.059 1.00 72.38 420 LYS A O 1
ATOM 3286 N N . ARG A 1 421 ? 4.787 -5.579 23.574 1.00 72.50 421 ARG A N 1
ATOM 3287 C CA . ARG A 1 421 ? 3.385 -5.981 23.420 1.00 72.50 421 ARG A CA 1
ATOM 3288 C C . ARG A 1 421 ? 2.604 -5.469 24.617 1.00 72.50 421 ARG A C 1
ATOM 3290 O O . ARG A 1 421 ? 2.975 -5.747 25.754 1.00 72.50 421 ARG A O 1
ATOM 3297 N N . LEU A 1 422 ? 1.533 -4.739 24.341 1.00 70.19 422 LEU A N 1
ATOM 3298 C CA . LEU A 1 422 ? 0.653 -4.195 25.368 1.00 70.19 422 LEU A CA 1
ATOM 3299 C C . LEU A 1 422 ? -0.479 -5.191 25.608 1.00 70.19 422 LEU A C 1
ATOM 3301 O O . LEU A 1 422 ? -1.259 -5.468 24.699 1.00 70.19 422 LEU A O 1
ATOM 3305 N N . TYR A 1 423 ? -0.535 -5.756 26.812 1.00 62.06 423 TYR A N 1
ATOM 3306 C CA . TYR A 1 423 ? -1.546 -6.753 27.185 1.00 62.06 423 TYR A CA 1
ATOM 3307 C C . TYR A 1 423 ? -2.606 -6.192 28.134 1.00 62.06 423 TYR A C 1
ATOM 3309 O O . TYR A 1 423 ? -3.717 -6.715 28.193 1.00 62.06 423 TYR A O 1
ATOM 3317 N N . PHE A 1 424 ? -2.283 -5.129 28.873 1.00 76.69 424 PHE A N 1
ATOM 3318 C CA . PHE A 1 424 ? -3.212 -4.509 29.809 1.00 76.69 424 PHE A CA 1
ATOM 3319 C C . PHE A 1 424 ? -4.060 -3.459 29.105 1.00 76.69 424 PHE A C 1
ATOM 3321 O O . PHE A 1 424 ? -3.553 -2.623 28.364 1.00 76.69 424 PHE A O 1
ATOM 3328 N N . ARG A 1 425 ? -5.368 -3.500 29.355 1.00 80.75 425 ARG A N 1
ATOM 3329 C CA . ARG A 1 425 ? -6.353 -2.661 28.665 1.00 80.75 425 ARG A CA 1
ATOM 3330 C C . ARG A 1 425 ? -6.163 -1.165 28.921 1.00 80.75 425 ARG A C 1
ATOM 3332 O O . ARG A 1 425 ? -6.298 -0.380 27.989 1.00 80.75 425 ARG A O 1
ATOM 3339 N N . ASP A 1 426 ? -5.795 -0.784 30.140 1.00 83.44 426 ASP A N 1
ATOM 3340 C CA . ASP A 1 426 ? -5.535 0.621 30.473 1.00 83.44 426 ASP A CA 1
ATOM 3341 C C . ASP A 1 426 ? -4.256 1.127 29.795 1.00 83.44 426 ASP A C 1
ATOM 3343 O O . ASP A 1 426 ? -4.243 2.222 29.237 1.00 83.44 426 ASP A O 1
ATOM 3347 N N . GLU A 1 427 ? -3.205 0.300 29.760 1.00 83.75 427 GLU A N 1
ATOM 3348 C CA . GLU A 1 427 ? -1.964 0.605 29.037 1.00 83.75 427 GLU A CA 1
ATOM 3349 C C . GLU A 1 427 ? -2.216 0.689 27.523 1.00 83.75 427 GLU A C 1
ATOM 3351 O O . GLU A 1 427 ? -1.730 1.598 26.857 1.00 83.75 427 GLU A O 1
ATOM 3356 N N . LEU A 1 428 ? -3.043 -0.211 26.984 1.00 86.25 428 LEU A N 1
ATOM 3357 C CA . LEU A 1 428 ? -3.475 -0.184 25.592 1.00 86.25 428 LEU A CA 1
ATOM 3358 C C . LEU A 1 428 ? -4.196 1.130 25.270 1.00 86.25 428 LEU A C 1
ATOM 3360 O O . LEU A 1 428 ? -3.811 1.812 24.328 1.00 86.25 428 LEU A O 1
ATOM 3364 N N . PHE A 1 429 ? -5.226 1.510 26.029 1.00 88.06 429 PHE A N 1
ATOM 3365 C CA . PHE A 1 429 ? -5.977 2.737 25.747 1.00 88.06 429 PHE A CA 1
ATOM 3366 C C . PHE A 1 429 ? -5.145 3.998 25.956 1.00 88.06 429 PHE A C 1
ATOM 3368 O O . PHE A 1 429 ? -5.263 4.921 25.153 1.00 88.06 429 PHE A O 1
ATOM 3375 N N . HIS A 1 430 ? -4.250 4.006 26.945 1.00 86.56 430 HIS A N 1
ATOM 3376 C CA . HIS A 1 430 ? -3.258 5.064 27.094 1.00 86.56 430 HIS A CA 1
ATOM 3377 C C . HIS A 1 430 ? -2.414 5.216 25.822 1.00 86.56 430 HIS A C 1
ATOM 3379 O O . HIS A 1 430 ? -2.279 6.314 25.292 1.00 86.56 430 HIS A O 1
ATOM 3385 N N . GLU A 1 431 ? -1.912 4.110 25.270 1.00 84.38 431 GLU A N 1
ATOM 3386 C CA . GLU A 1 431 ? -1.131 4.129 24.033 1.00 84.38 431 GLU A CA 1
ATOM 3387 C C . GLU A 1 431 ? -1.960 4.421 22.777 1.00 84.38 431 GLU A C 1
ATOM 3389 O O . GLU A 1 431 ? -1.411 4.843 21.761 1.00 84.38 431 GLU A O 1
ATOM 3394 N N . LEU A 1 432 ? -3.277 4.243 22.801 1.00 87.44 432 LEU A N 1
ATOM 3395 C CA . LEU A 1 432 ? -4.147 4.595 21.676 1.00 87.44 432 LEU A CA 1
ATOM 3396 C C . LEU A 1 432 ? -4.681 6.037 21.734 1.00 87.44 432 LEU A C 1
ATOM 3398 O O . LEU A 1 432 ? -5.369 6.439 20.791 1.00 87.44 432 LEU A O 1
ATOM 3402 N N . ASP A 1 433 ? -4.361 6.806 22.782 1.00 88.38 433 ASP A N 1
ATOM 3403 C CA . ASP A 1 433 ? -4.744 8.214 22.946 1.00 88.38 433 ASP A CA 1
ATOM 3404 C C . ASP A 1 433 ? -3.513 9.131 23.039 1.00 88.38 433 ASP A C 1
ATOM 3406 O O . ASP A 1 433 ? -2.839 9.233 24.066 1.00 88.38 433 ASP A O 1
ATOM 3410 N N . ASN A 1 434 ? -3.245 9.888 21.975 1.00 83.94 434 ASN A N 1
ATOM 3411 C CA . ASN A 1 434 ? -2.128 10.832 21.936 1.00 83.94 434 ASN A CA 1
ATOM 3412 C C . ASN A 1 434 ? -2.242 11.961 22.979 1.00 83.94 434 ASN A C 1
ATOM 3414 O O . ASN A 1 434 ? -1.222 12.557 23.329 1.00 83.94 434 ASN A O 1
ATOM 3418 N N . LYS A 1 435 ? -3.434 12.245 23.533 1.00 81.50 435 LYS A N 1
ATOM 3419 C CA . LYS A 1 435 ? -3.575 13.181 24.663 1.00 81.50 435 LYS A CA 1
ATOM 3420 C C . LYS A 1 435 ? -2.949 12.630 25.947 1.00 81.50 435 LYS A C 1
ATOM 3422 O O . LYS A 1 435 ? -2.671 13.417 26.850 1.00 81.50 435 LYS A O 1
ATOM 3427 N N . LEU A 1 436 ? -2.737 11.322 26.066 1.00 83.50 436 LEU A N 1
ATOM 3428 C CA . LEU A 1 436 ? -2.228 10.691 27.286 1.00 83.50 436 LEU A CA 1
ATOM 3429 C C . LEU A 1 436 ? -0.724 10.379 27.206 1.00 83.50 436 LEU A C 1
ATOM 3431 O O . LEU A 1 436 ? -0.023 10.487 28.205 1.00 83.50 436 LEU A O 1
ATOM 3435 N N . ARG A 1 437 ? -0.189 10.150 26.002 1.00 77.06 437 ARG A N 1
ATOM 3436 C CA . ARG A 1 437 ? 1.181 9.651 25.739 1.00 77.06 437 ARG A CA 1
ATOM 3437 C C . ARG A 1 437 ? 2.347 10.624 25.996 1.00 77.06 437 ARG A C 1
ATOM 3439 O O . ARG A 1 437 ? 3.490 10.306 25.680 1.00 77.06 437 ARG A O 1
ATOM 3446 N N . GLY A 1 438 ? 2.093 11.796 26.582 1.00 77.50 438 GLY A N 1
ATOM 3447 C CA . GLY A 1 438 ? 3.135 12.721 27.052 1.00 77.50 438 GLY A CA 1
ATOM 3448 C C . GLY A 1 438 ? 3.131 14.112 26.411 1.00 77.50 438 GLY A C 1
ATOM 3449 O O . GLY A 1 438 ? 2.412 14.400 25.456 1.00 77.50 438 GLY A O 1
ATOM 3450 N N . GLU A 1 439 ? 3.939 15.011 26.976 1.00 77.81 439 GLU A N 1
ATOM 3451 C CA . GLU A 1 439 ? 3.912 16.445 26.653 1.00 77.81 439 GLU A CA 1
ATOM 3452 C C . GLU A 1 439 ? 4.436 16.764 25.243 1.00 77.81 439 GLU A C 1
ATOM 3454 O O . GLU A 1 439 ? 3.870 17.604 24.547 1.00 77.81 439 GLU A O 1
ATOM 3459 N N . THR A 1 440 ? 5.457 16.050 24.764 1.00 73.44 440 THR A N 1
ATOM 3460 C CA . THR A 1 440 ? 6.022 16.254 23.418 1.00 73.44 440 THR A CA 1
ATOM 3461 C C . THR A 1 440 ? 4.995 15.994 22.313 1.00 73.44 440 THR A C 1
ATOM 3463 O O . THR A 1 440 ? 4.895 16.772 21.365 1.00 73.44 440 THR A O 1
ATOM 3466 N N . ILE A 1 441 ? 4.182 14.941 22.455 1.00 77.50 441 ILE A N 1
ATOM 3467 C CA . ILE A 1 441 ? 3.125 14.593 21.493 1.00 77.50 441 ILE A CA 1
ATOM 3468 C C . ILE A 1 441 ? 2.030 15.665 21.505 1.00 77.50 441 ILE A C 1
ATOM 3470 O O . ILE A 1 441 ? 1.609 16.138 20.449 1.00 77.50 441 ILE A O 1
ATOM 3474 N N . LYS A 1 442 ? 1.630 16.134 22.695 1.00 76.31 442 LYS A N 1
ATOM 3475 C CA . LYS A 1 442 ? 0.664 17.236 22.842 1.00 76.31 442 LYS A CA 1
ATOM 3476 C C . LYS A 1 442 ? 1.145 18.519 22.169 1.00 76.31 442 LYS A C 1
ATOM 3478 O O . LYS A 1 442 ? 0.364 19.182 21.484 1.00 76.31 442 LYS A O 1
ATOM 3483 N N . GLN A 1 443 ? 2.415 18.877 22.358 1.00 76.94 443 GLN A N 1
ATOM 3484 C CA . GLN A 1 443 ? 3.010 20.064 21.746 1.00 76.94 443 GLN A CA 1
ATOM 3485 C C . GLN A 1 443 ? 3.059 19.947 20.223 1.00 76.94 443 GLN A C 1
ATOM 3487 O O . GLN A 1 443 ? 2.673 20.897 19.541 1.00 76.94 443 GLN A O 1
ATOM 3492 N N . TYR A 1 444 ? 3.454 18.783 19.695 1.00 77.50 444 TYR A N 1
ATOM 3493 C CA . TYR A 1 444 ? 3.439 18.518 18.258 1.00 77.50 444 TYR A CA 1
ATOM 3494 C C . TYR A 1 444 ? 2.029 18.656 17.671 1.00 77.50 444 TYR A C 1
ATOM 3496 O O . TYR A 1 444 ? 1.835 19.405 16.716 1.00 77.50 444 TYR A O 1
ATOM 3504 N N . GLU A 1 445 ? 1.019 18.028 18.278 1.00 76.12 445 GLU A N 1
ATOM 3505 C CA . GLU A 1 445 ? -0.370 18.134 17.815 1.00 76.12 445 GLU A CA 1
ATOM 3506 C C . GLU A 1 445 ? -0.907 19.566 17.884 1.00 76.12 445 GLU A C 1
ATOM 3508 O O . GLU A 1 445 ? -1.584 20.037 16.965 1.00 76.12 445 GLU A O 1
ATOM 3513 N N . LYS A 1 446 ? -0.586 20.298 18.957 1.00 77.31 446 LYS A N 1
ATOM 3514 C CA . LYS A 1 446 ? -0.962 21.709 19.098 1.00 77.31 446 LYS A CA 1
ATOM 3515 C C . LYS A 1 446 ? -0.322 22.562 18.002 1.00 77.31 446 LYS A C 1
ATOM 3517 O O . LYS A 1 446 ? -1.003 23.408 17.414 1.00 77.31 446 LYS A O 1
ATOM 3522 N N . LEU A 1 447 ? 0.959 22.333 17.715 1.00 76.31 447 LEU A N 1
ATOM 3523 C CA . LEU A 1 447 ? 1.699 23.020 16.663 1.00 76.31 447 LEU A CA 1
ATOM 3524 C C . LEU A 1 447 ? 1.112 22.700 15.286 1.00 76.31 447 LEU A C 1
ATOM 3526 O O . LEU A 1 447 ? 0.778 23.621 14.543 1.00 76.31 447 LEU A O 1
ATOM 3530 N N . ARG A 1 448 ? 0.912 21.414 14.979 1.00 79.25 448 ARG A N 1
ATOM 3531 C CA . ARG A 1 448 ? 0.325 20.934 13.723 1.00 79.25 448 ARG A CA 1
ATOM 3532 C C . ARG A 1 448 ? -1.056 21.538 13.491 1.00 79.25 448 ARG A C 1
ATOM 3534 O O . ARG A 1 448 ? -1.312 22.022 12.406 1.00 79.25 448 ARG A O 1
ATOM 3541 N N . ARG A 1 449 ? -1.934 21.589 14.493 1.00 73.44 449 ARG A N 1
ATOM 3542 C CA . ARG A 1 449 ? -3.264 22.220 14.357 1.00 73.44 449 ARG A CA 1
ATOM 3543 C C . ARG A 1 449 ? -3.198 23.727 14.147 1.00 73.44 449 ARG A C 1
ATOM 3545 O O . ARG A 1 449 ? -3.988 24.293 13.401 1.00 73.44 449 ARG A O 1
ATOM 3552 N N . THR A 1 450 ? -2.273 24.393 14.831 1.00 75.88 450 THR A N 1
ATOM 3553 C CA . THR A 1 450 ? -2.168 25.856 14.761 1.00 75.88 450 THR A CA 1
ATOM 3554 C C . THR A 1 450 ? -1.550 26.302 13.440 1.00 75.88 450 THR A C 1
ATOM 3556 O O . THR A 1 450 ? -2.061 27.224 12.814 1.00 75.88 450 THR A O 1
ATOM 3559 N N . LEU A 1 451 ? -0.461 25.655 13.021 1.00 73.31 451 LEU A N 1
ATOM 3560 C CA . LEU A 1 451 ? 0.290 26.007 11.817 1.00 73.31 451 LEU A CA 1
ATOM 3561 C C . LEU A 1 451 ? -0.208 25.268 10.575 1.00 73.31 451 LEU A C 1
ATOM 3563 O O . LEU A 1 451 ? -0.237 25.858 9.502 1.00 73.31 451 LEU A O 1
ATOM 3567 N N . GLY A 1 452 ? -0.612 24.006 10.713 1.00 73.94 452 GLY A N 1
ATOM 3568 C CA . GLY A 1 452 ? -1.110 23.145 9.637 1.00 73.94 452 GLY A CA 1
ATOM 3569 C C . GLY A 1 452 ? -2.295 23.762 8.918 1.00 73.94 452 GLY A C 1
ATOM 3570 O O . GLY A 1 452 ? -2.186 24.107 7.747 1.00 73.94 452 GLY A O 1
ATOM 3571 N N . ASP A 1 453 ? -3.385 23.996 9.647 1.00 68.94 453 ASP A N 1
ATOM 3572 C CA . ASP A 1 453 ? -4.620 24.530 9.069 1.00 68.94 453 ASP A CA 1
ATOM 3573 C C . ASP A 1 453 ? -4.502 25.988 8.610 1.00 68.94 453 ASP A C 1
ATOM 3575 O O . ASP A 1 453 ? -5.137 26.390 7.637 1.00 68.94 453 ASP A O 1
ATOM 3579 N N . LYS A 1 454 ? -3.719 26.811 9.320 1.00 71.19 454 LYS A N 1
ATOM 3580 C CA . LYS A 1 454 ? -3.702 28.267 9.096 1.00 71.19 454 LYS A CA 1
ATOM 3581 C C . LYS A 1 454 ? -2.603 28.752 8.165 1.00 71.19 454 LYS A C 1
ATOM 3583 O O . LYS A 1 454 ? -2.744 29.834 7.611 1.00 71.19 454 LYS A O 1
ATOM 3588 N N . ILE A 1 455 ? -1.501 28.016 8.046 1.00 74.81 455 ILE A N 1
ATOM 3589 C CA . ILE A 1 455 ? -0.309 28.475 7.326 1.00 74.81 455 ILE A CA 1
ATOM 3590 C C . ILE A 1 455 ? 0.117 27.424 6.312 1.00 74.81 455 ILE A C 1
ATOM 3592 O O . ILE A 1 455 ? 0.124 27.707 5.119 1.00 74.81 455 ILE A O 1
ATOM 3596 N N . LEU A 1 456 ? 0.419 26.202 6.755 1.00 76.31 456 LEU A N 1
ATOM 3597 C CA . LEU A 1 456 ? 0.961 25.164 5.878 1.00 76.31 456 LEU A CA 1
ATOM 3598 C C . LEU A 1 456 ? -0.033 24.759 4.792 1.00 76.31 456 LEU A C 1
ATOM 3600 O O . LEU A 1 456 ? 0.381 24.593 3.653 1.00 76.31 456 LEU A O 1
ATOM 3604 N N . TYR A 1 457 ? -1.329 24.673 5.105 1.00 74.31 457 TYR A N 1
ATOM 3605 C CA . TYR A 1 457 ? -2.361 24.405 4.107 1.00 74.31 457 TYR A CA 1
ATOM 3606 C C . TYR A 1 457 ? -2.318 25.435 2.972 1.00 74.31 457 TYR A C 1
ATOM 3608 O O . TYR A 1 457 ? -2.185 25.054 1.815 1.00 74.31 457 TYR A O 1
ATOM 3616 N N . TYR A 1 458 ? -2.358 26.732 3.294 1.00 76.75 458 TYR A N 1
ATOM 3617 C CA . TYR A 1 458 ? -2.334 27.797 2.285 1.00 76.75 458 TYR A CA 1
ATOM 3618 C C . TYR A 1 458 ? -1.001 27.875 1.542 1.00 76.75 458 TYR A C 1
ATOM 3620 O O . TYR A 1 458 ? -0.991 28.132 0.345 1.00 76.75 458 TYR A O 1
ATOM 3628 N N . VAL A 1 459 ? 0.117 27.625 2.227 1.00 79.38 459 VAL A N 1
ATOM 3629 C CA . VAL A 1 459 ? 1.447 27.582 1.606 1.00 79.38 459 VAL A CA 1
ATOM 3630 C C . VAL A 1 459 ? 1.537 26.427 0.610 1.00 79.38 459 VAL A C 1
ATOM 3632 O O . VAL A 1 459 ? 1.948 26.634 -0.529 1.00 79.38 459 VAL A O 1
ATOM 3635 N N . PHE A 1 460 ? 1.123 25.222 1.001 1.00 75.88 460 PHE A N 1
ATOM 3636 C CA . PHE A 1 460 ? 1.120 24.066 0.109 1.00 75.88 460 PHE A CA 1
ATOM 3637 C C . PHE A 1 460 ? 0.151 24.253 -1.054 1.00 75.88 460 PHE A C 1
ATOM 3639 O O . PHE A 1 460 ? 0.502 23.932 -2.183 1.00 75.88 460 PHE A O 1
ATOM 3646 N N . GLU A 1 461 ? -1.027 24.825 -0.817 1.00 71.50 461 GLU A N 1
ATOM 3647 C CA . GLU A 1 461 ? -2.000 25.106 -1.875 1.00 71.50 461 GLU A CA 1
ATOM 3648 C C . GLU A 1 461 ? -1.478 26.168 -2.862 1.00 71.50 461 GLU A C 1
ATOM 3650 O O . GLU A 1 461 ? -1.555 25.979 -4.074 1.00 71.50 461 GLU A O 1
ATOM 3655 N N . PHE A 1 462 ? -0.818 27.218 -2.368 1.00 79.56 462 PHE A N 1
ATOM 3656 C CA . PHE A 1 462 ? -0.142 28.209 -3.205 1.00 79.56 462 PHE A CA 1
ATOM 3657 C C . PHE A 1 462 ? 0.947 27.579 -4.083 1.00 79.56 462 PHE A C 1
ATOM 3659 O O . PHE A 1 462 ? 0.968 27.798 -5.297 1.00 79.56 462 PHE A O 1
ATOM 3666 N N . PHE A 1 463 ? 1.821 26.754 -3.496 1.00 72.00 463 PHE A N 1
ATOM 3667 C CA . PHE A 1 463 ? 2.838 26.029 -4.257 1.00 72.00 463 PHE A CA 1
ATOM 3668 C C . PHE A 1 463 ? 2.216 25.058 -5.259 1.00 72.00 463 PHE A C 1
ATOM 3670 O O . PHE A 1 463 ? 2.696 24.984 -6.384 1.00 72.00 463 PHE A O 1
ATOM 3677 N N . TYR A 1 464 ? 1.128 24.369 -4.906 1.00 71.50 464 TYR A N 1
ATOM 3678 C CA . TYR A 1 464 ? 0.391 23.518 -5.839 1.00 71.50 464 TYR A CA 1
ATOM 3679 C C . TYR A 1 464 ? -0.073 24.294 -7.068 1.00 71.50 464 TYR A C 1
ATOM 3681 O O . TYR A 1 464 ? 0.164 23.850 -8.186 1.00 71.50 464 TYR A O 1
ATOM 3689 N N . ARG A 1 465 ? -0.680 25.472 -6.880 1.00 73.88 465 ARG A N 1
ATOM 3690 C CA . ARG A 1 465 ? -1.142 26.303 -8.000 1.00 73.88 465 ARG A CA 1
ATOM 3691 C C . ARG A 1 465 ? 0.007 26.775 -8.880 1.00 73.88 465 ARG A C 1
ATOM 3693 O O . ARG A 1 465 ? -0.110 26.736 -10.100 1.00 73.88 465 ARG A O 1
ATOM 3700 N N . ILE A 1 466 ? 1.110 27.208 -8.272 1.00 79.94 466 ILE A N 1
ATOM 3701 C CA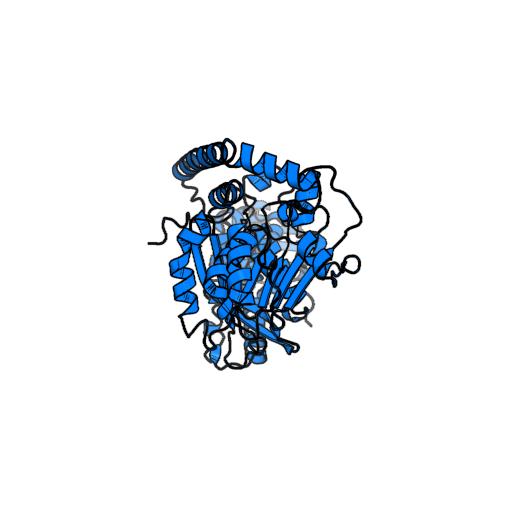 . ILE A 1 466 ? 2.278 27.700 -9.012 1.00 79.94 466 ILE A CA 1
ATOM 3702 C C . ILE A 1 466 ? 2.965 26.575 -9.771 1.00 79.94 466 ILE A C 1
ATOM 3704 O O . ILE A 1 466 ? 3.211 26.716 -10.965 1.00 79.94 466 ILE A O 1
ATOM 3708 N N . PHE A 1 467 ? 3.277 25.466 -9.102 1.00 71.38 467 PHE A N 1
ATOM 3709 C CA . PHE A 1 467 ? 3.934 24.341 -9.753 1.00 71.38 467 PHE A CA 1
ATOM 3710 C C . PHE A 1 467 ? 3.018 23.697 -10.788 1.00 71.38 467 PHE A C 1
ATOM 3712 O O . PHE A 1 467 ? 3.497 23.402 -11.872 1.00 71.38 467 PHE A O 1
ATOM 3719 N N . GLY A 1 468 ? 1.713 23.582 -10.516 1.00 67.06 468 GLY A N 1
ATOM 3720 C CA . GLY A 1 468 ? 0.709 23.182 -11.505 1.00 67.06 468 GLY A CA 1
ATOM 3721 C C . GLY A 1 468 ? 0.795 24.027 -12.771 1.00 67.06 468 GLY A C 1
ATOM 3722 O O . GLY A 1 468 ? 1.039 23.495 -13.847 1.00 67.06 468 GLY A O 1
ATOM 3723 N N . PHE A 1 469 ? 0.732 25.351 -12.625 1.00 71.50 469 PHE A N 1
ATOM 3724 C CA . PHE A 1 469 ? 0.843 26.280 -13.749 1.00 71.50 469 PHE A CA 1
ATOM 3725 C C . PHE A 1 469 ? 2.179 26.174 -14.508 1.00 71.50 469 PHE A C 1
ATOM 3727 O O . PHE A 1 469 ? 2.195 26.181 -15.738 1.00 71.50 469 PHE A O 1
ATOM 3734 N N . ILE A 1 470 ? 3.308 26.067 -13.798 1.00 70.88 470 ILE A N 1
ATOM 3735 C CA . ILE A 1 470 ? 4.637 25.926 -14.418 1.00 70.88 470 ILE A CA 1
ATOM 3736 C C . ILE A 1 470 ? 4.744 24.603 -15.181 1.00 70.88 470 ILE A C 1
ATOM 3738 O O . ILE A 1 470 ? 5.244 24.578 -16.303 1.00 70.88 470 ILE A O 1
ATOM 3742 N N . PHE A 1 471 ? 4.282 23.506 -14.589 1.00 65.56 471 PHE A N 1
ATOM 3743 C CA . PHE A 1 471 ? 4.334 22.191 -15.213 1.00 65.56 471 PHE A CA 1
ATOM 3744 C C . PHE A 1 471 ? 3.422 22.113 -16.444 1.00 65.56 471 PHE A C 1
ATOM 3746 O O . PHE A 1 471 ? 3.873 21.629 -17.486 1.00 65.56 471 PHE A O 1
ATOM 3753 N N . ASP A 1 472 ? 2.227 22.709 -16.383 1.00 63.41 472 ASP A N 1
ATOM 3754 C CA . ASP A 1 472 ? 1.331 22.861 -17.534 1.00 63.41 472 ASP A CA 1
ATOM 3755 C C . ASP A 1 472 ? 2.000 23.645 -18.677 1.00 63.41 472 ASP A C 1
ATOM 3757 O O . ASP A 1 472 ? 1.976 23.205 -19.828 1.00 63.41 472 ASP A O 1
ATOM 3761 N N . LEU A 1 473 ? 2.669 24.765 -18.368 1.00 67.75 473 LEU A N 1
ATOM 3762 C CA . LEU A 1 473 ? 3.425 25.555 -19.352 1.00 67.75 473 LEU A CA 1
ATOM 3763 C C . LEU A 1 473 ? 4.565 24.767 -20.008 1.00 67.75 473 LEU A C 1
ATOM 3765 O O . LEU A 1 473 ? 4.868 24.979 -21.181 1.00 67.75 473 LEU A O 1
ATOM 3769 N N . MET A 1 474 ? 5.210 23.874 -19.258 1.00 62.00 474 MET A N 1
ATOM 3770 C CA . MET A 1 474 ? 6.317 23.052 -19.750 1.00 62.00 474 MET A CA 1
ATOM 3771 C C . MET A 1 474 ? 5.848 21.792 -20.491 1.00 62.00 474 MET A C 1
ATOM 3773 O O . MET A 1 474 ? 6.686 21.012 -20.944 1.00 62.00 474 MET A O 1
ATOM 3777 N N . GLY A 1 475 ? 4.535 21.548 -20.588 1.00 49.25 475 GLY A N 1
ATOM 3778 C CA . GLY A 1 475 ? 3.994 20.285 -21.098 1.00 49.25 475 GLY A CA 1
ATOM 3779 C C . GLY A 1 475 ? 4.376 19.073 -20.238 1.00 49.25 475 GLY A C 1
ATOM 3780 O O . GLY A 1 475 ? 4.198 17.929 -20.659 1.00 49.25 475 GLY A O 1
ATOM 3781 N N . ILE A 1 476 ? 4.901 19.310 -19.032 1.00 49.75 476 ILE A N 1
ATOM 3782 C CA . ILE A 1 476 ? 5.208 18.276 -18.054 1.00 49.75 476 ILE A CA 1
ATOM 3783 C C . ILE A 1 476 ? 3.889 17.982 -17.359 1.00 49.75 476 ILE A C 1
ATOM 3785 O O . ILE A 1 476 ? 3.460 18.716 -16.477 1.00 49.75 476 ILE A O 1
ATOM 3789 N N . ARG A 1 477 ? 3.210 16.907 -17.757 1.00 44.91 477 ARG A N 1
ATOM 3790 C CA . ARG A 1 477 ? 2.044 16.451 -17.002 1.00 44.91 477 ARG A CA 1
ATOM 3791 C C . ARG A 1 477 ? 2.530 16.029 -15.617 1.00 44.91 477 ARG A C 1
ATOM 3793 O O . ARG A 1 477 ? 3.207 15.007 -15.505 1.00 44.91 477 ARG A O 1
ATOM 3800 N N . ILE A 1 478 ? 2.171 16.774 -14.564 1.00 45.09 478 ILE A N 1
ATOM 3801 C CA . ILE A 1 478 ? 2.106 16.163 -13.232 1.00 45.09 478 ILE A CA 1
ATOM 3802 C C . ILE A 1 478 ? 1.169 14.978 -13.416 1.00 45.09 478 ILE A C 1
ATOM 3804 O O . ILE A 1 478 ? 0.034 15.148 -13.873 1.00 45.09 478 ILE A O 1
ATOM 3808 N N . PHE A 1 479 ? 1.675 13.773 -13.186 1.00 43.97 479 PHE A N 1
ATOM 3809 C CA . PHE A 1 479 ? 0.885 12.580 -13.404 1.00 43.97 479 PHE A CA 1
ATOM 3810 C C . PHE A 1 479 ? -0.413 12.708 -12.572 1.00 43.97 479 PHE A C 1
ATOM 3812 O O . PHE A 1 479 ? -0.372 13.014 -11.384 1.00 43.97 479 PHE A O 1
ATOM 3819 N N . ARG A 1 480 ? -1.550 12.586 -13.278 1.00 39.62 480 ARG A N 1
ATOM 3820 C CA . ARG A 1 480 ? -2.968 12.639 -12.856 1.00 39.62 480 ARG A CA 1
ATOM 3821 C C . ARG A 1 480 ? -3.260 13.327 -11.510 1.00 39.62 480 ARG A C 1
ATOM 3823 O O . ARG A 1 480 ? -3.196 12.718 -10.457 1.00 39.62 480 ARG A O 1
ATOM 3830 N N . SER A 1 481 ? -3.776 14.551 -11.553 1.00 34.97 481 SER A N 1
ATOM 3831 C CA . SER A 1 481 ? -4.776 14.940 -10.551 1.00 34.97 481 SER A CA 1
ATOM 3832 C C . SER A 1 481 ? -5.984 14.011 -10.718 1.00 34.97 481 SER A C 1
ATOM 3834 O O . SER A 1 481 ? -6.494 13.871 -11.834 1.00 34.97 481 SER A O 1
ATOM 3836 N N . SER A 1 482 ? -6.440 13.381 -9.637 1.00 40.59 482 SER A N 1
ATOM 3837 C CA . SER A 1 482 ? -7.663 12.558 -9.616 1.00 40.59 482 SER A CA 1
ATOM 3838 C C . SER A 1 482 ? -8.926 13.305 -10.082 1.00 40.59 482 SER A C 1
ATOM 3840 O O . SER A 1 482 ? -9.931 12.677 -10.391 1.00 40.59 482 SER A O 1
ATOM 3842 N N . ASP A 1 483 ? -8.863 14.633 -10.223 1.00 36.31 483 ASP A N 1
ATOM 3843 C CA . ASP A 1 483 ? -9.956 15.467 -10.735 1.00 36.31 483 ASP A CA 1
ATOM 3844 C C . ASP A 1 483 ? -10.232 15.305 -12.244 1.00 36.31 483 ASP A C 1
ATOM 3846 O O . ASP A 1 483 ? -11.257 15.784 -12.718 1.00 36.31 483 ASP A O 1
ATOM 3850 N N . ASN A 1 484 ? -9.346 14.642 -13.000 1.00 32.75 484 ASN A N 1
ATOM 3851 C CA . ASN A 1 484 ? -9.494 14.428 -14.449 1.00 32.75 484 ASN A CA 1
ATOM 3852 C C . ASN A 1 484 ? -9.863 12.977 -14.826 1.00 32.75 484 ASN A C 1
ATOM 3854 O O . ASN A 1 484 ? -9.759 12.609 -15.995 1.00 32.75 484 ASN A O 1
ATOM 3858 N N . ALA A 1 485 ? -10.248 12.142 -13.856 1.00 29.25 485 ALA A N 1
ATOM 3859 C CA . ALA A 1 485 ? -10.794 10.807 -14.105 1.00 29.25 485 ALA A CA 1
ATOM 3860 C C . ALA A 1 485 ? -12.327 10.888 -14.203 1.00 29.25 485 ALA A C 1
ATOM 3862 O O . ALA A 1 485 ? -13.043 10.508 -13.280 1.00 29.25 485 ALA A O 1
ATOM 3863 N N . GLY A 1 486 ? -12.804 11.457 -15.310 1.00 28.67 486 GLY A N 1
ATOM 3864 C CA . GLY A 1 486 ? -14.204 11.471 -15.731 1.00 28.67 486 GLY A CA 1
ATOM 3865 C C . GLY A 1 486 ? -14.301 11.100 -17.198 1.00 28.67 486 GLY A C 1
ATOM 3866 O O . GLY A 1 486 ? -13.462 11.623 -17.969 1.00 28.67 486 GLY A O 1
#

pLDDT: mean 74.87, std 15.96, range [24.5, 97.75]

Foldseek 3Di:
DDDQCPVVNLLVVLCPPPDNPQFWDQDPNDTHGDPDDDPVVSVLVSLLSSLVSVCVVLVVLAPDCLLVVLCVVLVPDSVVCSVVRDPVVVVVCLQSSLLSLLFLALLVLVVVDPDQLAADDQVRVVVSVCSSSVSNVSHPPQDPLVPLFLADPDPVCQADPPPSVLSSSLSSLQPPQLVDAQLLSLLSVLSSPAQDDDDFSRKGWHHQPNHDGIFIWTQHDWFWAQQWTKTWTATSYPNGPDFTEIHTHAAHRHPLAANNLSRLLLLLDPFRCPRGLVGRVVVLVVQLVDCRRQVPLAGAYGAAQSSQQSSLQVCLVRQVRYAEYHYELYAAGAPVSLVSLQVVQQPDDLPDAGHEYEAEHEDLAPSLLHYFFHNPANRDRNNYHYKYWYFYQPDHDPDPVVNSRRSRDSCVVVVGDGTDIDDDNVVVNLSRGSVNVDDVSVVSHVCSNVCSVPPSSVVSVVVCVVVVVVCVVVVNPSPDDVVPPD